Protein AF-A0ABD2XP87-F1 (afdb_monomer)

Foldseek 3Di:
DDDDDDDPDDDDDDPDDDDDDDDDDDDDDDDDDDDDDPDPDPPDQDQQDDPQAADFAKKKKFALDPPQFDDQVVVCVVPVVPAVQFPDWADPDRGMIITTGRDSVVSSCQQRPCPQVVVRMHMHGDPLAWKFKWKFAQADPPDDQVLQQVQKFADGDKHFDGKAFDWDADPPPDPPCPPDDRTDTHRMMMTIMTYNDDGQWIAGNHRITGIHGPPPPPPDVDDPPDPPDPVNVLVVQLVVCCVPVVDDSVVSNCVSVVDPDDDPDPPPDDDDPVPDDDDDPPDPPPPPPDDDDDDDPDDDDDDDDDDDDDDDDDDDDDDDDDDDDDDDDDDDDDDDDDDDDDDDDDDDDPPVVVVVVVVVVVVVVVVVPPDDDDDDDDDDDDDDDD

Secondary structure (DSSP, 8-state):
-----------S-------------------------------PPP--S-TTS-S-EEEEEEESSTT----HHHHHHHHTTT-TTEEEEEE-SSSEEEEEES-HHHHHHHHT-GGGGGGTEEEE--HHHHEEEEEEE---TTS-HHHHHHHEEESSS--EEEEEEEEEE-S---TT-TTS-SEEEEEEEEEEEESSS--SEEEETTEEEEPEESSTTTTS-S-TTSTT-HHHHHHHHHHHHHHHS---HHHHHHHHS--TTPPPP-------GGGSPP--S---TTTT--S----------------------------------------------------------TTHHHHHHHHHHHHHHHGGGS------------PPP-

pLDDT: mean 70.4, std 24.94, range [26.62, 98.06]

Solvent-accessible surface area (backbone atoms only — not comparable to full-atom values): 26203 Å² total; per-residue (Å²): 131,90,83,89,88,85,83,94,83,87,89,86,89,90,86,87,87,88,80,86,85,88,79,86,80,82,81,83,76,90,70,97,75,91,74,95,75,94,66,91,63,82,80,76,76,70,81,71,63,60,91,72,52,80,67,76,38,66,32,35,38,32,45,70,53,81,92,39,72,57,56,65,65,64,51,44,72,75,36,66,87,78,45,83,50,59,74,45,79,43,78,75,48,66,40,31,35,37,39,31,20,62,42,59,69,58,42,29,48,54,35,63,46,67,73,40,54,83,72,47,28,46,48,36,64,54,67,74,63,39,35,32,53,28,32,38,70,79,48,64,83,86,61,50,50,62,60,48,51,74,36,45,46,50,70,71,80,45,49,75,77,46,50,42,72,38,63,43,72,51,84,80,69,54,100,76,54,85,87,61,67,64,58,40,79,46,44,32,32,39,35,36,30,45,28,78,60,75,65,63,46,33,24,52,78,79,45,81,42,61,38,41,62,61,61,88,68,72,88,54,97,66,52,88,86,33,85,84,27,69,69,44,45,50,52,52,48,27,57,47,40,29,70,74,70,71,40,54,74,64,60,22,40,43,72,73,52,72,65,96,74,70,76,80,76,80,72,82,69,87,71,61,82,83,81,55,82,80,78,77,86,85,64,85,86,71,79,81,82,78,76,81,89,76,82,82,86,78,87,81,80,90,85,88,84,86,88,79,90,80,90,85,84,89,80,89,79,90,88,80,91,82,87,92,84,90,84,86,88,91,83,90,87,83,88,80,90,83,89,86,89,85,81,92,77,89,86,94,66,75,70,65,60,55,57,54,56,53,54,55,53,60,58,60,60,65,70,73,73,79,84,83,88,79,82,85,78,91,83,79,91,81,84,84,83,134

Sequence (386 aa):
MKKFNAGQQQQQQIQQQHSTVETSYNTGKNELTNSNSNNNTPLVPIVYYRENIPGPYSVWVRSTVSNKEVSQFKIGSLVCRRYDSIKNICRRSRTKIEIIVTSRTQANALANDTSFKKHDLETYVPGFRRTRKGVIKGIDLEFSDQDILDGIICSGPMKVMEVRRMSRKNKQQSTQDVNGSKWIPTKSIVCTIEGQKLPEHVYVFGVRVRVEPQEGLSGINHKSIDSSCPIFIAHKKINNIMAYDNLTFSEAKDAVFPNKSTPPTRSFTDKSVEQYPPLNKESNYSDFNKTNSLENKTTTKIRSTNNQVSNQSPSGKQAMLSHPATSNNNSNNSNKNRTGKSTLATNNTNLASTTRKLYNRLHQEQSNNINGSTRDPLFDVCNPPI

Structure (mmCIF, N/CA/C/O backbone):
data_AF-A0ABD2XP87-F1
#
_entry.id   AF-A0ABD2XP87-F1
#
loop_
_atom_site.group_PDB
_atom_site.id
_atom_site.type_symbol
_atom_site.label_atom_id
_atom_site.label_alt_id
_atom_site.label_comp_id
_atom_site.label_asym_id
_atom_site.label_entity_id
_atom_site.label_seq_id
_atom_site.pdbx_PDB_ins_code
_atom_site.Cartn_x
_atom_site.Cartn_y
_atom_site.Cartn_z
_atom_site.occupancy
_atom_site.B_iso_or_equiv
_atom_site.auth_seq_id
_atom_site.auth_comp_id
_atom_site.auth_asym_id
_atom_site.auth_atom_id
_atom_site.pdbx_PDB_model_num
ATOM 1 N N . MET A 1 1 ? -5.982 -13.426 -75.523 1.00 40.53 1 MET A N 1
ATOM 2 C CA . MET A 1 1 ? -5.531 -13.732 -74.140 1.00 40.53 1 MET A CA 1
ATOM 3 C C . MET A 1 1 ? -5.740 -12.500 -73.258 1.00 40.53 1 MET A C 1
ATOM 5 O O . MET A 1 1 ? -5.601 -11.418 -73.796 1.00 40.53 1 MET A O 1
ATOM 9 N N . LYS A 1 2 ? -6.059 -12.683 -71.961 1.00 43.31 2 LYS A N 1
ATOM 10 C CA . LYS A 1 2 ? -5.974 -11.721 -70.820 1.00 43.31 2 LYS A CA 1
ATOM 11 C C . LYS A 1 2 ? -6.279 -10.230 -71.135 1.00 43.31 2 LYS A C 1
ATOM 13 O O . LYS A 1 2 ? -5.427 -9.543 -71.669 1.00 43.31 2 LYS A O 1
ATOM 18 N N . LYS A 1 3 ? -7.496 -9.707 -70.927 1.00 42.91 3 LYS A N 1
ATOM 19 C CA . LYS A 1 3 ? -8.264 -9.431 -69.676 1.00 42.91 3 LYS A CA 1
ATOM 20 C C . LYS A 1 3 ? -8.150 -7.961 -69.202 1.00 42.91 3 LYS A C 1
ATOM 22 O O . LYS A 1 3 ? -7.101 -7.556 -68.732 1.00 42.91 3 LYS A O 1
ATOM 27 N N . PHE A 1 4 ? -9.307 -7.290 -69.217 1.00 41.28 4 PHE A N 1
ATOM 28 C CA . PHE A 1 4 ? -9.798 -6.246 -68.297 1.00 41.28 4 PHE A CA 1
ATOM 29 C C . PHE A 1 4 ? -8.976 -4.971 -68.044 1.00 41.28 4 PHE A C 1
ATOM 31 O O . PHE A 1 4 ? -8.042 -4.951 -67.252 1.00 41.28 4 PHE A O 1
ATOM 38 N N . ASN A 1 5 ? -9.505 -3.868 -68.585 1.00 45.28 5 ASN A N 1
ATOM 39 C CA . ASN A 1 5 ? -9.282 -2.502 -68.120 1.00 45.28 5 ASN A CA 1
ATOM 40 C C . ASN A 1 5 ? -10.663 -1.913 -67.760 1.00 45.28 5 ASN A C 1
ATOM 42 O O . ASN A 1 5 ? -11.460 -1.644 -68.655 1.00 45.28 5 ASN A O 1
ATOM 46 N N . ALA A 1 6 ? -10.986 -1.795 -66.469 1.00 42.69 6 ALA A N 1
ATOM 47 C CA . ALA A 1 6 ? -12.207 -1.158 -65.957 1.00 42.69 6 ALA A CA 1
ATOM 48 C C . ALA A 1 6 ? -12.020 -0.851 -64.461 1.00 42.69 6 ALA A C 1
ATOM 50 O O . ALA A 1 6 ? -11.602 -1.742 -63.723 1.00 42.69 6 ALA A O 1
ATOM 51 N N . GLY A 1 7 ? -12.319 0.374 -64.006 1.00 35.81 7 GLY A N 1
ATOM 52 C CA . GLY A 1 7 ? -12.231 0.706 -62.572 1.00 35.81 7 GLY A CA 1
ATOM 53 C C . GLY A 1 7 ? -11.831 2.132 -62.174 1.00 35.81 7 GLY A C 1
ATOM 54 O O . GLY A 1 7 ? -11.689 2.386 -60.983 1.00 35.81 7 GLY A O 1
ATOM 55 N N . GLN A 1 8 ? -11.671 3.085 -63.100 1.00 49.00 8 GLN A N 1
ATOM 56 C CA . GLN A 1 8 ? -11.631 4.508 -62.729 1.00 49.00 8 GLN A CA 1
ATOM 57 C C . GLN A 1 8 ? -13.053 5.082 -62.696 1.00 49.00 8 GLN A C 1
ATOM 59 O O . GLN A 1 8 ? -13.545 5.498 -63.738 1.00 49.00 8 GLN A O 1
ATOM 64 N N . GLN A 1 9 ? -13.694 5.082 -61.518 1.00 49.38 9 GLN A N 1
ATOM 65 C CA . GLN A 1 9 ? -14.778 6.000 -61.102 1.00 49.38 9 GLN A CA 1
ATOM 66 C C . GLN A 1 9 ? -15.331 5.592 -59.720 1.00 49.38 9 GLN A C 1
ATOM 68 O O . GLN A 1 9 ? -16.343 4.907 -59.632 1.00 49.38 9 GLN A O 1
ATOM 73 N N . GLN A 1 10 ? -14.663 6.007 -58.633 1.00 45.00 10 GLN A N 1
ATOM 74 C CA . GLN A 1 10 ? -15.263 6.131 -57.288 1.00 45.00 10 GLN A CA 1
ATOM 75 C C . GLN A 1 10 ? -14.331 6.904 -56.329 1.00 45.00 10 GLN A C 1
ATOM 77 O O . GLN A 1 10 ? -13.770 6.368 -55.379 1.00 45.00 10 GLN A O 1
ATOM 82 N N . GLN A 1 11 ? -14.156 8.204 -56.587 1.00 49.84 11 GLN A N 1
ATOM 83 C CA . GLN A 1 11 ? -13.576 9.154 -55.628 1.00 49.84 11 GLN A CA 1
ATOM 84 C C . GLN A 1 11 ? -14.355 10.473 -55.659 1.00 49.84 11 GLN A C 1
ATOM 86 O O . GLN A 1 11 ? -13.928 11.433 -56.293 1.00 49.84 11 GLN A O 1
ATOM 91 N N . GLN A 1 12 ? -15.516 10.472 -54.996 1.00 51.22 12 GLN A N 1
ATOM 92 C CA . GLN A 1 12 ? -16.245 11.624 -54.435 1.00 51.22 12 GLN A CA 1
ATOM 93 C C . GLN A 1 12 ? -17.634 11.135 -53.993 1.00 51.22 12 GLN A C 1
ATOM 95 O O . GLN A 1 12 ? -18.481 10.938 -54.853 1.00 51.22 12 GLN A O 1
ATOM 100 N N . GLN A 1 13 ? -17.818 10.906 -52.679 1.00 45.72 13 GLN A N 1
ATOM 101 C CA . GLN A 1 13 ? -19.086 10.835 -51.901 1.00 45.72 13 GLN A CA 1
ATOM 102 C C . GLN A 1 13 ? -18.983 9.909 -50.661 1.00 45.72 13 GLN A C 1
ATOM 104 O O . GLN A 1 13 ? -19.822 9.044 -50.449 1.00 45.72 13 GLN A O 1
ATOM 109 N N . ILE A 1 14 ? -17.986 10.115 -49.786 1.00 40.84 14 ILE A N 1
ATOM 110 C CA . ILE A 1 14 ? -18.098 9.741 -48.357 1.00 40.84 14 ILE A CA 1
ATOM 111 C C . ILE A 1 14 ? -17.509 10.879 -47.502 1.00 40.84 14 ILE A C 1
ATOM 113 O O . ILE A 1 14 ? -16.450 10.764 -46.893 1.00 40.84 14 ILE A O 1
ATOM 117 N N . GLN A 1 15 ? -18.201 12.019 -47.498 1.00 41.28 15 GLN A N 1
ATOM 118 C CA . GLN A 1 15 ? -18.052 13.082 -46.499 1.00 41.28 15 GLN A CA 1
ATOM 119 C C . GLN A 1 15 ? -19.442 13.645 -46.191 1.00 41.28 15 GLN A C 1
ATOM 121 O O . GLN A 1 15 ? -19.874 14.590 -46.845 1.00 41.28 15 GLN A O 1
ATOM 126 N N . GLN A 1 16 ? -20.139 13.010 -45.240 1.00 44.16 16 GLN A N 1
ATOM 127 C CA . GLN A 1 16 ? -21.230 13.546 -44.404 1.00 44.16 16 GLN A CA 1
ATOM 128 C C . GLN A 1 16 ? -21.965 12.387 -43.717 1.00 44.16 16 GLN A C 1
ATOM 130 O O . GLN A 1 16 ? -22.897 11.828 -44.286 1.00 44.16 16 GLN A O 1
ATOM 135 N N . GLN A 1 17 ? -21.515 12.035 -42.507 1.00 38.31 17 GLN A N 1
ATOM 136 C CA . GLN A 1 17 ? -22.295 11.466 -41.392 1.00 38.31 17 GLN A CA 1
ATOM 137 C C . GLN A 1 17 ? -21.325 10.910 -40.344 1.00 38.31 17 GLN A C 1
ATOM 139 O O . GLN A 1 17 ? -20.837 9.800 -40.490 1.00 38.31 17 GLN A O 1
ATOM 144 N N . HIS A 1 18 ? -21.038 11.700 -39.308 1.00 35.28 18 HIS A N 1
ATOM 145 C CA . HIS A 1 18 ? -20.780 11.232 -37.941 1.00 35.28 18 HIS A CA 1
ATOM 146 C C . HIS A 1 18 ? -20.733 12.456 -37.022 1.00 35.28 18 HIS A C 1
ATOM 148 O O . HIS A 1 18 ? -19.707 13.116 -36.874 1.00 35.28 18 HIS A O 1
ATOM 154 N N . SER A 1 19 ? -21.882 12.770 -36.430 1.00 34.72 19 SER A N 1
ATOM 155 C CA . SER A 1 19 ? -22.016 13.806 -35.409 1.00 34.72 19 SER A CA 1
ATOM 156 C C . SER A 1 19 ? -21.986 13.181 -34.014 1.00 34.72 19 SER A C 1
ATOM 158 O O . SER A 1 19 ? -22.582 12.131 -33.788 1.00 34.72 19 SER A O 1
ATOM 160 N N . THR A 1 20 ? -21.341 13.889 -33.083 1.00 33.34 20 THR A N 1
ATOM 161 C CA . THR A 1 20 ? -21.653 13.919 -31.640 1.00 33.34 20 THR A CA 1
ATOM 162 C C . THR A 1 20 ? -21.752 12.589 -30.877 1.00 33.34 20 THR A C 1
ATOM 164 O O . THR A 1 20 ? -22.843 12.068 -30.656 1.00 33.34 20 THR A O 1
ATOM 167 N N . VAL A 1 21 ? -20.626 12.166 -30.290 1.00 33.34 21 VAL A N 1
ATOM 168 C CA . VAL A 1 21 ? -20.603 11.626 -28.915 1.00 33.34 21 VAL A CA 1
ATOM 169 C C . VAL A 1 21 ? -19.439 12.284 -28.169 1.00 33.34 21 VAL A C 1
ATOM 171 O O . VAL A 1 21 ? -18.291 11.856 -28.281 1.00 33.34 21 VAL A O 1
ATOM 174 N N . GLU A 1 22 ? -19.723 13.354 -27.427 1.00 28.58 22 GLU A N 1
ATOM 175 C CA . GLU A 1 22 ? -18.749 13.972 -26.524 1.00 28.58 22 GLU A CA 1
ATOM 176 C C . GLU A 1 22 ? -18.721 13.209 -25.194 1.00 28.58 22 GLU A C 1
ATOM 178 O O . GLU A 1 22 ? -19.621 13.344 -24.366 1.00 28.58 22 GLU A O 1
ATOM 183 N N . THR A 1 23 ? -17.669 12.420 -24.962 1.00 28.67 23 THR A N 1
ATOM 184 C CA . THR A 1 23 ? -17.425 11.788 -23.657 1.00 28.67 23 THR A CA 1
ATOM 185 C C . THR A 1 23 ? -16.318 12.543 -22.929 1.00 28.67 23 THR A C 1
ATOM 187 O O . THR A 1 23 ? -15.131 12.264 -23.099 1.00 28.67 23 THR A O 1
ATOM 190 N N . SER A 1 24 ? -16.703 13.525 -22.115 1.00 26.62 24 SER A N 1
ATOM 191 C CA . SER A 1 24 ? -15.779 14.329 -21.312 1.00 26.62 24 SER A CA 1
ATOM 192 C C . SER A 1 24 ? -15.144 13.504 -20.181 1.00 26.62 24 SER A C 1
ATOM 194 O O . SER A 1 24 ? -15.791 13.222 -19.168 1.00 26.62 24 SER A O 1
ATOM 196 N N . TYR A 1 25 ? -13.863 13.152 -20.309 1.00 28.73 25 TYR A N 1
ATOM 197 C CA . TYR A 1 25 ? -13.102 12.515 -19.230 1.00 28.73 25 TYR A CA 1
ATOM 198 C C . TYR A 1 25 ? -12.464 13.566 -18.312 1.00 28.73 25 TYR A C 1
ATOM 200 O O . TYR A 1 25 ? -11.546 14.285 -18.699 1.00 28.73 25 TYR A O 1
ATOM 208 N N . ASN A 1 26 ? -12.951 13.645 -17.071 1.00 31.14 26 ASN A N 1
ATOM 209 C CA . ASN A 1 26 ? -12.438 14.573 -16.061 1.00 31.14 26 ASN A CA 1
ATOM 210 C C . ASN A 1 26 ? -11.051 14.153 -15.542 1.00 31.14 26 ASN A C 1
ATOM 212 O O . ASN A 1 26 ? -10.917 13.205 -14.763 1.00 31.14 26 ASN A O 1
ATOM 216 N N . THR A 1 27 ? -10.023 14.916 -15.914 1.00 32.12 27 THR A N 1
ATOM 217 C CA . THR A 1 27 ? -8.640 14.760 -15.437 1.00 32.12 27 THR A CA 1
ATOM 218 C C . THR A 1 27 ? -8.488 15.272 -14.001 1.00 32.12 27 THR A C 1
ATOM 220 O O . THR A 1 27 ? -8.145 16.429 -13.758 1.00 32.12 27 THR A O 1
ATOM 223 N N . GLY A 1 28 ? -8.727 14.396 -13.024 1.00 29.52 28 GLY A N 1
ATOM 224 C CA . GLY A 1 28 ? -8.604 14.701 -11.595 1.00 29.52 28 GLY A CA 1
ATOM 225 C C . GLY A 1 28 ? -7.158 14.842 -11.102 1.00 29.52 28 GLY A C 1
ATOM 226 O O . GLY A 1 28 ? -6.619 13.920 -10.488 1.00 29.52 28 GLY A O 1
ATOM 227 N N . LYS A 1 29 ? -6.540 16.013 -11.302 1.00 31.58 29 LYS A N 1
ATOM 228 C CA . LYS A 1 29 ? -5.355 16.429 -10.533 1.00 31.58 29 LYS A CA 1
ATOM 229 C C . LYS A 1 29 ? -5.786 16.811 -9.112 1.00 31.58 29 LYS A C 1
ATOM 231 O O . LYS A 1 29 ? -6.505 17.786 -8.931 1.00 31.58 29 LYS A O 1
ATOM 236 N N . ASN A 1 30 ? -5.320 16.075 -8.103 1.00 35.34 30 ASN A N 1
ATOM 237 C CA . ASN A 1 30 ? -5.519 16.447 -6.698 1.00 35.34 30 ASN A CA 1
ATOM 238 C C . ASN A 1 30 ? -4.529 17.547 -6.284 1.00 35.34 30 ASN A C 1
ATOM 240 O O . ASN A 1 30 ? -3.508 17.265 -5.654 1.00 35.34 30 ASN A O 1
ATOM 244 N N . GLU A 1 31 ? -4.843 18.796 -6.621 1.00 29.97 31 GLU A N 1
ATOM 245 C CA . GLU A 1 31 ? -4.292 19.958 -5.920 1.00 29.97 31 GLU A CA 1
ATOM 246 C C . GLU A 1 31 ? -5.162 20.305 -4.704 1.00 29.97 31 GLU A C 1
ATOM 248 O O . GLU A 1 31 ? -6.377 20.107 -4.695 1.00 29.97 31 GLU A O 1
ATOM 253 N N . LEU A 1 32 ? -4.523 20.792 -3.639 1.00 43.91 32 LEU A N 1
ATOM 254 C CA . LEU A 1 32 ? -5.199 21.224 -2.418 1.00 43.91 32 LEU A CA 1
ATOM 255 C C . LEU A 1 32 ? -5.842 22.599 -2.631 1.00 43.91 32 LEU A C 1
ATOM 257 O O . LEU A 1 32 ? -5.177 23.618 -2.450 1.00 43.91 32 LEU A O 1
ATOM 261 N N . THR A 1 33 ? -7.141 22.639 -2.920 1.00 31.97 33 THR A N 1
ATOM 262 C CA . THR A 1 33 ? -7.941 23.866 -2.803 1.00 31.97 33 THR A CA 1
ATOM 263 C C . THR A 1 33 ? -9.147 23.662 -1.892 1.00 31.97 33 THR A C 1
ATOM 265 O O . THR A 1 33 ? -9.902 22.696 -1.981 1.00 31.97 33 THR A O 1
ATOM 268 N N . ASN A 1 34 ? -9.287 24.588 -0.946 1.00 43.38 34 ASN A N 1
ATOM 269 C CA . ASN A 1 34 ? -10.380 24.646 0.011 1.00 43.38 34 ASN A CA 1
ATOM 270 C C . ASN A 1 34 ? -11.531 25.447 -0.614 1.00 43.38 34 ASN A C 1
ATOM 272 O O . ASN A 1 34 ? -11.347 26.620 -0.938 1.00 43.38 34 ASN A O 1
ATOM 276 N N . SER A 1 35 ? -12.703 24.846 -0.809 1.00 36.97 35 SER A N 1
ATOM 277 C CA . SER A 1 35 ? -13.894 25.554 -1.300 1.00 36.97 35 SER A CA 1
ATOM 278 C C . SER A 1 35 ? -15.170 24.867 -0.821 1.00 36.97 35 SER A C 1
ATOM 280 O O . SER A 1 35 ? -15.419 23.707 -1.144 1.00 36.97 35 SER A O 1
ATOM 282 N N . ASN A 1 36 ? -15.997 25.597 -0.070 1.00 46.19 36 ASN A N 1
ATOM 283 C CA . ASN A 1 36 ? -17.365 25.180 0.232 1.00 46.19 36 ASN A CA 1
ATOM 284 C C . ASN A 1 36 ? -18.174 25.094 -1.067 1.00 46.19 36 ASN A C 1
ATOM 286 O O . ASN A 1 36 ? -18.276 26.081 -1.794 1.00 46.19 36 ASN A O 1
ATOM 290 N N . SER A 1 37 ? -18.825 23.959 -1.314 1.00 39.00 37 SER A N 1
ATOM 291 C CA . SER A 1 37 ? -19.897 23.871 -2.305 1.00 39.00 37 SER A CA 1
ATOM 292 C C . SER A 1 37 ? -20.963 22.890 -1.821 1.00 39.00 37 SER A C 1
ATOM 294 O O . SER A 1 37 ? -20.745 21.680 -1.775 1.00 39.00 37 SER A O 1
ATOM 296 N N . ASN A 1 38 ? -22.111 23.432 -1.407 1.00 48.72 38 ASN A N 1
ATOM 297 C CA . ASN A 1 38 ? -23.263 22.665 -0.934 1.00 48.72 38 ASN A CA 1
ATOM 298 C C . ASN A 1 38 ? -24.042 22.089 -2.124 1.00 48.72 38 ASN A C 1
ATOM 300 O O . ASN A 1 38 ? -25.121 22.573 -2.457 1.00 48.72 38 ASN A O 1
ATOM 304 N N . ASN A 1 39 ? -23.508 21.042 -2.750 1.00 43.34 39 ASN A N 1
ATOM 305 C CA . ASN A 1 39 ? -24.232 20.268 -3.755 1.00 43.34 39 ASN A CA 1
ATOM 306 C C . ASN A 1 39 ? -24.725 18.958 -3.131 1.00 43.34 39 ASN A C 1
ATOM 308 O O . ASN A 1 39 ? -23.934 18.057 -2.851 1.00 43.34 39 ASN A O 1
ATOM 312 N N . ASN A 1 40 ? -26.042 18.856 -2.924 1.00 54.75 40 ASN A N 1
ATOM 313 C CA . ASN A 1 40 ? -26.728 17.685 -2.358 1.00 54.75 40 ASN A CA 1
ATOM 314 C C . ASN A 1 40 ? -26.828 16.512 -3.357 1.00 54.75 40 ASN A C 1
ATOM 316 O O . ASN A 1 40 ? -27.883 15.899 -3.520 1.00 54.75 40 ASN A O 1
ATOM 320 N N . THR A 1 41 ? -25.728 16.173 -4.025 1.00 56.88 41 THR A N 1
ATOM 321 C CA . THR A 1 41 ? -25.613 14.903 -4.745 1.00 56.88 41 THR A CA 1
ATOM 322 C C . THR A 1 41 ? -25.536 13.780 -3.705 1.00 56.88 41 THR A C 1
ATOM 324 O O . THR A 1 41 ? -24.723 13.888 -2.781 1.00 56.88 41 THR A O 1
ATOM 327 N N . PRO A 1 42 ? -26.326 12.693 -3.813 1.00 60.38 42 PRO A N 1
ATOM 328 C CA . PRO A 1 42 ? -26.196 11.551 -2.914 1.00 60.38 42 PRO A CA 1
ATOM 329 C C . PRO A 1 42 ? -24.751 11.040 -2.920 1.00 60.38 42 PRO A C 1
ATOM 331 O O . PRO A 1 42 ? -24.237 10.625 -3.959 1.00 60.38 42 PRO A O 1
ATOM 334 N N . LEU A 1 43 ? -24.081 11.111 -1.767 1.00 73.75 43 LEU A N 1
ATOM 335 C CA . LEU A 1 43 ? -22.678 10.720 -1.635 1.00 73.75 43 LEU A CA 1
ATOM 336 C C . LEU A 1 43 ? -22.546 9.210 -1.856 1.00 73.75 43 LEU A C 1
ATOM 338 O O . LEU A 1 43 ? -22.767 8.418 -0.939 1.00 73.75 43 LEU A O 1
ATOM 342 N N . VAL A 1 44 ? -22.184 8.821 -3.080 1.00 81.00 44 VAL A N 1
ATOM 343 C CA . VAL A 1 44 ? -21.911 7.427 -3.438 1.00 81.00 44 VAL A CA 1
ATOM 344 C C . VAL A 1 44 ? -20.795 6.908 -2.517 1.00 81.00 44 VAL A C 1
ATOM 346 O O . VAL A 1 44 ? -19.714 7.504 -2.488 1.00 81.00 44 VAL A O 1
ATOM 349 N N . PRO A 1 45 ? -21.028 5.834 -1.738 1.00 81.06 45 PRO A N 1
ATOM 350 C CA . PRO A 1 45 ? -20.054 5.358 -0.764 1.00 81.06 45 PRO A CA 1
ATOM 351 C C . PRO A 1 45 ? -18.773 4.887 -1.459 1.00 81.06 45 PRO A C 1
ATOM 353 O O . PRO A 1 45 ? -18.808 4.189 -2.474 1.00 81.06 45 PRO A O 1
ATOM 356 N N . ILE A 1 46 ? -17.623 5.248 -0.892 1.00 86.81 46 ILE A N 1
ATOM 357 C CA . ILE A 1 46 ? -16.319 4.961 -1.489 1.00 86.81 46 ILE A CA 1
ATOM 358 C C . ILE A 1 46 ? -16.046 3.458 -1.385 1.00 86.81 46 ILE A C 1
ATOM 360 O O . ILE A 1 46 ? -15.945 2.900 -0.291 1.00 86.81 46 ILE A O 1
ATOM 364 N N . VAL A 1 47 ? -15.884 2.788 -2.526 1.00 89.19 47 VAL A N 1
ATOM 365 C CA . VAL A 1 47 ? -15.495 1.373 -2.569 1.00 89.19 47 VAL A CA 1
ATOM 366 C C . VAL A 1 47 ? -13.980 1.271 -2.381 1.00 89.19 47 VAL A C 1
ATOM 368 O O . VAL A 1 47 ? -13.208 1.622 -3.270 1.00 89.19 47 VAL A O 1
ATOM 371 N N . TYR A 1 48 ? -13.546 0.790 -1.215 1.00 89.88 48 TYR A N 1
ATOM 372 C CA . TYR A 1 48 ? -12.126 0.634 -0.877 1.00 89.88 48 TYR A CA 1
ATOM 373 C C . TYR A 1 48 ? -11.563 -0.740 -1.261 1.00 89.88 48 TYR A C 1
ATOM 375 O O . TYR A 1 48 ? -10.375 -0.850 -1.562 1.00 89.88 48 TYR A O 1
ATOM 383 N N . TYR A 1 49 ? -12.405 -1.775 -1.233 1.00 91.50 49 TYR A N 1
ATOM 384 C CA . TYR A 1 49 ? -12.063 -3.155 -1.570 1.00 91.50 49 TYR A CA 1
ATOM 385 C C . TYR A 1 49 ? -12.984 -3.689 -2.673 1.00 91.50 49 TYR A C 1
ATOM 387 O O . TYR A 1 49 ? -14.206 -3.768 -2.494 1.00 91.50 49 TYR A O 1
ATOM 395 N N . ARG A 1 50 ? -12.389 -4.078 -3.806 1.00 87.50 50 ARG A N 1
ATOM 396 C CA . ARG A 1 50 ? -13.075 -4.717 -4.939 1.00 87.50 50 ARG A CA 1
ATOM 397 C C . ARG A 1 50 ? -13.188 -6.238 -4.758 1.00 87.50 50 ARG A C 1
ATOM 399 O O . ARG A 1 50 ? -12.543 -6.814 -3.885 1.00 87.50 50 ARG A O 1
ATOM 406 N N . GLU A 1 51 ? -14.048 -6.877 -5.547 1.00 85.94 51 GLU A N 1
ATOM 407 C CA . GLU A 1 51 ? -14.408 -8.312 -5.450 1.00 85.94 51 GLU A CA 1
ATOM 408 C C . GLU A 1 51 ? -13.230 -9.245 -5.720 1.00 85.94 51 GLU A C 1
ATOM 410 O O . GLU A 1 51 ? -13.047 -10.263 -5.063 1.00 85.94 51 GLU A O 1
ATOM 415 N N . ASN A 1 52 ? -12.380 -8.804 -6.631 1.00 81.75 52 ASN A N 1
ATOM 416 C CA . ASN A 1 52 ? -11.144 -9.403 -7.090 1.00 81.75 52 ASN A CA 1
ATOM 417 C C . ASN A 1 52 ? -9.981 -9.363 -6.076 1.00 81.75 52 ASN A C 1
ATOM 419 O O . ASN A 1 52 ? -8.932 -9.953 -6.336 1.00 81.75 52 ASN A O 1
ATOM 423 N N . ILE A 1 53 ? -10.130 -8.689 -4.929 1.00 83.88 53 ILE A N 1
ATOM 424 C CA . ILE A 1 53 ? -9.085 -8.607 -3.898 1.00 83.88 53 ILE A CA 1
ATOM 425 C C . ILE A 1 53 ? -9.446 -9.562 -2.749 1.00 83.88 53 ILE A C 1
ATOM 427 O O . ILE A 1 53 ? -10.393 -9.275 -2.009 1.00 83.88 53 ILE A O 1
ATOM 431 N N . PRO A 1 54 ? -8.701 -10.665 -2.536 1.00 86.75 54 PRO A N 1
ATOM 432 C CA . PRO A 1 54 ? -8.981 -11.581 -1.438 1.00 86.75 54 PRO A CA 1
ATOM 433 C C . PRO A 1 54 ? -8.720 -10.923 -0.077 1.00 86.75 54 PRO A C 1
ATOM 435 O O . PRO A 1 54 ? -7.797 -10.118 0.089 1.00 86.75 54 PRO A O 1
ATOM 438 N N . GLY A 1 55 ? -9.542 -11.295 0.904 1.00 86.81 55 GLY A N 1
ATOM 439 C CA . GLY A 1 55 ? -9.376 -10.894 2.298 1.00 86.81 55 GLY A CA 1
ATOM 440 C C . GLY A 1 55 ? -8.182 -11.576 2.998 1.00 86.81 55 GLY A C 1
ATOM 441 O O . GLY A 1 55 ? -7.463 -12.374 2.394 1.00 86.81 55 GLY A O 1
ATOM 442 N N . PRO A 1 56 ? -7.968 -11.297 4.297 1.00 93.00 56 PRO A N 1
ATOM 443 C CA . PRO A 1 56 ? -8.809 -10.461 5.150 1.00 93.00 56 PRO A CA 1
ATOM 444 C C . PRO A 1 56 ? -8.676 -8.962 4.845 1.00 93.00 56 PRO A C 1
ATOM 446 O O . PRO A 1 56 ? -7.637 -8.477 4.390 1.00 93.00 56 PRO A O 1
ATOM 449 N N . TYR A 1 57 ? -9.742 -8.224 5.133 1.00 95.38 57 TYR A N 1
ATOM 450 C CA . TYR A 1 57 ? -9.837 -6.783 4.936 1.00 95.38 57 TYR A CA 1
ATOM 451 C C . TYR A 1 57 ? -9.494 -6.041 6.230 1.00 95.38 57 TYR A C 1
ATOM 453 O O . TYR A 1 57 ? -9.669 -6.563 7.329 1.00 95.38 57 TYR A O 1
ATOM 461 N N . SER A 1 58 ? -8.974 -4.823 6.102 1.00 95.62 58 SER A N 1
ATOM 462 C CA . SER A 1 58 ? -8.477 -4.011 7.217 1.00 95.62 58 SER A CA 1
ATOM 463 C C . SER A 1 58 ? -9.045 -2.596 7.138 1.00 95.62 58 SER A C 1
ATOM 465 O O . SER A 1 58 ? -8.819 -1.886 6.154 1.00 95.62 58 SER A O 1
ATOM 467 N N . VAL A 1 59 ? -9.777 -2.187 8.173 1.00 97.44 59 VAL A N 1
ATOM 468 C CA . VAL A 1 59 ? -10.256 -0.810 8.349 1.00 97.44 59 VAL A CA 1
ATOM 469 C C . VAL A 1 59 ? -9.596 -0.245 9.596 1.00 97.44 59 VAL A C 1
ATOM 471 O O . VAL A 1 59 ? -9.590 -0.876 10.652 1.00 97.44 59 VAL A O 1
ATOM 474 N N . TRP A 1 60 ? -8.979 0.924 9.474 1.00 97.81 60 TRP A N 1
ATOM 475 C CA . TRP A 1 60 ? -8.320 1.599 10.583 1.00 97.81 60 TRP A CA 1
ATOM 476 C C . TRP A 1 60 ? -9.238 2.669 11.159 1.00 97.81 60 TRP A C 1
ATOM 478 O O . TRP A 1 60 ? -9.872 3.419 10.421 1.00 97.81 60 TRP A O 1
ATOM 488 N N . VAL A 1 61 ? -9.269 2.754 12.485 1.00 98.00 61 VAL A N 1
ATOM 489 C CA . VAL A 1 61 ? -9.953 3.806 13.238 1.00 98.00 61 VAL A CA 1
ATOM 490 C C . VAL A 1 61 ? -8.897 4.679 13.903 1.00 98.00 61 VAL A C 1
ATOM 492 O O . VAL A 1 61 ? -7.986 4.153 14.551 1.00 98.00 61 VAL A O 1
ATOM 495 N N . ARG A 1 62 ? -9.005 6.004 13.767 1.00 96.50 62 ARG A N 1
ATOM 496 C CA . ARG A 1 62 ? -8.184 6.967 14.520 1.00 96.50 62 ARG A CA 1
ATOM 497 C C . ARG A 1 62 ? -9.042 8.048 15.164 1.00 96.50 62 ARG A C 1
ATOM 499 O O . ARG A 1 62 ? -10.153 8.307 14.714 1.00 96.50 62 ARG A O 1
ATOM 506 N N . SER A 1 63 ? -8.500 8.678 16.202 1.00 96.44 63 SER A N 1
ATOM 507 C CA . SER A 1 63 ? -9.070 9.909 16.754 1.00 96.44 63 SER A CA 1
ATOM 508 C C . SER A 1 63 ? -8.891 11.069 15.772 1.00 96.44 63 SER A C 1
ATOM 510 O O . SER A 1 63 ? -7.802 11.226 15.214 1.00 96.44 63 SER A O 1
ATOM 512 N N . THR A 1 64 ? -9.929 11.889 15.602 1.00 95.56 64 THR A N 1
ATOM 513 C CA . THR A 1 64 ? -9.849 13.191 14.920 1.00 95.56 64 THR A CA 1
ATOM 514 C C . THR A 1 64 ? -9.202 14.246 15.821 1.00 95.56 64 THR A C 1
ATOM 516 O O . THR A 1 64 ? -8.455 15.098 15.347 1.00 95.56 64 THR A O 1
ATOM 519 N N . VAL A 1 65 ? -9.409 14.154 17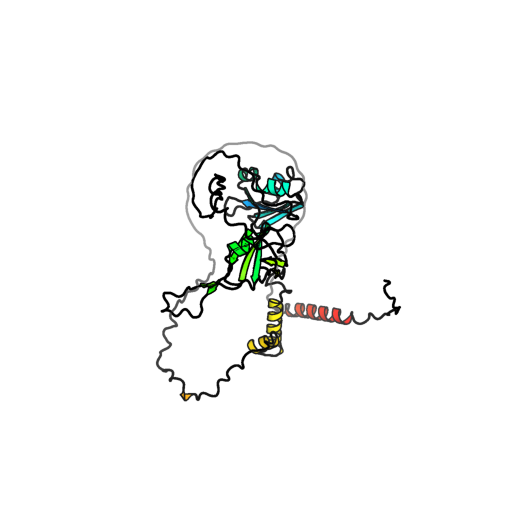.141 1.00 94.81 65 VAL A N 1
ATOM 520 C CA . VAL A 1 65 ? -8.709 14.981 18.134 1.00 94.81 65 VAL A CA 1
ATOM 521 C C . VAL A 1 65 ? -7.252 14.531 18.236 1.00 94.81 65 VAL A C 1
ATOM 523 O O . VAL A 1 65 ? -6.969 13.352 18.481 1.00 94.81 65 VAL A O 1
ATOM 526 N N . SER A 1 66 ? -6.328 15.482 18.083 1.00 92.25 66 SER A N 1
ATOM 527 C CA . SER A 1 66 ? -4.883 15.246 18.158 1.00 92.25 66 SER A CA 1
ATOM 528 C C . SER A 1 66 ? -4.479 14.589 19.481 1.00 92.25 66 SER A C 1
ATOM 530 O O . SER A 1 66 ? -4.953 14.968 20.549 1.00 92.25 66 SER A O 1
ATOM 532 N N . ASN A 1 67 ? -3.590 13.592 19.412 1.00 90.75 67 ASN A N 1
ATOM 533 C CA . ASN A 1 67 ? -3.011 12.873 20.557 1.00 90.75 67 ASN A CA 1
ATOM 534 C C . ASN A 1 67 ? -3.984 12.191 21.547 1.00 90.75 67 ASN A C 1
ATOM 536 O O . ASN A 1 67 ? -3.516 11.568 22.504 1.00 90.75 67 ASN A O 1
ATOM 540 N N . LYS A 1 68 ? -5.300 12.225 21.309 1.00 94.81 68 LYS A N 1
ATOM 541 C CA . LYS A 1 68 ? -6.309 11.523 22.112 1.00 94.81 68 LYS A CA 1
ATOM 542 C C . LYS A 1 68 ? -6.210 10.012 21.892 1.00 94.81 68 LYS A C 1
ATOM 544 O O . LYS A 1 68 ? -6.143 9.525 20.762 1.00 94.81 68 LYS A O 1
ATOM 549 N N . GLU A 1 69 ? -6.163 9.271 22.994 1.00 95.38 69 GLU A N 1
ATOM 550 C CA . GLU A 1 69 ? -6.060 7.815 22.974 1.00 95.38 69 GLU A CA 1
ATOM 551 C C . GLU A 1 69 ? -7.374 7.163 22.531 1.00 95.38 69 GLU A C 1
ATOM 553 O O . GLU A 1 69 ? -8.460 7.586 22.934 1.00 95.38 69 GLU A O 1
ATOM 558 N N . VAL A 1 70 ? -7.277 6.110 21.715 1.00 96.62 70 VAL A N 1
ATOM 559 C CA . VAL A 1 70 ? -8.441 5.334 21.275 1.00 96.62 70 VAL A CA 1
ATOM 560 C C . VAL A 1 70 ? -8.450 3.984 21.991 1.00 96.62 70 VAL A C 1
ATOM 562 O O . VAL A 1 70 ? -7.525 3.184 21.850 1.00 96.62 70 VAL A O 1
ATOM 565 N N . SER A 1 71 ? -9.507 3.719 22.762 1.00 95.94 71 SER A N 1
ATOM 566 C CA . SER A 1 71 ? -9.694 2.448 23.472 1.00 95.94 71 SER A CA 1
ATOM 567 C C . SER A 1 71 ? -10.261 1.370 22.547 1.00 95.94 71 SER A C 1
ATOM 569 O O . SER A 1 71 ? -11.327 1.551 21.957 1.00 95.94 71 SER A O 1
ATOM 571 N N . GLN A 1 72 ? -9.592 0.215 22.478 1.00 96.75 72 GLN A N 1
ATOM 572 C CA . GLN A 1 72 ? -10.042 -0.936 21.684 1.00 96.75 72 GLN A CA 1
ATOM 573 C C . GLN A 1 72 ? -11.410 -1.464 22.126 1.00 96.75 72 GLN A C 1
ATOM 575 O O . GLN A 1 72 ? -12.203 -1.872 21.284 1.00 96.75 72 GLN A O 1
ATOM 580 N N . PHE A 1 73 ? -11.729 -1.374 23.420 1.00 97.00 73 PHE A N 1
ATOM 581 C CA . PHE A 1 73 ? -13.022 -1.797 23.959 1.00 97.00 73 PHE A CA 1
ATOM 582 C C . PHE A 1 73 ? -14.150 -0.833 23.567 1.00 97.00 73 PHE A C 1
ATOM 584 O O . PHE A 1 73 ? -15.243 -1.287 23.241 1.00 97.00 73 PHE A O 1
ATOM 591 N N . LYS A 1 74 ? -13.868 0.481 23.496 1.00 96.19 74 LYS A N 1
ATOM 592 C CA . LYS A 1 74 ? -14.816 1.476 22.960 1.00 96.19 74 LYS A CA 1
ATOM 593 C C . LYS A 1 74 ? -15.071 1.258 21.467 1.00 96.19 74 LYS A C 1
ATOM 595 O O . LYS A 1 74 ? -16.196 1.418 21.018 1.00 96.19 74 LYS A O 1
ATOM 600 N N . ILE A 1 75 ? -14.050 0.883 20.692 1.00 97.44 75 ILE A N 1
ATOM 601 C CA . ILE A 1 75 ? -14.258 0.503 19.286 1.00 97.44 75 ILE A CA 1
ATOM 602 C C . ILE A 1 75 ? -15.080 -0.785 19.200 1.00 97.44 75 ILE A C 1
ATOM 604 O O . ILE A 1 75 ? -16.058 -0.817 18.463 1.00 97.44 75 ILE A O 1
ATOM 608 N N . GLY A 1 76 ? -14.740 -1.800 20.000 1.00 97.25 76 GLY A N 1
ATOM 609 C CA . GLY A 1 76 ? -15.459 -3.071 20.074 1.00 97.25 76 GLY A CA 1
ATOM 610 C C . GLY A 1 76 ? -16.957 -2.904 20.325 1.00 97.25 76 GLY A C 1
ATOM 611 O O . GLY A 1 76 ? -17.753 -3.437 19.556 1.00 97.25 76 GLY A O 1
ATOM 612 N N . SER A 1 77 ? -17.351 -2.110 21.326 1.00 96.56 77 SER A N 1
ATOM 613 C CA . SER A 1 77 ? -18.769 -1.882 21.644 1.00 96.56 77 SER A CA 1
ATOM 614 C C . SER A 1 77 ? -19.548 -1.152 20.543 1.00 96.56 77 SER A C 1
ATOM 616 O O . SER A 1 77 ? -20.753 -1.361 20.418 1.00 96.56 77 SER A O 1
ATOM 618 N N . LEU A 1 78 ? -18.881 -0.346 19.708 1.00 96.12 78 LEU A N 1
ATOM 619 C CA . LEU A 1 78 ? -19.500 0.337 18.565 1.00 96.12 78 LEU A CA 1
ATOM 620 C C . LEU A 1 78 ? -19.731 -0.577 17.353 1.00 96.12 78 LEU A C 1
ATOM 622 O O . LEU A 1 78 ? -20.533 -0.226 16.484 1.00 96.12 78 LEU A O 1
ATOM 626 N N . VAL A 1 79 ? -19.029 -1.711 17.255 1.00 96.81 79 VAL A N 1
ATOM 627 C CA . VAL A 1 79 ? -19.027 -2.554 16.044 1.00 96.81 79 VAL A CA 1
ATOM 628 C C . VAL A 1 79 ? -19.571 -3.963 16.251 1.00 96.81 79 VAL A C 1
ATOM 630 O O . VAL A 1 79 ? -20.185 -4.493 15.330 1.00 96.81 79 VAL A O 1
ATOM 633 N N . CYS A 1 80 ? -19.425 -4.553 17.442 1.00 94.00 80 CYS A N 1
ATOM 634 C CA . CYS A 1 80 ? -19.725 -5.972 17.683 1.00 94.00 80 CYS A CA 1
ATOM 635 C C . CYS A 1 80 ? -21.189 -6.375 17.435 1.00 94.00 80 CYS A C 1
ATOM 637 O O . CYS A 1 80 ? -21.457 -7.535 17.155 1.00 94.00 80 CYS A O 1
ATOM 639 N N . ARG A 1 81 ? -22.132 -5.426 17.517 1.00 94.31 81 ARG A N 1
ATOM 640 C CA . ARG A 1 81 ? -23.563 -5.648 17.231 1.00 94.31 81 ARG A CA 1
ATOM 641 C C . ARG A 1 81 ? -23.974 -5.325 15.790 1.00 94.31 81 ARG A C 1
ATOM 643 O O . ARG A 1 81 ? -25.115 -5.577 15.430 1.00 94.31 81 ARG A O 1
ATOM 650 N N . ARG A 1 82 ? -23.095 -4.698 14.999 1.00 94.94 82 ARG A N 1
ATOM 651 C CA . ARG A 1 82 ? -23.408 -4.173 13.653 1.00 94.94 82 ARG A CA 1
ATOM 652 C C . ARG A 1 82 ? -22.671 -4.894 12.525 1.00 94.94 82 ARG A C 1
ATOM 654 O O . ARG A 1 82 ? -23.098 -4.805 11.381 1.00 94.94 82 ARG A O 1
ATOM 661 N N . TYR A 1 83 ? -21.579 -5.582 12.847 1.00 95.88 83 TYR A N 1
ATOM 662 C CA . TYR A 1 83 ? -20.721 -6.270 11.890 1.00 95.88 83 TYR A CA 1
ATOM 663 C C . TYR A 1 83 ? -20.320 -7.630 12.477 1.00 95.88 83 TYR A C 1
ATOM 665 O O . TYR A 1 83 ? -19.493 -7.700 13.387 1.00 95.88 83 TYR A O 1
ATOM 673 N N . ASP A 1 84 ? -20.923 -8.704 11.970 1.00 95.69 84 ASP A N 1
ATOM 674 C CA . ASP A 1 84 ? -20.675 -10.092 12.390 1.00 95.69 84 ASP A CA 1
ATOM 675 C C . ASP A 1 84 ? -19.347 -10.646 11.843 1.00 95.69 84 ASP A C 1
ATOM 677 O O . ASP A 1 84 ? -18.673 -11.439 12.495 1.00 95.69 84 ASP A O 1
ATOM 681 N N . SER A 1 85 ? -18.907 -10.165 10.679 1.00 96.38 85 SER A N 1
ATOM 682 C CA . SER A 1 85 ? -17.709 -10.644 9.982 1.00 96.38 85 SER A CA 1
ATOM 683 C C . SER A 1 85 ? -16.385 -10.100 10.550 1.00 96.38 85 SER A C 1
ATOM 685 O O . SER A 1 85 ? -15.327 -10.208 9.919 1.00 96.38 85 SER A O 1
ATOM 687 N N . ILE A 1 86 ? -16.408 -9.504 11.747 1.00 97.12 86 ILE A N 1
ATOM 688 C CA . ILE A 1 86 ? -15.208 -9.027 12.440 1.00 97.12 86 ILE A CA 1
ATOM 689 C C . ILE A 1 86 ? -14.421 -10.221 12.982 1.00 97.12 86 ILE A C 1
ATOM 691 O O . ILE A 1 86 ? -14.851 -10.924 13.889 1.00 97.12 86 ILE A O 1
ATOM 695 N N . LYS A 1 87 ? -13.206 -10.402 12.458 1.00 96.81 87 LYS A N 1
ATOM 696 C CA . LYS A 1 87 ? -12.266 -11.438 12.895 1.00 96.81 87 LYS A CA 1
ATOM 697 C C . LYS A 1 87 ? -11.410 -10.999 14.081 1.00 96.81 87 LYS A C 1
ATOM 699 O O . LYS A 1 87 ? -11.029 -11.832 14.895 1.00 96.81 87 LYS A O 1
ATOM 704 N N . ASN A 1 88 ? -11.012 -9.726 14.134 1.00 96.75 88 ASN A N 1
ATOM 705 C CA . ASN A 1 88 ? -10.114 -9.220 15.176 1.00 96.75 88 ASN A CA 1
ATOM 706 C C . ASN A 1 88 ? -10.191 -7.687 15.296 1.00 96.75 88 ASN A C 1
ATOM 708 O O . ASN A 1 88 ? -10.411 -6.998 14.300 1.00 96.75 88 ASN A O 1
ATOM 712 N N . ILE A 1 89 ? -9.942 -7.152 16.492 1.00 97.88 89 ILE A N 1
ATOM 713 C CA . ILE A 1 89 ? -9.767 -5.721 16.763 1.00 97.88 89 ILE A CA 1
ATOM 714 C C . ILE A 1 89 ? -8.430 -5.553 17.490 1.00 97.88 89 ILE A C 1
ATOM 716 O O . ILE A 1 89 ? -8.286 -5.940 18.646 1.00 97.88 89 ILE A O 1
ATOM 720 N N . CYS A 1 90 ? -7.438 -4.980 16.810 1.00 96.12 90 CYS A N 1
ATOM 721 C CA . CYS A 1 90 ? -6.067 -4.856 17.302 1.00 96.12 90 CYS A CA 1
ATOM 722 C C . CYS A 1 90 ? -5.663 -3.390 17.487 1.00 96.12 90 CYS A C 1
ATOM 724 O O . CYS A 1 90 ? -5.728 -2.589 16.551 1.00 96.12 90 CYS A O 1
ATOM 726 N N . ARG A 1 91 ? -5.134 -3.037 18.661 1.00 96.06 91 ARG A N 1
ATOM 727 C CA . ARG A 1 91 ? -4.426 -1.764 18.862 1.00 96.06 91 ARG A CA 1
ATOM 728 C C . ARG A 1 91 ? -3.171 -1.723 17.977 1.00 96.06 91 ARG A C 1
ATOM 730 O O . ARG A 1 91 ? -2.333 -2.618 18.047 1.00 96.06 91 ARG A O 1
ATOM 737 N N . ARG A 1 92 ? -3.027 -0.682 17.148 1.00 94.81 92 ARG A N 1
ATOM 738 C CA . ARG A 1 92 ? -1.843 -0.459 16.288 1.00 94.81 92 ARG A CA 1
ATOM 739 C C . ARG A 1 92 ? -0.944 0.667 16.793 1.00 94.81 92 ARG A C 1
ATOM 741 O O . ARG A 1 92 ? 0.264 0.607 16.603 1.00 94.81 92 ARG A O 1
ATOM 748 N N . SER A 1 93 ? -1.507 1.668 17.463 1.00 94.69 93 SER A N 1
ATOM 749 C CA . SER A 1 93 ? -0.771 2.672 18.241 1.00 94.69 93 SER A CA 1
ATOM 750 C C . SER A 1 93 ? -1.660 3.204 19.374 1.00 94.69 93 SER A C 1
ATOM 752 O O . SER A 1 93 ? -2.785 2.740 19.546 1.00 94.69 93 SER A O 1
ATOM 754 N N . ARG A 1 94 ? -1.197 4.207 20.134 1.00 94.12 94 ARG A N 1
ATOM 755 C CA . ARG A 1 94 ? -2.047 4.927 21.105 1.00 94.12 94 ARG A CA 1
ATOM 756 C C . ARG A 1 94 ? -3.270 5.592 20.453 1.00 94.12 94 ARG A C 1
ATOM 758 O O . ARG A 1 94 ? -4.316 5.706 21.076 1.00 94.12 94 ARG A O 1
ATOM 765 N N . THR A 1 95 ? -3.146 6.014 19.197 1.00 95.62 95 THR A N 1
ATOM 766 C CA . THR A 1 95 ? -4.155 6.810 18.476 1.00 95.62 95 THR A CA 1
ATOM 767 C C . THR A 1 95 ? -4.824 6.055 17.323 1.00 95.62 95 THR A C 1
ATOM 769 O O . THR A 1 95 ? -5.639 6.643 16.614 1.00 95.62 95 THR A O 1
ATOM 772 N N . LYS A 1 96 ? -4.470 4.778 17.097 1.00 96.38 96 LYS A N 1
ATOM 773 C CA . LYS A 1 96 ? -4.926 3.971 15.952 1.00 96.38 96 LYS A CA 1
ATOM 774 C C . LYS A 1 96 ? -5.248 2.531 16.347 1.00 96.38 96 LYS A C 1
ATOM 776 O O . LYS A 1 96 ? -4.423 1.846 16.957 1.00 96.38 96 LYS A O 1
ATOM 781 N N . ILE A 1 97 ? -6.404 2.048 15.905 1.00 98.00 97 ILE A N 1
ATOM 782 C CA . ILE A 1 97 ? -6.847 0.651 16.005 1.00 98.00 97 ILE A CA 1
ATOM 783 C C . ILE A 1 97 ? -7.123 0.120 14.601 1.00 98.00 97 ILE A C 1
ATOM 785 O O . ILE A 1 97 ? -7.581 0.857 13.735 1.00 98.00 97 ILE A O 1
ATOM 789 N N . GLU A 1 98 ? -6.842 -1.157 14.381 1.00 97.94 98 GLU A N 1
ATOM 790 C CA . GLU A 1 98 ? -7.201 -1.892 13.174 1.00 97.94 98 GLU A CA 1
ATOM 791 C C . GLU A 1 98 ? -8.329 -2.875 13.485 1.00 97.94 98 GLU A C 1
ATOM 793 O O . GLU A 1 98 ? -8.217 -3.683 14.407 1.00 97.94 98 GLU A O 1
ATOM 798 N N . ILE A 1 99 ? -9.390 -2.824 12.688 1.00 97.94 99 ILE A N 1
ATOM 799 C CA . ILE A 1 99 ? -10.460 -3.816 12.655 1.00 97.94 99 ILE A CA 1
ATOM 800 C C . ILE A 1 99 ? -10.197 -4.708 11.440 1.00 97.94 99 ILE A C 1
ATOM 802 O O . ILE A 1 99 ? -10.076 -4.220 10.313 1.00 97.94 99 ILE A O 1
ATOM 806 N N . ILE A 1 100 ? -10.081 -6.012 11.678 1.00 97.19 100 ILE A N 1
ATOM 807 C CA . ILE A 1 100 ? -9.878 -7.031 10.649 1.00 97.19 100 ILE A CA 1
ATOM 808 C C . ILE A 1 100 ? -11.221 -7.706 10.379 1.00 97.19 100 ILE A C 1
ATOM 810 O O . ILE A 1 100 ? -11.840 -8.244 11.295 1.00 97.19 100 ILE A O 1
ATOM 814 N N . VAL A 1 101 ? -11.649 -7.689 9.120 1.00 96.81 101 VAL A N 1
ATOM 815 C CA . VAL A 1 101 ? -12.986 -8.098 8.668 1.00 96.81 101 VAL A CA 1
ATOM 816 C C . VAL A 1 101 ? -12.846 -9.174 7.586 1.00 96.81 101 VAL A C 1
ATOM 818 O O . VAL A 1 101 ? -11.969 -9.069 6.725 1.00 96.81 101 VAL A O 1
ATOM 821 N N . THR A 1 102 ? -13.669 -10.224 7.616 1.00 96.06 102 THR A N 1
ATOM 822 C CA . THR A 1 102 ? -13.666 -11.275 6.579 1.00 96.06 102 THR A CA 1
ATOM 823 C C . THR A 1 102 ? -14.538 -10.915 5.381 1.00 96.06 102 THR A C 1
ATOM 825 O O . THR A 1 102 ? -14.167 -11.253 4.261 1.00 96.06 102 THR A O 1
ATOM 828 N N . SER A 1 103 ? -15.644 -10.188 5.578 1.00 96.19 103 SER A N 1
ATOM 829 C CA . SER A 1 103 ? -16.515 -9.754 4.482 1.00 96.19 103 SER A CA 1
ATOM 830 C C . SER A 1 103 ? -16.065 -8.431 3.858 1.00 96.19 103 SER A C 1
ATOM 832 O O . SER A 1 103 ? -15.891 -7.416 4.536 1.00 96.19 103 SER A O 1
ATOM 834 N N . ARG A 1 104 ? -15.954 -8.425 2.526 1.00 94.75 104 ARG A N 1
ATOM 835 C CA . ARG A 1 104 ? -15.661 -7.237 1.712 1.00 94.75 104 ARG A CA 1
ATOM 836 C C . ARG A 1 104 ? -16.741 -6.165 1.849 1.00 94.75 104 ARG A C 1
ATOM 838 O O . ARG A 1 104 ? -16.425 -4.981 1.952 1.00 94.75 104 ARG A O 1
ATOM 845 N N . THR A 1 105 ? -18.012 -6.572 1.824 1.00 95.56 105 THR A N 1
ATOM 846 C CA . THR A 1 105 ? -19.152 -5.644 1.853 1.00 95.56 105 THR A CA 1
ATOM 847 C C . THR A 1 105 ? -19.195 -4.905 3.185 1.00 95.56 105 THR A C 1
ATOM 849 O O . THR A 1 105 ? -19.281 -3.679 3.199 1.00 95.56 105 THR A O 1
ATOM 852 N N . GLN A 1 106 ? -18.993 -5.620 4.294 1.00 96.19 106 GLN A N 1
ATOM 853 C CA . GLN A 1 106 ? -18.900 -5.014 5.621 1.00 96.19 106 GLN A CA 1
ATOM 854 C C . GLN A 1 106 ? -17.628 -4.188 5.817 1.00 96.19 106 GLN A C 1
ATOM 856 O O . GLN A 1 106 ? -17.702 -3.140 6.444 1.00 96.19 106 GLN A O 1
ATOM 861 N N . ALA A 1 107 ? -16.484 -4.579 5.246 1.00 96.56 107 ALA A N 1
ATOM 862 C CA . ALA A 1 107 ? -15.278 -3.751 5.290 1.00 96.56 107 ALA A CA 1
ATOM 863 C C . ALA A 1 107 ? -15.477 -2.396 4.584 1.00 96.56 107 ALA A C 1
ATOM 865 O O . ALA A 1 107 ? -15.066 -1.363 5.108 1.00 96.56 107 ALA A O 1
ATOM 866 N N . ASN A 1 108 ? -16.145 -2.383 3.425 1.00 96.38 108 ASN A N 1
ATOM 867 C CA . ASN A 1 108 ? -16.502 -1.143 2.730 1.00 96.38 108 ASN A CA 1
ATOM 868 C C . ASN A 1 108 ? -17.559 -0.334 3.500 1.00 96.38 108 ASN A C 1
ATOM 870 O O . ASN A 1 108 ? -17.407 0.880 3.620 1.00 96.38 108 ASN A O 1
ATOM 874 N N . ALA A 1 109 ? -18.589 -0.976 4.061 1.00 96.25 109 ALA A N 1
ATOM 875 C CA . ALA A 1 109 ? -19.596 -0.296 4.880 1.00 96.25 109 ALA A CA 1
ATOM 876 C C . ALA A 1 109 ? -18.967 0.361 6.123 1.00 96.25 109 ALA A C 1
ATOM 878 O O . ALA A 1 109 ? -19.138 1.557 6.339 1.00 96.25 109 ALA A O 1
ATOM 879 N N . LEU A 1 110 ? -18.146 -0.387 6.866 1.00 96.88 110 LEU A N 1
ATOM 880 C CA . LEU A 1 110 ? -17.408 0.077 8.042 1.00 96.88 110 LEU A CA 1
ATOM 881 C C . LEU A 1 110 ? -16.447 1.230 7.717 1.00 96.88 110 LEU A C 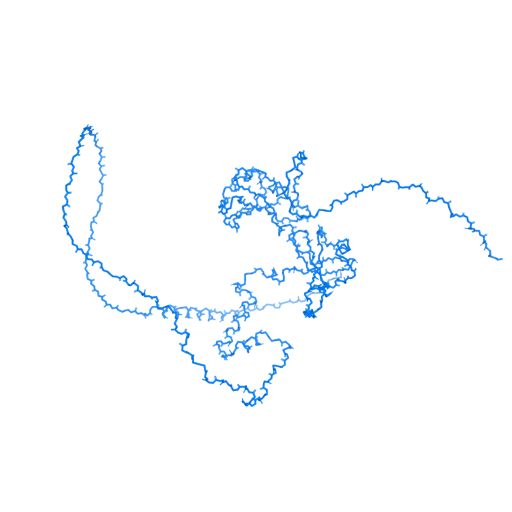1
ATOM 883 O O . LEU A 1 110 ? -16.289 2.141 8.521 1.00 96.88 110 LEU A O 1
ATOM 887 N N . ALA A 1 111 ? -15.809 1.219 6.544 1.00 96.44 111 ALA A N 1
ATOM 888 C CA . ALA A 1 111 ? -14.923 2.301 6.119 1.00 96.44 111 ALA A CA 1
ATOM 889 C C . ALA A 1 111 ? -15.669 3.607 5.776 1.00 96.44 111 ALA A C 1
ATOM 891 O O . ALA A 1 111 ? -15.073 4.675 5.898 1.00 96.44 111 ALA A O 1
ATOM 892 N N . ASN A 1 112 ? -16.955 3.533 5.409 1.00 95.69 112 ASN A N 1
ATOM 893 C CA . ASN A 1 112 ? -17.827 4.686 5.140 1.00 95.69 112 ASN A CA 1
ATOM 894 C C . ASN A 1 112 ? -18.751 5.045 6.328 1.00 95.69 112 ASN A C 1
ATOM 896 O O . ASN A 1 112 ? -19.593 5.937 6.213 1.00 95.69 112 ASN A O 1
ATOM 900 N N . ASP A 1 113 ? -18.620 4.364 7.469 1.00 95.19 113 ASP A N 1
ATOM 901 C CA . ASP A 1 113 ? -19.529 4.480 8.609 1.00 95.19 113 ASP A CA 1
ATOM 902 C C . ASP A 1 113 ? -19.390 5.837 9.329 1.00 95.19 113 ASP A C 1
ATOM 904 O O . ASP A 1 113 ? -18.443 6.105 10.072 1.00 95.19 113 ASP A O 1
ATOM 908 N N . THR A 1 114 ? -20.381 6.712 9.150 1.00 94.75 114 THR A N 1
ATOM 909 C CA . THR A 1 114 ? -20.394 8.058 9.741 1.00 94.75 114 THR A CA 1
ATOM 910 C C . THR A 1 114 ? -20.677 8.074 11.246 1.00 94.75 114 THR A C 1
ATOM 912 O O . THR A 1 114 ? -20.454 9.104 11.887 1.00 94.75 114 THR A O 1
ATOM 915 N N . SER A 1 115 ? -21.108 6.954 11.846 1.00 94.50 115 SER A N 1
ATOM 916 C CA . SER A 1 115 ? -21.415 6.856 13.285 1.00 94.50 115 SER A CA 1
ATOM 917 C C . SER A 1 115 ? -20.208 7.180 14.170 1.00 94.50 115 SER A C 1
ATOM 919 O O . SER A 1 115 ? -20.363 7.790 15.229 1.00 94.50 115 SER A O 1
ATOM 921 N N . PHE A 1 116 ? -18.997 6.870 13.698 1.00 95.62 116 PHE A N 1
ATOM 922 C CA . PHE A 1 116 ? -17.738 7.136 14.394 1.00 95.62 116 PHE A CA 1
ATOM 923 C C . PHE A 1 116 ? -17.486 8.632 14.628 1.00 95.62 116 PHE A C 1
ATOM 925 O O . PHE A 1 116 ? -16.948 9.003 15.676 1.00 95.62 116 PHE A O 1
ATOM 932 N N . LYS A 1 117 ? -17.962 9.505 13.728 1.00 95.56 117 LYS A N 1
ATOM 933 C CA . LYS A 1 117 ? -17.801 10.964 13.851 1.00 95.56 117 LYS A CA 1
ATOM 934 C C . LYS A 1 117 ? -18.449 11.514 15.127 1.00 95.56 117 LYS A C 1
ATOM 936 O O . LYS A 1 117 ? -17.928 12.462 15.701 1.00 95.56 117 LYS A O 1
ATOM 941 N N . LYS A 1 118 ? -19.509 10.867 15.637 1.00 96.06 118 LYS A N 1
ATOM 942 C CA . LYS A 1 118 ? -20.181 11.209 16.912 1.00 96.06 118 LYS A CA 1
ATOM 943 C C . LYS A 1 118 ? -19.312 10.970 18.161 1.00 96.06 118 LYS A C 1
ATOM 945 O O . LYS A 1 118 ? -19.736 11.265 19.276 1.00 96.06 118 LYS A O 1
ATOM 950 N N . HIS A 1 119 ? -18.126 10.384 18.002 1.00 95.62 119 HIS A N 1
ATOM 951 C CA . HIS A 1 119 ? -17.231 9.994 19.092 1.00 95.62 119 HIS A CA 1
ATOM 952 C C . HIS A 1 119 ? -15.801 10.532 18.939 1.00 95.62 119 HIS A C 1
ATOM 954 O O . HIS A 1 119 ? -14.904 10.026 19.621 1.00 95.62 119 HIS A O 1
ATOM 960 N N . ASP A 1 120 ? -15.604 11.529 18.069 1.00 96.38 120 ASP A N 1
ATOM 961 C CA . ASP A 1 120 ? -14.302 12.055 17.630 1.00 96.38 120 ASP A CA 1
ATOM 962 C C . ASP A 1 120 ? -13.431 11.008 16.923 1.00 96.38 120 ASP A C 1
ATOM 964 O O . ASP A 1 120 ? -12.210 10.973 17.087 1.00 96.38 120 ASP A O 1
ATOM 968 N N . LEU A 1 121 ? -14.059 10.100 16.173 1.00 97.31 121 LEU A N 1
ATOM 969 C CA . LEU A 1 121 ? -13.381 9.015 15.474 1.00 97.31 121 LEU A CA 1
ATOM 970 C C . LEU A 1 121 ? -13.637 9.101 13.971 1.00 97.31 121 LEU A C 1
ATOM 972 O O . LEU A 1 121 ? -14.731 9.439 13.523 1.00 97.31 121 LEU A O 1
ATOM 976 N N . GLU A 1 122 ? -12.634 8.722 13.190 1.00 96.62 122 GLU A N 1
ATOM 977 C CA . GLU A 1 122 ? -12.768 8.497 11.753 1.00 96.62 122 GLU A CA 1
ATOM 978 C C . GLU A 1 122 ? -12.288 7.093 11.375 1.00 96.62 122 GLU A C 1
ATOM 980 O O . GLU A 1 122 ? -11.313 6.569 11.929 1.00 96.62 122 GLU A O 1
ATOM 985 N N . THR A 1 123 ? -12.988 6.495 10.415 1.00 97.38 123 THR A N 1
ATOM 986 C CA . THR A 1 123 ? -12.654 5.223 9.773 1.00 97.38 123 THR A CA 1
ATOM 987 C C . THR A 1 123 ? -12.006 5.486 8.420 1.00 97.38 123 THR A C 1
ATOM 989 O O . THR A 1 123 ? -12.433 6.367 7.678 1.00 97.38 123 THR A O 1
ATOM 992 N N . TYR A 1 124 ? -10.976 4.719 8.074 1.00 96.75 124 TYR A N 1
ATOM 993 C CA . TYR A 1 124 ? -10.341 4.777 6.758 1.00 96.75 124 TYR A CA 1
ATOM 994 C C . TYR A 1 124 ? -9.634 3.463 6.432 1.00 96.75 124 TYR A C 1
ATOM 996 O O . TYR A 1 124 ? -9.201 2.727 7.320 1.00 96.75 124 TYR A O 1
ATOM 1004 N N . VAL A 1 125 ? -9.449 3.181 5.144 1.00 96.06 125 VAL A N 1
ATOM 1005 C CA . VAL A 1 125 ? -8.566 2.098 4.696 1.00 96.06 125 VAL A CA 1
ATOM 1006 C C . VAL A 1 125 ? -7.182 2.683 4.380 1.00 96.06 125 VAL A C 1
ATOM 1008 O O . VAL A 1 125 ? -7.082 3.555 3.510 1.00 96.06 125 VAL A O 1
ATOM 1011 N N . PRO A 1 126 ? -6.097 2.242 5.049 1.00 93.31 126 PRO A N 1
ATOM 1012 C CA . PRO A 1 126 ? -4.751 2.750 4.784 1.00 93.31 126 PRO A CA 1
ATOM 1013 C C . PRO A 1 126 ? -4.317 2.557 3.327 1.00 93.31 126 PRO A C 1
ATOM 1015 O O . PRO A 1 126 ? -4.639 1.547 2.707 1.00 93.31 126 PRO A O 1
ATOM 1018 N N . GLY A 1 127 ? -3.504 3.473 2.785 1.00 90.62 127 GLY A N 1
ATOM 1019 C CA . GLY A 1 127 ? -3.001 3.377 1.403 1.00 90.62 127 GLY A CA 1
ATOM 1020 C C . GLY A 1 127 ? -2.335 2.029 1.092 1.00 90.62 127 GLY A C 1
ATOM 1021 O O . GLY A 1 127 ? -2.699 1.363 0.127 1.00 90.62 127 GLY A O 1
ATOM 1022 N N . PHE A 1 128 ? -1.468 1.548 1.987 1.00 89.06 128 PHE A N 1
ATOM 1023 C CA . PHE A 1 128 ? -0.804 0.242 1.868 1.00 89.06 128 PHE A CA 1
ATOM 1024 C C . PHE A 1 128 ? -1.740 -0.978 2.048 1.00 89.06 128 PHE A C 1
ATOM 1026 O O . PHE A 1 128 ? -1.292 -2.118 1.919 1.00 89.06 128 PHE A O 1
ATOM 1033 N N . ARG A 1 129 ? -3.031 -0.798 2.345 1.00 90.06 129 ARG A N 1
ATOM 1034 C CA . ARG A 1 129 ? -4.039 -1.872 2.260 1.00 90.06 129 ARG A CA 1
ATOM 1035 C C . ARG A 1 129 ? -4.766 -1.901 0.910 1.00 90.06 129 ARG A C 1
ATOM 1037 O O . ARG A 1 129 ? -5.392 -2.908 0.604 1.00 90.06 129 ARG A O 1
ATOM 1044 N N . ARG A 1 130 ? -4.648 -0.837 0.107 1.00 90.31 130 ARG A N 1
ATOM 1045 C CA . ARG A 1 130 ? -5.304 -0.680 -1.205 1.00 90.31 130 ARG A CA 1
ATOM 1046 C C . ARG A 1 130 ? -4.356 -0.878 -2.383 1.00 90.31 130 ARG A C 1
ATOM 1048 O O . ARG A 1 130 ? -4.795 -1.336 -3.429 1.00 90.31 130 ARG A O 1
ATOM 1055 N N . THR A 1 131 ? -3.081 -0.525 -2.226 1.00 93.31 131 THR A N 1
ATOM 1056 C CA . THR A 1 131 ? -2.102 -0.534 -3.324 1.00 93.31 131 THR A CA 1
ATOM 1057 C C . THR A 1 131 ? -0.732 -1.055 -2.900 1.00 93.31 131 THR A C 1
ATOM 1059 O O . THR A 1 131 ? -0.283 -0.817 -1.773 1.00 93.31 131 THR A O 1
ATOM 1062 N N . ARG A 1 132 ? -0.008 -1.670 -3.836 1.00 92.88 132 ARG A N 1
ATOM 1063 C CA . ARG A 1 132 ? 1.442 -1.918 -3.782 1.00 92.88 132 ARG A CA 1
ATOM 1064 C C . ARG A 1 132 ? 2.153 -1.052 -4.816 1.00 92.88 132 ARG A C 1
ATOM 1066 O O . ARG A 1 132 ? 1.543 -0.666 -5.807 1.00 92.88 132 ARG A O 1
ATOM 1073 N N . LYS A 1 133 ? 3.437 -0.765 -4.597 1.00 95.25 133 LYS A N 1
ATOM 1074 C CA . LYS A 1 133 ? 4.287 -0.138 -5.612 1.00 95.25 133 LYS A CA 1
ATOM 1075 C C . LYS A 1 133 ? 5.386 -1.095 -6.049 1.00 95.25 133 LYS A C 1
ATOM 1077 O O . LYS A 1 133 ? 6.095 -1.654 -5.210 1.00 95.25 133 LYS A O 1
ATOM 1082 N N . GLY A 1 134 ? 5.482 -1.292 -7.356 1.00 95.94 134 GLY A N 1
ATOM 1083 C CA . GLY A 1 134 ? 6.480 -2.125 -8.008 1.00 95.94 134 GLY A CA 1
ATOM 1084 C C . GLY A 1 134 ? 7.413 -1.298 -8.883 1.00 95.94 134 GLY A C 1
ATOM 1085 O O . GLY A 1 134 ? 7.047 -0.213 -9.329 1.00 95.94 134 GLY A O 1
ATOM 1086 N N . VAL A 1 135 ? 8.609 -1.811 -9.137 1.00 97.19 135 VAL A N 1
ATOM 1087 C CA . VAL A 1 135 ? 9.587 -1.278 -10.082 1.00 97.19 135 VAL A CA 1
ATOM 1088 C C . VAL A 1 135 ? 9.743 -2.270 -11.223 1.00 97.19 135 VAL A C 1
ATOM 1090 O O . VAL A 1 135 ? 9.949 -3.462 -10.998 1.00 97.19 135 VAL A O 1
ATOM 1093 N N . ILE A 1 136 ? 9.661 -1.760 -12.446 1.00 97.38 136 ILE A N 1
ATOM 1094 C CA . ILE A 1 136 ? 9.888 -2.513 -13.680 1.00 97.38 136 ILE A CA 1
ATOM 1095 C C . ILE A 1 136 ? 11.092 -1.872 -14.371 1.00 97.38 136 ILE A C 1
ATOM 1097 O O . ILE A 1 136 ? 11.205 -0.644 -14.419 1.00 97.38 136 ILE A O 1
ATOM 1101 N N . LYS A 1 137 ? 12.016 -2.698 -14.865 1.00 96.75 137 LYS A N 1
ATOM 1102 C CA . LYS A 1 137 ? 13.281 -2.280 -15.489 1.00 96.75 137 LYS A CA 1
ATOM 1103 C C . LYS A 1 137 ? 13.317 -2.713 -16.952 1.00 96.75 137 LYS A C 1
ATOM 1105 O O . LYS A 1 137 ? 12.678 -3.690 -17.319 1.00 96.75 137 LYS A O 1
ATOM 1110 N N . GLY A 1 138 ? 14.116 -2.015 -17.755 1.00 96.00 138 GLY A N 1
ATOM 1111 C CA . GLY A 1 138 ? 14.321 -2.319 -19.172 1.00 96.00 138 GLY A CA 1
ATOM 1112 C C . GLY A 1 138 ? 13.318 -1.662 -20.121 1.00 96.00 138 GLY A C 1
ATOM 1113 O O . GLY A 1 138 ? 13.358 -1.964 -21.302 1.00 96.00 138 GLY A O 1
ATOM 1114 N N . ILE A 1 139 ? 12.455 -0.758 -19.641 1.00 97.44 139 ILE A N 1
ATOM 1115 C CA . ILE A 1 139 ? 11.478 -0.064 -20.495 1.00 97.44 139 ILE A CA 1
ATOM 1116 C C . ILE A 1 139 ? 12.143 1.126 -21.189 1.00 97.44 139 ILE A C 1
ATOM 1118 O O . ILE A 1 139 ? 12.603 2.058 -20.519 1.00 97.44 139 ILE A O 1
ATOM 1122 N N . ASP A 1 140 ? 12.188 1.102 -22.518 1.00 97.88 140 ASP A N 1
ATOM 1123 C CA . ASP A 1 140 ? 12.843 2.129 -23.327 1.00 97.88 140 ASP A CA 1
ATOM 1124 C C . ASP A 1 140 ? 12.251 3.531 -23.154 1.00 97.88 140 ASP A C 1
ATOM 1126 O O . ASP A 1 140 ? 11.150 3.709 -22.631 1.00 97.88 140 ASP A O 1
ATOM 1130 N N . LEU A 1 141 ? 13.052 4.546 -23.492 1.00 97.44 141 LEU A N 1
ATOM 1131 C CA . LEU A 1 141 ? 12.739 5.959 -23.230 1.00 97.44 141 LEU A CA 1
ATOM 1132 C C . LEU A 1 141 ? 11.733 6.558 -24.226 1.00 97.44 141 LEU A C 1
ATOM 1134 O O . LEU A 1 141 ? 11.226 7.642 -23.967 1.00 97.44 141 LEU A O 1
ATOM 1138 N N . GLU A 1 142 ? 11.462 5.864 -25.331 1.00 97.56 142 GLU A N 1
ATOM 1139 C CA . GLU A 1 142 ? 10.512 6.269 -26.376 1.00 97.56 142 GLU A CA 1
ATOM 1140 C C . GLU A 1 142 ? 9.044 6.188 -25.931 1.00 97.56 142 GLU A C 1
ATOM 1142 O O . GLU A 1 142 ? 8.228 6.985 -26.380 1.00 97.56 142 GLU A O 1
ATOM 1147 N N . PHE A 1 143 ? 8.718 5.286 -25.001 1.00 97.69 143 PHE A N 1
ATOM 1148 C CA . PHE A 1 143 ? 7.360 5.129 -24.478 1.00 97.69 143 PHE A CA 1
ATOM 1149 C C . PHE A 1 143 ? 7.062 6.148 -23.372 1.00 97.69 143 PHE A C 1
ATOM 1151 O O . PHE A 1 143 ? 7.801 6.229 -22.379 1.00 97.69 143 PHE A O 1
ATOM 1158 N N . SER A 1 144 ? 5.960 6.890 -23.494 1.00 97.56 144 SER A N 1
ATOM 1159 C CA . SER A 1 144 ? 5.504 7.776 -22.422 1.00 97.56 144 SER A CA 1
ATOM 1160 C C . SER A 1 144 ? 4.902 6.984 -21.257 1.00 97.56 144 SER A C 1
ATOM 1162 O O . SER A 1 144 ? 4.504 5.826 -21.393 1.00 97.56 144 SER A O 1
ATOM 1164 N N . ASP A 1 145 ? 4.804 7.617 -20.087 1.00 97.75 145 ASP A N 1
ATOM 1165 C CA . ASP A 1 145 ? 4.205 6.992 -18.902 1.00 97.75 145 ASP A CA 1
ATOM 1166 C C . ASP A 1 145 ? 2.727 6.612 -19.129 1.00 97.75 145 ASP A C 1
ATOM 1168 O O . ASP A 1 145 ? 2.248 5.665 -18.507 1.00 97.75 145 ASP A O 1
ATOM 1172 N N . GLN A 1 146 ? 2.035 7.305 -20.046 1.00 97.69 146 GLN A N 1
ATOM 1173 C CA . GLN A 1 146 ? 0.658 7.006 -20.439 1.00 97.69 146 GLN A CA 1
ATOM 1174 C C . GLN A 1 146 ? 0.590 5.798 -21.385 1.00 97.69 146 GLN A C 1
ATOM 1176 O O . GLN A 1 146 ? -0.153 4.866 -21.096 1.00 97.69 146 GLN A O 1
ATOM 1181 N N . ASP A 1 147 ? 1.428 5.744 -22.429 1.00 97.88 147 ASP A N 1
ATOM 1182 C CA . ASP A 1 147 ? 1.474 4.591 -23.350 1.00 97.88 147 ASP A CA 1
ATOM 1183 C C . ASP A 1 147 ? 1.774 3.292 -22.590 1.00 97.88 147 ASP A C 1
ATOM 1185 O O . ASP A 1 147 ? 1.194 2.239 -22.854 1.00 97.88 147 ASP A O 1
ATOM 1189 N N . ILE A 1 148 ? 2.666 3.370 -21.597 1.00 98.06 148 ILE A N 1
ATOM 1190 C CA . ILE A 1 148 ? 2.994 2.235 -20.732 1.00 98.06 148 ILE A CA 1
ATOM 1191 C C . ILE A 1 148 ? 1.819 1.876 -19.815 1.00 98.06 148 ILE A C 1
ATOM 1193 O O . ILE A 1 148 ? 1.604 0.693 -19.568 1.00 98.06 148 ILE A O 1
ATOM 1197 N N . LEU A 1 149 ? 1.071 2.855 -19.294 1.00 98.00 149 LEU A N 1
ATOM 1198 C CA . LEU A 1 149 ? -0.106 2.613 -18.453 1.00 98.00 149 LEU A CA 1
ATOM 1199 C C . LEU A 1 149 ? -1.257 1.961 -19.235 1.00 98.00 149 LEU A C 1
ATOM 1201 O O . LEU A 1 149 ? -1.959 1.118 -18.677 1.00 98.00 149 LEU A O 1
ATOM 1205 N N . ASP A 1 150 ? -1.422 2.308 -20.509 1.00 97.81 150 ASP A N 1
ATOM 1206 C CA . ASP A 1 150 ? -2.443 1.721 -21.379 1.00 97.81 150 ASP A CA 1
ATOM 1207 C C . ASP A 1 150 ? -2.004 0.351 -21.935 1.00 97.81 150 ASP A C 1
ATOM 1209 O O . ASP A 1 150 ? -2.824 -0.550 -22.110 1.00 97.81 150 ASP A O 1
ATOM 1213 N N . GLY A 1 151 ? -0.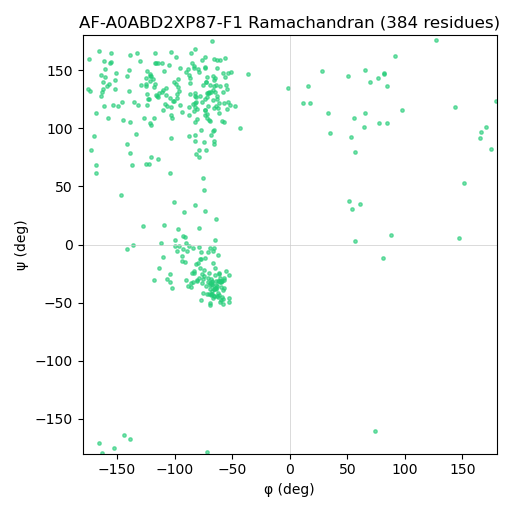696 0.152 -22.144 1.00 97.06 151 GLY A N 1
ATOM 1214 C CA . GLY A 1 151 ? -0.103 -1.102 -22.617 1.00 97.06 151 GLY A CA 1
ATOM 1215 C C . GLY A 1 151 ? 0.269 -2.133 -21.542 1.00 97.06 151 GLY A C 1
ATOM 1216 O O . GLY A 1 151 ? 0.776 -3.203 -21.898 1.00 97.06 151 GLY A O 1
ATOM 1217 N N . ILE A 1 152 ? 0.073 -1.846 -20.246 1.00 97.69 152 ILE A N 1
ATOM 1218 C CA . ILE A 1 152 ? 0.430 -2.753 -19.140 1.00 97.69 152 ILE A CA 1
ATOM 1219 C C . ILE A 1 152 ? -0.762 -3.574 -18.632 1.00 97.69 152 ILE A C 1
ATOM 1221 O O . ILE A 1 152 ? -1.788 -3.057 -18.194 1.00 97.69 152 ILE A O 1
ATOM 1225 N N . ILE A 1 153 ? -0.584 -4.894 -18.611 1.00 96.31 153 ILE A N 1
ATOM 1226 C CA . ILE A 1 153 ? -1.587 -5.873 -18.189 1.00 96.31 153 ILE A CA 1
ATOM 1227 C C . ILE A 1 153 ? -1.019 -6.698 -17.029 1.00 96.31 153 ILE A C 1
ATOM 1229 O O . ILE A 1 153 ? 0.052 -7.302 -17.124 1.00 96.31 153 ILE A O 1
ATOM 1233 N N . CYS A 1 154 ? -1.738 -6.748 -15.908 1.00 92.88 154 CYS A N 1
ATOM 1234 C CA . CYS A 1 154 ? -1.384 -7.622 -14.791 1.00 92.88 154 CYS A CA 1
ATOM 1235 C C . CYS A 1 154 ? -1.840 -9.064 -15.035 1.00 92.88 154 CYS A C 1
ATOM 1237 O O . CYS A 1 154 ? -2.870 -9.312 -15.654 1.00 92.88 154 CYS A O 1
ATOM 1239 N N . SER A 1 155 ? -1.114 -10.022 -14.457 1.00 85.06 155 SER A N 1
ATOM 1240 C CA . SER A 1 155 ? -1.603 -11.401 -14.359 1.00 85.06 155 SER A CA 1
ATOM 1241 C C . SER A 1 155 ? -2.739 -11.483 -13.330 1.00 85.06 155 SER A C 1
ATOM 1243 O O . SER A 1 155 ? -2.579 -11.031 -12.193 1.00 85.06 155 SER A O 1
ATOM 1245 N N . GLY A 1 156 ? -3.865 -12.096 -13.699 1.00 83.44 156 GLY A N 1
ATOM 1246 C CA . GLY A 1 156 ? -5.040 -12.199 -12.828 1.00 83.44 156 GLY A CA 1
ATOM 1247 C C . GLY A 1 156 ? -5.810 -10.876 -12.702 1.00 83.44 156 GLY A C 1
ATOM 1248 O O . GLY A 1 156 ? -5.667 -9.988 -13.537 1.00 83.44 156 GLY A O 1
ATOM 1249 N N . PRO A 1 157 ? -6.650 -10.705 -11.668 1.00 86.81 157 PRO A N 1
ATOM 1250 C CA . PRO A 1 157 ? -7.656 -9.649 -11.657 1.00 86.81 157 PRO A CA 1
ATOM 1251 C C . PRO A 1 157 ? -7.148 -8.346 -11.009 1.00 86.81 157 PRO A C 1
ATOM 1253 O O . PRO A 1 157 ? -7.917 -7.604 -10.403 1.00 86.81 157 PRO A O 1
ATOM 1256 N N . MET A 1 158 ? -5.841 -8.085 -11.064 1.00 90.25 158 MET A N 1
ATOM 1257 C CA . MET A 1 158 ? -5.218 -6.885 -10.494 1.00 90.25 158 MET A CA 1
ATOM 1258 C C . MET A 1 158 ? -5.181 -5.772 -11.545 1.00 90.25 158 MET A C 1
ATOM 1260 O O . MET A 1 158 ? -5.017 -6.059 -12.726 1.00 90.25 158 MET A O 1
ATOM 1264 N N . LYS A 1 159 ? -5.273 -4.501 -11.142 1.00 92.69 159 LYS A N 1
ATOM 1265 C CA . LYS A 1 159 ? -5.172 -3.359 -12.067 1.00 92.69 159 LYS A CA 1
ATOM 1266 C C . LYS A 1 159 ? -3.963 -2.477 -11.746 1.00 92.69 159 LYS A C 1
ATOM 1268 O O . LYS A 1 159 ? -3.699 -2.189 -10.578 1.00 92.69 159 LYS A O 1
ATOM 1273 N N . VAL A 1 160 ? -3.247 -2.020 -12.774 1.00 95.88 160 VAL A N 1
ATOM 1274 C CA . VAL A 1 160 ? -2.281 -0.918 -12.642 1.00 95.88 160 VAL A CA 1
ATOM 1275 C C . VAL A 1 160 ? -3.052 0.403 -12.612 1.00 95.88 160 VAL A C 1
ATOM 1277 O O . VAL A 1 160 ? -3.920 0.649 -13.446 1.00 95.88 160 VAL A O 1
ATOM 1280 N N . MET A 1 161 ? -2.781 1.219 -11.598 1.00 95.00 161 MET A N 1
ATOM 1281 C CA . MET A 1 161 ? -3.496 2.467 -11.307 1.00 95.00 161 MET A CA 1
ATOM 1282 C C . MET A 1 161 ? -2.703 3.717 -11.704 1.00 95.00 161 MET A C 1
ATOM 1284 O O . MET A 1 161 ? -3.291 4.772 -11.900 1.00 95.00 161 MET A O 1
ATOM 1288 N N . GLU A 1 162 ? -1.375 3.613 -11.755 1.00 96.88 162 GLU A N 1
ATOM 1289 C CA . GLU A 1 162 ? -0.438 4.710 -12.016 1.00 96.88 162 GLU A CA 1
ATOM 1290 C C . GLU A 1 162 ? 0.862 4.091 -12.545 1.00 96.88 162 GLU A C 1
ATOM 1292 O O . GLU A 1 162 ? 1.333 3.093 -11.987 1.00 96.88 162 GLU A O 1
ATOM 1297 N N . VAL A 1 163 ? 1.470 4.702 -13.558 1.00 98.06 163 VAL A N 1
ATOM 1298 C CA . VAL A 1 163 ? 2.861 4.462 -13.962 1.00 98.06 163 VAL A CA 1
ATOM 1299 C C . VAL A 1 163 ? 3.603 5.791 -13.869 1.00 98.06 163 VAL A C 1
ATOM 1301 O O . VAL A 1 163 ? 3.041 6.841 -14.168 1.00 98.06 163 VAL A O 1
ATOM 1304 N N . ARG A 1 164 ? 4.855 5.755 -13.406 1.00 97.56 164 ARG A N 1
ATOM 1305 C CA . ARG A 1 164 ? 5.725 6.929 -13.327 1.00 97.56 164 ARG A CA 1
ATOM 1306 C C . ARG A 1 164 ? 7.179 6.556 -13.584 1.00 97.56 164 ARG A C 1
ATOM 1308 O O . ARG A 1 164 ? 7.753 5.766 -12.827 1.00 97.56 164 ARG A O 1
ATOM 1315 N N . ARG A 1 165 ? 7.821 7.158 -14.582 1.00 97.31 165 ARG A N 1
ATOM 1316 C CA . ARG A 1 165 ? 9.240 6.927 -14.869 1.00 97.31 165 ARG A CA 1
ATOM 1317 C C . ARG A 1 165 ? 10.143 7.440 -13.752 1.00 97.31 165 ARG A C 1
ATOM 1319 O O . ARG A 1 165 ? 9.906 8.466 -13.110 1.00 97.31 165 ARG A O 1
ATOM 1326 N N . MET A 1 166 ? 11.193 6.672 -13.477 1.00 95.56 166 MET A N 1
ATOM 1327 C CA . MET A 1 166 ? 12.231 7.033 -12.520 1.00 95.56 166 MET A CA 1
ATOM 1328 C C . MET A 1 166 ? 13.304 7.866 -13.214 1.00 95.56 166 MET A C 1
ATOM 1330 O O . MET A 1 166 ? 13.748 7.521 -14.310 1.00 95.56 166 MET A O 1
ATOM 1334 N N . SER A 1 167 ? 13.783 8.906 -12.537 1.00 92.44 167 SER A N 1
ATOM 1335 C CA . SER A 1 167 ? 14.859 9.771 -13.027 1.00 92.44 167 SER A CA 1
ATOM 1336 C C . SER A 1 167 ? 16.041 9.773 -12.062 1.00 92.44 167 SER A C 1
ATOM 1338 O O . SER A 1 167 ? 15.867 9.692 -10.845 1.00 92.44 167 SER A O 1
ATOM 1340 N N . ARG A 1 168 ? 17.256 9.890 -12.602 1.00 88.50 168 ARG A N 1
ATOM 1341 C CA . ARG A 1 168 ? 18.513 10.005 -11.847 1.00 88.50 168 ARG A CA 1
ATOM 1342 C C . ARG A 1 168 ? 19.087 11.414 -11.977 1.00 88.50 168 ARG A C 1
ATOM 1344 O O . ARG A 1 168 ? 18.912 12.049 -13.013 1.00 88.50 168 ARG A O 1
ATOM 1351 N N . LYS A 1 169 ? 19.794 11.903 -10.955 1.00 84.56 169 LYS A N 1
ATOM 1352 C CA . LYS A 1 169 ? 20.482 13.201 -11.041 1.00 84.56 169 LYS A CA 1
ATOM 1353 C C . LYS A 1 169 ? 21.602 13.125 -12.087 1.00 84.56 169 LYS A C 1
ATOM 1355 O O . LYS A 1 169 ? 22.363 12.154 -12.085 1.00 84.56 169 LYS A O 1
ATOM 1360 N N . ASN A 1 170 ? 21.735 14.141 -12.939 1.00 84.12 170 ASN A N 1
ATOM 1361 C CA . ASN A 1 170 ? 22.903 14.261 -13.807 1.00 84.12 170 ASN A CA 1
ATOM 1362 C C . ASN A 1 170 ? 24.162 14.533 -12.955 1.00 84.12 170 ASN A C 1
ATOM 1364 O O . ASN A 1 170 ? 24.186 15.474 -12.161 1.00 84.12 170 ASN A O 1
ATOM 1368 N N . LYS A 1 171 ? 25.198 13.694 -13.092 1.00 77.44 171 LYS A N 1
ATOM 1369 C CA . LYS A 1 171 ? 26.496 13.881 -12.415 1.00 77.44 171 LYS A CA 1
ATOM 1370 C C . LYS A 1 171 ? 27.425 14.846 -13.156 1.00 77.44 171 LYS A C 1
ATOM 1372 O O . LYS A 1 171 ? 28.315 15.396 -12.527 1.00 77.44 171 LYS A O 1
ATOM 1377 N N . GLN A 1 172 ? 27.222 15.024 -14.461 1.00 70.94 172 GLN A N 1
ATOM 1378 C CA . GLN A 1 172 ? 28.042 15.873 -15.330 1.00 70.94 172 GLN A CA 1
ATOM 1379 C C . GLN A 1 172 ? 27.499 17.301 -15.452 1.00 70.94 172 GLN A C 1
ATOM 1381 O O . GLN A 1 172 ? 28.013 18.070 -16.249 1.00 70.94 172 GLN A O 1
ATOM 1386 N N . GLN A 1 173 ? 26.471 17.667 -14.676 1.00 67.38 173 GLN A N 1
ATOM 1387 C CA . GLN A 1 173 ? 26.016 19.051 -14.608 1.00 67.38 173 GLN A CA 1
ATOM 1388 C C . GLN A 1 173 ? 27.091 19.887 -13.906 1.00 67.38 173 GLN A C 1
ATOM 1390 O O . GLN A 1 173 ? 27.136 19.943 -12.673 1.00 67.38 173 GLN A O 1
ATOM 1395 N N . SER A 1 174 ? 27.968 20.497 -14.706 1.00 60.19 174 SER A N 1
ATOM 1396 C CA . SER A 1 174 ? 28.872 21.536 -14.236 1.00 60.19 174 SER A CA 1
ATOM 1397 C C . SER A 1 174 ? 28.047 22.735 -13.762 1.00 60.19 174 SER A C 1
ATOM 1399 O O . SER A 1 174 ? 26.887 22.912 -14.147 1.00 60.19 174 SER A O 1
ATOM 1401 N N . THR A 1 175 ? 28.627 23.587 -12.922 1.00 58.94 175 THR A N 1
ATOM 1402 C CA . THR A 1 175 ? 27.962 24.798 -12.417 1.00 58.94 175 THR A CA 1
ATOM 1403 C C . THR A 1 175 ? 27.668 25.851 -13.494 1.00 58.94 175 THR A C 1
ATOM 1405 O O . THR A 1 175 ? 27.050 26.860 -13.169 1.00 58.94 175 THR A O 1
ATOM 1408 N N . GLN A 1 176 ? 28.080 25.633 -14.750 1.00 60.03 176 GLN A N 1
ATOM 1409 C CA . GLN A 1 176 ? 27.900 26.567 -15.868 1.00 60.03 176 GLN A CA 1
ATOM 1410 C C . GLN A 1 176 ? 26.878 26.094 -16.922 1.00 60.03 176 GLN A C 1
ATOM 1412 O O . GLN A 1 176 ? 26.445 26.899 -17.744 1.00 60.03 176 GLN A O 1
ATOM 1417 N N . ASP A 1 177 ? 26.419 24.836 -16.884 1.00 58.25 177 ASP A N 1
ATOM 1418 C CA . ASP A 1 177 ? 25.466 24.297 -17.868 1.00 58.25 177 ASP A CA 1
ATOM 1419 C C . ASP A 1 177 ? 24.011 24.685 -17.548 1.00 58.25 177 ASP A C 1
ATOM 1421 O O . ASP A 1 177 ? 23.215 23.879 -17.050 1.00 58.25 177 ASP A O 1
ATOM 1425 N N . VAL A 1 178 ? 23.648 25.932 -17.870 1.00 60.62 178 VAL A N 1
ATOM 1426 C CA . VAL A 1 178 ? 22.310 26.519 -17.635 1.00 60.62 178 VAL A CA 1
ATOM 1427 C C . VAL A 1 178 ? 21.180 25.715 -18.301 1.00 60.62 178 VAL A C 1
ATOM 1429 O O . VAL A 1 178 ? 20.061 25.691 -17.795 1.00 60.62 178 VAL A O 1
ATOM 1432 N N . ASN A 1 179 ? 21.468 25.021 -19.408 1.00 65.19 179 ASN A N 1
ATOM 1433 C CA . ASN A 1 179 ? 20.468 24.324 -20.228 1.00 65.19 179 ASN A CA 1
ATOM 1434 C C . ASN A 1 179 ? 20.378 22.801 -19.964 1.00 65.19 179 ASN A C 1
ATOM 1436 O O . ASN A 1 179 ? 19.584 22.097 -20.585 1.00 65.19 179 ASN A O 1
ATOM 1440 N N . GLY A 1 180 ? 21.200 22.259 -19.057 1.00 62.97 180 GLY A N 1
ATOM 1441 C CA . GLY A 1 180 ? 21.213 20.828 -18.742 1.00 62.97 180 GLY A CA 1
ATOM 1442 C C . GLY A 1 180 ? 20.117 20.435 -17.747 1.00 62.97 180 GLY A C 1
ATOM 1443 O O . GLY A 1 180 ? 20.106 20.895 -16.604 1.00 62.97 180 GLY A O 1
ATOM 1444 N N . SER A 1 181 ? 19.219 19.515 -18.116 1.00 70.62 181 SER A N 1
ATOM 1445 C CA . SER A 1 181 ? 18.201 19.019 -17.181 1.00 70.62 181 SER A CA 1
ATOM 1446 C C . SER A 1 181 ? 18.846 18.278 -15.998 1.00 70.62 181 SER A C 1
ATOM 1448 O O . SER A 1 181 ? 19.479 17.231 -16.163 1.00 70.62 181 SER A O 1
ATOM 1450 N N . LYS A 1 182 ? 18.622 18.784 -14.776 1.00 84.69 182 LYS A N 1
ATOM 1451 C CA . LYS A 1 182 ? 19.118 18.222 -13.499 1.00 84.69 182 LYS A CA 1
ATOM 1452 C C . LYS A 1 182 ? 18.787 16.736 -13.298 1.00 84.69 182 LYS A C 1
ATOM 1454 O O . LYS A 1 182 ? 19.494 16.036 -12.569 1.00 84.69 182 LYS A O 1
ATOM 1459 N N . TRP A 1 183 ? 17.717 16.265 -13.934 1.00 87.00 183 TRP A N 1
ATOM 1460 C CA . TRP A 1 183 ? 17.191 14.908 -13.844 1.00 87.00 183 TRP A CA 1
ATOM 1461 C C . TRP A 1 183 ? 17.126 14.266 -15.229 1.00 87.00 183 TRP A C 1
ATOM 1463 O O . TRP A 1 183 ? 16.488 14.804 -16.125 1.00 87.00 183 TRP A O 1
ATOM 1473 N N . ILE A 1 184 ? 17.756 13.103 -15.377 1.00 89.94 184 ILE A N 1
ATOM 1474 C CA . ILE A 1 184 ? 17.752 12.297 -16.601 1.00 89.94 184 ILE A CA 1
ATOM 1475 C C . ILE A 1 184 ? 16.799 11.112 -16.381 1.00 89.94 184 ILE A C 1
ATOM 1477 O O . ILE A 1 184 ? 16.987 10.392 -15.390 1.00 89.94 184 ILE A O 1
ATOM 1481 N N . PRO A 1 185 ? 15.801 10.875 -17.254 1.00 95.06 185 PRO A N 1
ATOM 1482 C CA . PRO A 1 185 ? 14.928 9.709 -17.154 1.00 95.06 185 PRO A CA 1
ATOM 1483 C C . PRO A 1 185 ? 15.723 8.408 -17.319 1.00 95.06 185 PRO A C 1
ATOM 1485 O O . PRO A 1 185 ? 16.769 8.358 -17.964 1.00 95.06 185 PRO A O 1
ATOM 1488 N N . THR A 1 186 ? 15.238 7.330 -16.713 1.00 96.19 186 THR A N 1
ATOM 1489 C CA . THR A 1 186 ? 15.883 6.012 -16.762 1.00 96.19 186 THR A CA 1
ATOM 1490 C C . THR A 1 186 ? 14.988 4.985 -17.452 1.00 96.19 186 THR A C 1
ATOM 1492 O O . THR A 1 186 ? 13.777 5.181 -17.581 1.00 96.19 186 THR A O 1
ATOM 1495 N N . LYS A 1 187 ? 15.567 3.839 -17.833 1.00 97.19 187 LYS A N 1
ATOM 1496 C CA . LYS A 1 187 ? 14.811 2.664 -18.299 1.00 97.19 187 LYS A CA 1
ATOM 1497 C C . LYS A 1 187 ? 14.080 1.927 -17.159 1.00 97.19 187 LYS A C 1
ATOM 1499 O O . LYS A 1 187 ? 13.968 0.705 -17.171 1.00 97.19 187 LYS A O 1
ATOM 1504 N N . SER A 1 188 ? 13.697 2.631 -16.095 1.00 96.88 188 SER A N 1
ATOM 1505 C CA . SER A 1 188 ? 13.003 2.081 -14.928 1.00 96.88 188 SER A CA 1
ATOM 1506 C C . SER A 1 188 ? 11.765 2.911 -14.624 1.00 96.88 188 SER A C 1
ATOM 1508 O O . SER A 1 188 ? 11.814 4.142 -14.639 1.00 96.88 188 SER A O 1
ATOM 1510 N N . ILE A 1 189 ? 10.666 2.234 -14.320 1.00 97.56 189 ILE A N 1
ATOM 1511 C CA . ILE A 1 189 ? 9.377 2.837 -13.977 1.00 97.56 189 ILE A CA 1
ATOM 1512 C C . ILE A 1 189 ? 8.914 2.324 -12.613 1.00 97.56 189 ILE A C 1
ATOM 1514 O O . ILE A 1 189 ? 9.202 1.186 -12.241 1.00 97.56 189 ILE A O 1
ATOM 1518 N N . VAL A 1 190 ? 8.179 3.155 -11.880 1.00 97.81 190 VAL A N 1
ATOM 1519 C CA . VAL A 1 190 ? 7.377 2.742 -10.726 1.00 97.81 190 VAL A CA 1
ATOM 1520 C C . VAL A 1 190 ? 5.939 2.567 -11.195 1.00 97.81 190 VAL A C 1
ATOM 1522 O O . VAL A 1 190 ? 5.378 3.481 -11.790 1.00 97.81 190 VAL A O 1
ATOM 1525 N N . CYS A 1 191 ? 5.328 1.429 -10.887 1.00 96.94 191 CYS A N 1
ATOM 1526 C CA . CYS A 1 191 ? 3.903 1.182 -11.084 1.00 96.94 191 CYS A CA 1
ATOM 1527 C C . CYS A 1 191 ? 3.194 1.099 -9.724 1.00 96.94 191 CYS A C 1
ATOM 1529 O O . CYS A 1 191 ? 3.658 0.411 -8.812 1.00 96.94 191 CYS A O 1
ATOM 1531 N N . THR A 1 192 ? 2.063 1.789 -9.571 1.00 96.62 192 THR A N 1
ATOM 1532 C CA . THR A 1 192 ? 1.152 1.600 -8.433 1.00 96.62 192 THR A CA 1
ATOM 1533 C C . THR A 1 192 ? 0.092 0.585 -8.850 1.00 96.62 192 THR A C 1
ATOM 1535 O O . THR A 1 192 ? -0.716 0.855 -9.734 1.00 96.62 192 THR A O 1
ATOM 1538 N N . ILE A 1 193 ? 0.089 -0.586 -8.219 1.00 94.88 193 ILE A N 1
ATOM 1539 C CA . ILE A 1 193 ? -0.803 -1.709 -8.531 1.00 94.88 193 ILE A CA 1
ATOM 1540 C C . ILE A 1 193 ? -1.854 -1.833 -7.425 1.00 94.88 193 ILE A C 1
ATOM 1542 O O . ILE A 1 193 ? -1.530 -1.766 -6.238 1.00 94.88 193 ILE A O 1
ATOM 1546 N N . GLU A 1 194 ? -3.117 -2.009 -7.803 1.00 92.12 194 GLU A N 1
ATOM 1547 C CA . GLU A 1 194 ? -4.222 -2.280 -6.884 1.00 92.12 194 GLU A CA 1
ATOM 1548 C C . GLU A 1 194 ? -4.064 -3.653 -6.206 1.00 92.12 194 GLU A C 1
ATOM 1550 O O . GLU A 1 194 ? -3.812 -4.662 -6.862 1.00 92.12 194 GLU A O 1
ATOM 1555 N N . GLY A 1 195 ? -4.251 -3.699 -4.884 1.00 89.00 195 GLY A N 1
ATOM 1556 C CA . GLY A 1 195 ? -4.260 -4.925 -4.086 1.00 89.00 195 GLY A CA 1
ATOM 1557 C C . GLY A 1 195 ? -3.306 -4.929 -2.884 1.00 89.00 195 GLY A C 1
ATOM 1558 O O . GLY A 1 195 ? -2.538 -3.999 -2.632 1.00 89.00 195 GLY A O 1
ATOM 1559 N N . GLN A 1 196 ? -3.371 -6.022 -2.112 1.00 87.38 196 GLN A N 1
ATOM 1560 C CA . GLN A 1 196 ? -2.536 -6.250 -0.920 1.00 87.38 196 GLN A CA 1
ATOM 1561 C C . GLN A 1 196 ? -1.220 -6.998 -1.205 1.00 87.38 196 GLN A C 1
ATOM 1563 O O . GLN A 1 196 ? -0.326 -7.017 -0.354 1.00 87.38 196 GLN A O 1
ATOM 1568 N N . LYS A 1 197 ? -1.098 -7.629 -2.375 1.00 89.00 197 LYS A N 1
ATOM 1569 C CA . LYS A 1 197 ? 0.093 -8.353 -2.844 1.00 89.00 197 LYS A CA 1
ATOM 1570 C C . LYS A 1 197 ? 0.645 -7.648 -4.081 1.00 89.00 197 LYS A C 1
ATOM 1572 O O . LYS A 1 197 ? -0.084 -6.907 -4.730 1.00 89.00 197 LYS A O 1
ATOM 1577 N N . LEU A 1 198 ? 1.930 -7.819 -4.366 1.00 91.88 198 LEU A N 1
ATOM 1578 C CA . LEU A 1 198 ? 2.525 -7.373 -5.624 1.00 91.88 198 LEU A CA 1
ATOM 1579 C C . LEU A 1 198 ? 2.543 -8.590 -6.565 1.00 91.88 198 LEU A C 1
ATOM 1581 O O . LEU A 1 198 ? 2.937 -9.662 -6.098 1.00 91.88 198 LEU A O 1
ATOM 1585 N N . PRO A 1 199 ? 2.097 -8.481 -7.829 1.00 94.19 199 PRO A N 1
ATOM 1586 C CA . PRO A 1 199 ? 2.294 -9.553 -8.795 1.00 94.19 199 PRO A CA 1
ATOM 1587 C C . PRO A 1 199 ? 3.793 -9.722 -9.052 1.00 94.19 199 PRO A C 1
ATOM 1589 O O . PRO A 1 199 ? 4.532 -8.745 -9.090 1.00 94.19 199 PRO A O 1
ATOM 1592 N N . GLU A 1 200 ? 4.249 -10.956 -9.239 1.00 94.38 200 GLU A N 1
ATOM 1593 C CA . GLU A 1 200 ? 5.658 -11.225 -9.556 1.00 94.38 200 GLU A CA 1
ATOM 1594 C C . GLU A 1 200 ? 6.016 -10.773 -10.985 1.00 94.38 200 GLU A C 1
ATOM 1596 O O . GLU A 1 200 ? 7.138 -10.344 -11.255 1.00 94.38 200 GLU A O 1
ATOM 1601 N N . HIS A 1 201 ? 5.041 -10.855 -11.895 1.00 96.44 201 HIS A N 1
ATOM 1602 C CA . HIS A 1 201 ? 5.188 -10.584 -13.319 1.00 96.44 201 HIS A CA 1
ATOM 1603 C C . HIS A 1 201 ? 3.955 -9.859 -13.880 1.00 96.44 201 HIS A C 1
ATOM 1605 O O . HIS A 1 201 ? 2.814 -10.142 -13.499 1.00 96.44 201 HIS A O 1
ATOM 1611 N N . VAL A 1 202 ? 4.198 -8.963 -14.832 1.00 97.25 202 VAL A N 1
ATOM 1612 C CA . VAL A 1 202 ? 3.197 -8.237 -15.632 1.00 97.25 202 VAL A CA 1
ATOM 1613 C C . VAL A 1 202 ? 3.587 -8.305 -17.106 1.00 97.25 202 VAL A C 1
ATOM 1615 O O . VAL A 1 202 ? 4.723 -8.649 -17.428 1.00 97.25 202 VAL A O 1
ATOM 1618 N N . TYR A 1 203 ? 2.660 -7.977 -17.997 1.00 97.81 203 TYR A N 1
ATOM 1619 C CA . TYR A 1 203 ? 2.906 -7.892 -19.431 1.00 97.81 203 TYR A CA 1
ATOM 1620 C C . TYR A 1 203 ? 2.897 -6.423 -19.843 1.00 97.81 203 TYR A C 1
ATOM 1622 O O . TYR A 1 203 ? 1.900 -5.746 -19.624 1.00 97.81 203 TYR A O 1
ATOM 1630 N N . VAL A 1 204 ? 3.991 -5.922 -20.414 1.00 97.69 204 VAL A N 1
ATOM 1631 C CA . VAL A 1 204 ? 4.076 -4.565 -20.981 1.00 97.69 204 VAL A CA 1
ATOM 1632 C C . VAL A 1 204 ? 4.168 -4.720 -22.492 1.00 97.69 204 VAL A C 1
ATOM 1634 O O . VAL A 1 204 ? 5.105 -5.354 -22.971 1.00 97.69 204 VAL A O 1
ATOM 1637 N N . PHE A 1 205 ? 3.168 -4.236 -23.233 1.00 97.00 205 PHE A N 1
ATOM 1638 C CA . PHE A 1 205 ? 3.039 -4.463 -24.683 1.00 97.00 205 PHE A CA 1
ATOM 1639 C C . PHE A 1 205 ? 3.151 -5.957 -25.074 1.00 97.00 205 PHE A C 1
ATOM 1641 O O . PHE A 1 205 ? 3.776 -6.323 -26.064 1.00 97.00 205 PHE A O 1
ATOM 1648 N N . GLY A 1 206 ? 2.592 -6.847 -24.243 1.00 96.25 206 GLY A N 1
ATOM 1649 C CA . GLY A 1 206 ? 2.675 -8.305 -24.411 1.00 96.25 206 GLY A CA 1
ATOM 1650 C C . GLY A 1 206 ? 3.975 -8.959 -23.914 1.00 96.25 206 GLY A C 1
ATOM 1651 O O . GLY A 1 206 ? 4.012 -10.176 -23.743 1.00 96.25 206 GLY A O 1
ATOM 1652 N N . VAL A 1 207 ? 5.023 -8.192 -23.596 1.00 96.88 207 VAL A N 1
ATOM 1653 C CA . VAL A 1 207 ? 6.291 -8.724 -23.070 1.00 96.88 207 VAL A CA 1
ATOM 1654 C C . VAL A 1 207 ? 6.174 -8.988 -21.569 1.00 96.88 207 VAL A C 1
ATOM 1656 O O . VAL A 1 207 ? 5.888 -8.077 -20.794 1.00 96.88 207 VAL A O 1
ATOM 1659 N N . ARG A 1 208 ? 6.426 -10.229 -21.131 1.00 97.31 208 ARG A N 1
ATOM 1660 C CA . ARG A 1 208 ? 6.423 -10.609 -19.708 1.00 97.31 208 ARG A CA 1
ATOM 1661 C C . ARG A 1 208 ? 7.643 -10.024 -18.992 1.00 97.31 208 ARG A C 1
ATOM 1663 O O . ARG A 1 208 ? 8.762 -10.483 -19.210 1.00 97.31 208 ARG A O 1
ATOM 1670 N N . VAL A 1 209 ? 7.430 -9.074 -18.083 1.00 97.31 209 VAL A N 1
ATOM 1671 C CA . VAL A 1 209 ? 8.487 -8.446 -17.276 1.00 97.31 209 VAL A CA 1
ATOM 1672 C C . VAL A 1 209 ? 8.256 -8.708 -15.787 1.00 97.31 209 VAL A C 1
ATOM 1674 O O . VAL A 1 209 ? 7.123 -8.722 -15.300 1.00 97.31 209 VAL A O 1
ATOM 1677 N N . ARG A 1 210 ? 9.346 -8.930 -15.048 1.00 96.25 210 ARG A N 1
ATOM 1678 C CA . ARG A 1 210 ? 9.329 -9.090 -13.589 1.00 96.25 210 ARG A CA 1
ATOM 1679 C C . ARG A 1 210 ? 9.068 -7.748 -12.902 1.00 96.25 210 ARG A C 1
ATOM 1681 O O . ARG A 1 210 ? 9.652 -6.735 -13.284 1.00 96.25 210 ARG A O 1
ATOM 1688 N N . VAL A 1 211 ? 8.253 -7.760 -11.850 1.00 96.19 211 VAL A N 1
ATOM 1689 C CA . VAL A 1 211 ? 8.024 -6.599 -10.984 1.00 96.19 211 VAL A CA 1
ATOM 1690 C C . VAL A 1 211 ? 8.793 -6.781 -9.679 1.00 96.19 211 VAL A C 1
ATOM 1692 O O . VAL A 1 211 ? 8.542 -7.705 -8.907 1.00 96.19 211 VAL A O 1
ATOM 1695 N N . GLU A 1 212 ? 9.734 -5.885 -9.408 1.00 94.38 212 GLU A N 1
ATOM 1696 C CA . GLU A 1 212 ? 10.434 -5.829 -8.124 1.00 94.38 212 GLU A CA 1
ATOM 1697 C C . GLU A 1 212 ? 9.636 -4.971 -7.127 1.00 94.38 212 GLU A C 1
ATOM 1699 O O . GLU A 1 212 ? 9.066 -3.959 -7.528 1.00 94.38 212 GLU A O 1
ATOM 1704 N N . PRO A 1 213 ? 9.582 -5.287 -5.822 1.00 92.25 213 PRO A N 1
ATOM 1705 C CA . PRO A 1 213 ? 9.047 -4.355 -4.830 1.00 92.25 213 PRO A CA 1
ATOM 1706 C C . PRO A 1 213 ? 9.819 -3.028 -4.845 1.00 92.25 213 PRO A C 1
ATOM 1708 O O . PRO A 1 213 ? 11.046 -3.034 -4.779 1.00 92.25 213 PRO A O 1
ATOM 1711 N N . GLN A 1 214 ? 9.121 -1.882 -4.891 1.00 85.81 214 GLN A N 1
ATOM 1712 C CA . GLN A 1 214 ? 9.793 -0.569 -4.857 1.00 85.81 214 GLN A CA 1
ATOM 1713 C C . GLN A 1 214 ? 10.612 -0.385 -3.565 1.00 85.81 214 GLN A C 1
ATOM 1715 O O . GLN A 1 214 ? 11.658 0.264 -3.555 1.00 85.81 214 GLN A O 1
ATOM 1720 N N . GLU A 1 215 ? 10.148 -0.982 -2.471 1.00 66.94 215 GLU A N 1
ATOM 1721 C CA . GLU A 1 215 ? 10.890 -1.090 -1.223 1.00 66.94 215 GLU A CA 1
ATOM 1722 C C . GLU A 1 215 ? 11.875 -2.266 -1.288 1.00 66.94 215 GLU A C 1
ATOM 1724 O O . GLU A 1 215 ? 11.573 -3.377 -0.853 1.00 66.94 215 GLU A O 1
ATOM 1729 N N . GLY A 1 216 ? 13.097 -2.007 -1.761 1.00 49.06 216 GLY A N 1
ATOM 1730 C CA . GLY A 1 216 ? 14.205 -2.976 -1.788 1.00 49.06 216 GLY A CA 1
ATOM 1731 C C . GLY A 1 216 ? 14.716 -3.456 -0.415 1.00 49.06 216 GLY A C 1
ATOM 1732 O O . GLY A 1 216 ? 15.862 -3.880 -0.317 1.00 49.06 216 GLY A O 1
ATOM 1733 N N . LEU A 1 217 ? 13.905 -3.360 0.648 1.00 46.16 217 LEU A N 1
ATOM 1734 C CA . LEU A 1 217 ? 14.220 -3.778 2.021 1.00 46.16 217 LEU A CA 1
ATOM 1735 C C . LEU A 1 217 ? 13.048 -4.439 2.781 1.00 46.16 217 LEU A C 1
ATOM 1737 O O . LEU A 1 217 ? 13.271 -4.918 3.888 1.00 46.16 217 LEU A O 1
ATOM 1741 N N . SER A 1 218 ? 11.830 -4.535 2.225 1.00 40.47 218 SER A N 1
ATOM 1742 C CA . SER A 1 218 ? 10.697 -5.228 2.883 1.00 40.47 218 SER A CA 1
ATOM 1743 C C . SER A 1 218 ? 10.491 -6.683 2.423 1.00 40.47 218 SER A C 1
ATOM 1745 O O . SER A 1 218 ? 9.492 -7.316 2.757 1.00 40.47 218 SER A O 1
ATOM 1747 N N . GLY A 1 219 ? 11.478 -7.255 1.720 1.00 45.72 219 GLY A N 1
ATOM 1748 C CA . GLY A 1 219 ? 11.553 -8.691 1.412 1.00 45.72 219 GLY A CA 1
ATOM 1749 C C . GLY A 1 219 ? 12.008 -9.575 2.582 1.00 45.72 219 GLY A C 1
ATOM 1750 O O . GLY A 1 219 ? 11.858 -10.792 2.511 1.00 45.72 219 GLY A O 1
ATOM 1751 N N . ILE A 1 220 ? 12.531 -8.988 3.665 1.00 45.00 220 ILE A N 1
ATOM 1752 C CA . ILE A 1 220 ? 12.890 -9.713 4.888 1.00 45.00 220 ILE A CA 1
ATOM 1753 C C . ILE A 1 220 ? 12.032 -9.165 6.034 1.00 45.00 220 ILE A C 1
ATOM 1755 O O . ILE A 1 220 ? 12.203 -8.023 6.464 1.00 45.00 220 ILE A O 1
ATOM 1759 N N . ASN A 1 221 ? 11.073 -9.973 6.501 1.00 55.25 221 ASN A N 1
ATOM 1760 C CA . ASN A 1 221 ? 10.069 -9.613 7.515 1.00 55.25 221 ASN A CA 1
ATOM 1761 C C . ASN A 1 221 ? 10.652 -9.576 8.938 1.00 55.25 221 ASN A C 1
ATOM 1763 O O . ASN A 1 221 ? 10.189 -10.266 9.841 1.00 55.25 221 ASN A O 1
ATOM 1767 N N . HIS A 1 222 ? 11.675 -8.757 9.130 1.00 62.78 222 HIS A N 1
ATOM 1768 C CA . HIS A 1 222 ? 12.407 -8.603 10.378 1.00 62.78 222 HIS A CA 1
ATOM 1769 C C . HIS A 1 222 ? 12.707 -7.122 10.636 1.00 62.78 222 HIS A C 1
ATOM 1771 O O . HIS A 1 222 ? 12.651 -6.288 9.726 1.00 62.78 222 HIS A O 1
ATOM 1777 N N . LYS A 1 223 ? 13.062 -6.770 11.870 1.00 66.88 223 LYS A N 1
ATOM 1778 C CA . LYS A 1 223 ? 13.585 -5.429 12.179 1.00 66.88 223 LYS A CA 1
ATOM 1779 C C . LYS A 1 223 ? 15.091 -5.405 11.909 1.00 66.88 223 LYS A C 1
ATOM 1781 O O . LYS A 1 223 ? 15.751 -6.423 12.053 1.00 66.88 223 LYS A O 1
ATOM 1786 N N . SER A 1 224 ? 15.686 -4.239 11.661 1.00 60.34 224 SER A N 1
ATOM 1787 C CA . SER A 1 224 ? 17.157 -4.109 11.570 1.00 60.34 224 SER A CA 1
ATOM 1788 C C . SER A 1 224 ? 17.902 -4.453 12.877 1.00 60.34 224 SER A C 1
ATOM 1790 O O . SER A 1 224 ? 19.124 -4.526 12.884 1.00 60.34 224 SER A O 1
ATOM 1792 N N . ILE A 1 225 ? 17.154 -4.638 13.972 1.00 72.94 225 ILE A N 1
ATOM 1793 C CA . ILE A 1 225 ? 17.595 -5.033 15.321 1.00 72.94 225 ILE A CA 1
ATOM 1794 C C . ILE A 1 225 ? 17.402 -6.549 15.558 1.00 72.94 225 ILE A C 1
ATOM 1796 O O . ILE A 1 225 ? 17.732 -7.070 16.617 1.00 72.94 225 ILE A O 1
ATOM 1800 N N . ASP A 1 226 ? 16.785 -7.254 14.610 1.00 78.56 226 ASP A N 1
ATOM 1801 C CA . ASP A 1 226 ? 16.496 -8.681 14.703 1.00 78.56 226 ASP A CA 1
ATOM 1802 C C . ASP A 1 226 ? 17.775 -9.498 14.479 1.00 78.56 226 ASP A C 1
ATOM 1804 O O . ASP A 1 226 ? 18.563 -9.205 13.574 1.00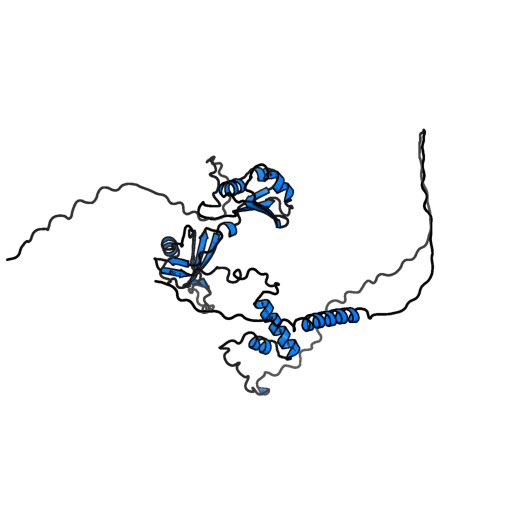 78.56 226 ASP A O 1
ATOM 1808 N N . SER A 1 227 ? 17.981 -10.541 15.283 1.00 84.19 227 SER A N 1
ATOM 1809 C CA . SER A 1 227 ? 19.152 -11.415 15.174 1.00 84.19 227 SER A CA 1
ATOM 1810 C C . SER A 1 227 ? 19.201 -12.192 13.856 1.00 84.19 227 SER A C 1
ATOM 1812 O O . SER A 1 227 ? 20.281 -12.625 13.460 1.00 84.19 227 SER A O 1
ATOM 1814 N N . SER A 1 228 ? 18.064 -12.328 13.166 1.00 82.88 228 SER A N 1
ATOM 1815 C CA . SER A 1 228 ? 17.953 -12.924 11.830 1.00 82.88 228 SER A CA 1
ATOM 1816 C C . SER A 1 228 ? 18.417 -12.010 10.684 1.00 82.88 228 SER A C 1
ATOM 1818 O O . SER A 1 228 ? 18.469 -12.453 9.537 1.00 82.88 228 SER A O 1
ATOM 1820 N N . CYS A 1 229 ? 18.743 -10.739 10.946 1.00 82.81 229 CYS A N 1
ATOM 1821 C CA . CYS A 1 229 ? 19.039 -9.782 9.881 1.00 82.81 229 CYS A CA 1
ATOM 1822 C C . CYS A 1 229 ? 20.406 -10.016 9.230 1.00 82.81 229 CYS A C 1
ATOM 1824 O O . CYS A 1 229 ? 21.408 -9.977 9.938 1.00 82.81 229 CYS A O 1
ATOM 1826 N N . PRO A 1 230 ? 20.517 -10.181 7.893 1.00 83.50 230 PRO A N 1
ATOM 1827 C CA . PRO A 1 230 ? 21.800 -10.472 7.251 1.00 83.50 230 PRO A CA 1
ATOM 1828 C C . PRO A 1 230 ? 22.805 -9.326 7.419 1.00 83.50 230 PRO A C 1
ATOM 1830 O O . PRO A 1 230 ? 23.998 -9.580 7.560 1.00 83.50 230 PRO A O 1
ATOM 1833 N N . ILE A 1 231 ? 22.337 -8.074 7.497 1.00 84.31 231 ILE A N 1
ATOM 1834 C CA . ILE A 1 231 ? 23.186 -6.912 7.806 1.00 84.31 231 ILE A CA 1
ATOM 1835 C C . ILE A 1 231 ? 23.680 -6.983 9.261 1.00 84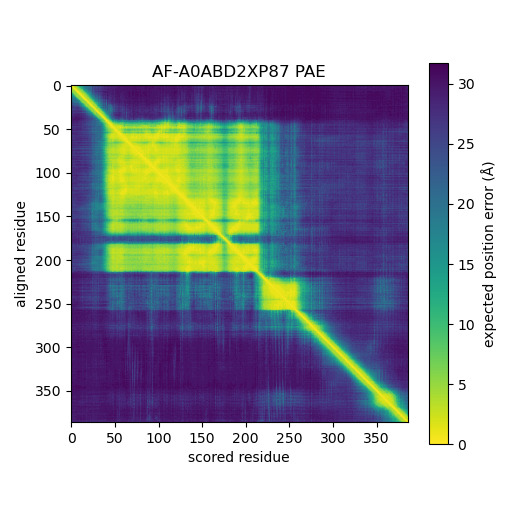.31 231 ILE A C 1
ATOM 1837 O O . ILE A 1 231 ? 24.863 -6.768 9.518 1.00 84.31 231 ILE A O 1
ATOM 1841 N N . PHE A 1 232 ? 22.805 -7.334 10.209 1.00 88.50 232 PHE A N 1
ATOM 1842 C CA . PHE A 1 232 ? 23.163 -7.497 11.623 1.00 88.50 232 PHE A CA 1
ATOM 1843 C C . PHE A 1 232 ? 24.120 -8.679 11.842 1.00 88.50 232 PHE A C 1
ATOM 1845 O O . PHE A 1 232 ? 25.124 -8.535 12.533 1.00 88.50 232 PHE A O 1
ATOM 1852 N N . ILE A 1 233 ? 23.849 -9.826 11.213 1.00 92.12 233 ILE A N 1
ATOM 1853 C CA . ILE A 1 233 ? 24.683 -11.033 11.231 1.00 92.12 233 ILE A CA 1
ATOM 1854 C C . ILE A 1 233 ? 26.068 -10.723 10.660 1.00 92.12 233 ILE A C 1
ATOM 1856 O O . ILE A 1 233 ? 27.069 -11.052 11.293 1.00 92.12 233 ILE A O 1
ATOM 1860 N N . ALA A 1 234 ? 26.144 -10.042 9.512 1.00 93.31 234 ALA A N 1
ATOM 1861 C CA . ALA A 1 234 ? 27.419 -9.652 8.922 1.00 93.31 234 ALA A CA 1
ATOM 1862 C C . ALA A 1 234 ? 28.196 -8.677 9.821 1.00 93.31 234 ALA A C 1
ATOM 1864 O O . ALA A 1 234 ? 29.376 -8.898 10.074 1.00 93.31 234 ALA A O 1
ATOM 1865 N N . HIS A 1 235 ? 27.542 -7.658 10.388 1.00 93.62 235 HIS A N 1
ATOM 1866 C CA . HIS A 1 235 ? 28.194 -6.728 11.317 1.00 93.62 235 HIS A CA 1
ATOM 1867 C C . HIS A 1 235 ? 28.652 -7.419 12.614 1.00 93.62 235 HIS A C 1
ATOM 1869 O O . HIS A 1 235 ? 29.736 -7.145 13.126 1.00 93.62 235 HIS A O 1
ATOM 1875 N N . LYS A 1 236 ? 27.868 -8.374 13.131 1.00 94.88 236 LYS A N 1
ATOM 1876 C CA . LYS A 1 236 ? 28.253 -9.220 14.268 1.00 94.88 236 LYS A CA 1
ATOM 1877 C C . LYS A 1 236 ? 29.458 -10.104 13.928 1.00 94.88 236 LYS A C 1
ATOM 1879 O O . LYS A 1 236 ? 30.314 -10.286 14.787 1.00 94.88 236 LYS A O 1
ATOM 1884 N N . LYS A 1 237 ? 29.549 -10.612 12.692 1.00 96.19 237 LYS A N 1
ATOM 1885 C CA . LYS A 1 237 ? 30.699 -11.386 12.200 1.00 96.19 237 LYS A CA 1
ATOM 1886 C C . LYS A 1 237 ? 31.957 -10.517 12.069 1.00 96.19 237 LYS A C 1
ATOM 1888 O O . LYS A 1 237 ? 33.005 -10.947 12.532 1.00 96.19 237 LYS A O 1
ATOM 1893 N N . ILE A 1 238 ? 31.845 -9.290 11.547 1.00 96.38 238 ILE A N 1
ATOM 1894 C CA . ILE A 1 238 ? 32.954 -8.314 11.502 1.00 96.38 238 ILE A CA 1
ATOM 1895 C C . ILE A 1 238 ? 33.478 -8.040 12.916 1.00 96.38 238 ILE A C 1
ATOM 1897 O O . ILE A 1 238 ? 34.665 -8.207 13.170 1.00 96.38 238 ILE A O 1
ATOM 1901 N N . ASN A 1 239 ? 32.592 -7.703 13.859 1.00 94.94 239 ASN A N 1
ATOM 1902 C CA . ASN A 1 239 ? 32.982 -7.433 15.246 1.00 94.94 239 ASN A CA 1
ATOM 1903 C C . ASN A 1 239 ? 33.624 -8.650 15.939 1.00 94.94 239 ASN A C 1
ATOM 1905 O O . ASN A 1 239 ? 34.465 -8.476 16.813 1.00 94.94 239 ASN A O 1
ATOM 1909 N N . ASN A 1 240 ? 33.215 -9.871 15.579 1.00 95.62 240 ASN A N 1
ATOM 1910 C CA . ASN A 1 240 ? 33.800 -11.104 16.104 1.00 95.62 240 ASN A CA 1
ATOM 1911 C C . ASN A 1 240 ? 35.235 -11.295 15.580 1.00 95.62 240 ASN A C 1
ATOM 1913 O O . ASN A 1 240 ? 36.149 -11.432 16.384 1.00 95.62 240 ASN A O 1
ATOM 1917 N N . ILE A 1 241 ? 35.435 -11.180 14.263 1.00 95.50 241 ILE A N 1
ATOM 1918 C CA . ILE A 1 241 ? 36.755 -11.251 13.611 1.00 95.50 241 ILE A CA 1
ATOM 1919 C C . ILE A 1 241 ? 37.705 -10.183 14.175 1.00 95.50 241 ILE A C 1
ATOM 1921 O O . ILE A 1 241 ? 38.812 -10.500 14.591 1.00 95.50 241 ILE A O 1
ATOM 1925 N N . MET A 1 242 ? 37.258 -8.928 14.302 1.00 95.38 242 MET A N 1
ATOM 1926 C CA . MET A 1 242 ? 38.068 -7.870 14.927 1.00 95.38 242 MET A CA 1
ATOM 1927 C C . MET A 1 242 ? 38.498 -8.210 16.365 1.00 95.38 242 MET A C 1
ATOM 1929 O O . MET A 1 242 ? 39.601 -7.859 16.772 1.00 95.38 242 MET A O 1
ATOM 1933 N N . ALA A 1 243 ? 37.631 -8.864 17.145 1.00 92.12 243 ALA A N 1
ATOM 1934 C CA . ALA A 1 243 ? 37.878 -9.146 18.559 1.00 92.12 243 ALA A CA 1
ATOM 1935 C C . ALA A 1 243 ? 38.783 -10.365 18.808 1.00 92.12 243 ALA A C 1
ATOM 1937 O O . ALA A 1 243 ? 39.483 -10.383 19.818 1.00 92.12 243 ALA A O 1
ATOM 1938 N N . TYR A 1 244 ? 38.753 -11.374 17.931 1.00 95.19 244 TYR A N 1
ATOM 1939 C CA . TYR A 1 244 ? 39.530 -12.611 18.092 1.00 95.19 244 TYR A CA 1
ATOM 1940 C C . TYR A 1 244 ? 40.781 -12.661 17.208 1.00 95.19 244 TYR A C 1
ATOM 1942 O O . TYR A 1 244 ? 41.822 -13.114 17.675 1.00 95.19 244 TYR A O 1
ATOM 1950 N N . ASP A 1 245 ? 40.706 -12.138 15.982 1.00 91.69 245 ASP A N 1
ATOM 1951 C CA . ASP A 1 245 ? 41.802 -12.179 15.003 1.00 91.69 245 ASP A CA 1
ATOM 1952 C C . ASP A 1 245 ? 42.648 -10.885 15.015 1.00 91.69 245 ASP A C 1
ATOM 1954 O O . ASP A 1 245 ? 43.620 -10.766 14.272 1.00 91.69 245 ASP A O 1
ATOM 1958 N N . ASN A 1 246 ? 42.284 -9.907 15.860 1.00 90.50 246 ASN A N 1
ATOM 1959 C CA . ASN A 1 246 ? 42.942 -8.599 16.020 1.00 90.50 246 ASN A CA 1
ATOM 1960 C C . ASN A 1 246 ? 43.099 -7.802 14.703 1.00 90.50 246 ASN A C 1
ATOM 1962 O O . ASN A 1 246 ? 44.047 -7.036 14.525 1.00 90.50 246 ASN A O 1
ATOM 1966 N N . LEU A 1 247 ? 42.161 -7.994 13.771 1.00 90.75 247 LEU A N 1
ATOM 1967 C CA . LEU A 1 247 ? 42.137 -7.322 12.472 1.00 90.75 247 LEU A CA 1
ATOM 1968 C C . LEU A 1 247 ? 41.499 -5.931 12.550 1.00 90.75 247 LEU A C 1
ATOM 1970 O O . LEU A 1 247 ? 40.587 -5.678 13.344 1.00 90.75 247 LEU A O 1
ATOM 1974 N N . THR A 1 248 ? 41.916 -5.030 11.658 1.00 94.00 248 THR A N 1
ATOM 1975 C CA . THR A 1 248 ? 41.234 -3.745 11.482 1.00 94.00 248 THR A CA 1
ATOM 1976 C C . THR A 1 248 ? 39.822 -3.947 10.925 1.00 94.00 248 THR A C 1
ATOM 1978 O O . THR A 1 248 ? 39.505 -4.953 10.286 1.00 94.00 248 THR A O 1
ATOM 1981 N N . PHE A 1 249 ? 38.955 -2.943 11.097 1.00 93.31 249 PHE A N 1
ATOM 1982 C CA . PHE A 1 249 ? 37.600 -2.981 10.538 1.00 93.31 249 PHE A CA 1
ATOM 1983 C C . PHE A 1 249 ? 37.584 -3.181 9.011 1.00 93.31 249 PHE A C 1
ATOM 1985 O O . PHE A 1 249 ? 36.641 -3.779 8.502 1.00 93.31 249 PHE A O 1
ATOM 1992 N N . SER A 1 250 ? 38.601 -2.709 8.273 1.00 90.81 250 SER A N 1
ATOM 1993 C CA . SER A 1 250 ? 38.657 -2.917 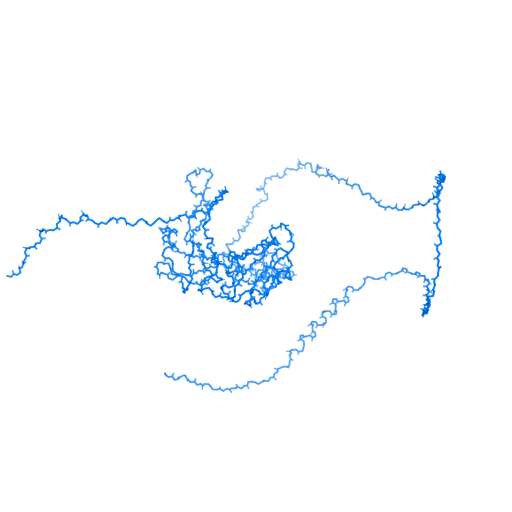6.817 1.00 90.81 250 SER A CA 1
ATOM 1994 C C . SER A 1 250 ? 38.915 -4.382 6.480 1.00 90.81 250 SER A C 1
ATOM 1996 O O . SER A 1 250 ? 38.123 -4.982 5.763 1.00 90.81 250 SER A O 1
ATOM 1998 N N . GLU A 1 251 ? 39.951 -4.983 7.066 1.00 92.50 251 GLU A N 1
ATOM 1999 C CA . GLU A 1 251 ? 40.322 -6.384 6.829 1.00 92.50 251 GLU A CA 1
ATOM 2000 C C . GLU A 1 251 ? 39.205 -7.340 7.270 1.00 92.50 251 GLU A C 1
ATOM 2002 O O . GLU A 1 251 ? 38.798 -8.226 6.519 1.00 92.50 251 GLU A O 1
ATOM 2007 N N . ALA A 1 252 ? 38.624 -7.105 8.452 1.00 92.81 252 ALA A N 1
ATOM 2008 C CA . ALA A 1 252 ? 37.492 -7.881 8.951 1.00 92.81 252 ALA A CA 1
ATOM 2009 C C . ALA A 1 252 ? 36.242 -7.737 8.061 1.00 92.81 252 ALA A C 1
ATOM 2011 O O . ALA A 1 252 ? 35.491 -8.696 7.871 1.00 92.81 252 ALA A O 1
ATOM 2012 N N . LYS A 1 253 ? 36.010 -6.553 7.480 1.00 93.56 253 LYS A N 1
ATOM 2013 C CA . LYS A 1 253 ? 34.922 -6.319 6.524 1.00 93.56 253 LYS A CA 1
ATOM 2014 C C . LYS A 1 253 ? 35.174 -7.019 5.192 1.00 93.56 253 LYS A C 1
ATOM 2016 O O . LYS A 1 253 ? 34.237 -7.622 4.675 1.00 93.56 253 LYS A O 1
ATOM 2021 N N . ASP A 1 254 ? 36.392 -6.976 4.663 1.00 91.81 254 ASP A N 1
ATOM 2022 C CA . ASP A 1 254 ? 36.755 -7.634 3.403 1.00 91.81 254 ASP A CA 1
ATOM 2023 C C . ASP A 1 254 ? 36.713 -9.172 3.538 1.00 91.81 254 ASP A C 1
ATOM 2025 O O . ASP A 1 254 ? 36.283 -9.861 2.613 1.00 91.81 254 ASP A O 1
ATOM 2029 N N . ALA A 1 255 ? 37.011 -9.716 4.725 1.00 90.75 255 ALA A N 1
ATOM 2030 C CA . ALA A 1 255 ? 36.825 -11.135 5.051 1.00 90.75 255 ALA A CA 1
ATOM 2031 C C . ALA A 1 255 ? 35.343 -11.572 5.144 1.00 90.75 255 ALA A C 1
ATOM 2033 O O . ALA A 1 255 ? 35.008 -12.731 4.879 1.00 90.75 255 ALA A O 1
ATOM 2034 N N . VAL A 1 256 ? 34.427 -10.672 5.528 1.00 93.31 256 VAL A N 1
ATOM 2035 C CA . VAL A 1 256 ? 32.977 -10.958 5.612 1.00 93.31 256 VAL A CA 1
ATOM 2036 C C . VAL A 1 256 ? 32.254 -10.693 4.293 1.00 93.31 256 VAL A C 1
ATOM 2038 O O . VAL A 1 256 ? 31.333 -11.431 3.939 1.00 93.31 256 VAL A O 1
ATOM 2041 N N . PHE A 1 257 ? 32.684 -9.669 3.562 1.00 89.94 257 PHE A N 1
ATOM 2042 C CA . PHE A 1 257 ? 32.178 -9.280 2.254 1.00 89.94 257 PHE A CA 1
ATOM 2043 C C . PHE A 1 257 ? 33.318 -9.327 1.227 1.00 89.94 257 PHE A C 1
ATOM 2045 O O . PHE A 1 257 ? 33.801 -8.267 0.821 1.00 89.94 257 PHE A O 1
ATOM 2052 N N . PRO A 1 258 ? 33.741 -10.526 0.777 1.00 79.75 258 PRO A N 1
ATOM 2053 C CA . PRO A 1 258 ? 34.765 -10.665 -0.252 1.00 79.75 258 PRO A CA 1
ATOM 2054 C C . PRO A 1 258 ? 34.248 -10.103 -1.583 1.00 79.75 258 PRO A C 1
ATOM 2056 O O . PRO A 1 258 ? 33.630 -10.795 -2.399 1.00 79.75 258 PRO A O 1
ATOM 2059 N N . ASN A 1 259 ? 34.479 -8.807 -1.792 1.00 66.69 259 ASN A N 1
ATOM 2060 C CA . ASN A 1 259 ? 34.161 -8.114 -3.028 1.00 66.69 259 ASN A CA 1
ATOM 2061 C C . ASN A 1 259 ? 35.040 -8.689 -4.140 1.00 66.69 259 ASN A C 1
ATOM 2063 O O . ASN A 1 259 ? 36.257 -8.533 -4.122 1.00 66.69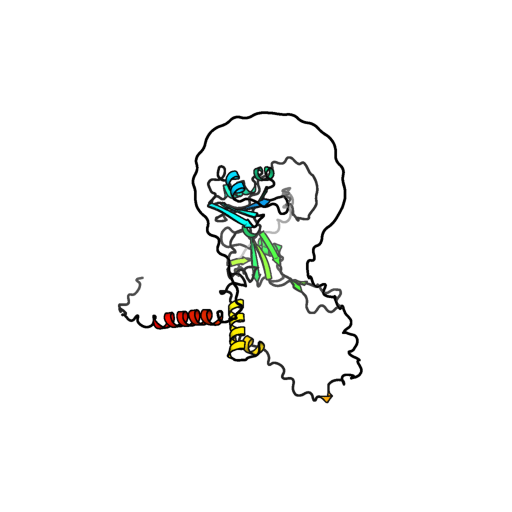 259 ASN A O 1
ATOM 2067 N N . LYS A 1 260 ? 34.421 -9.301 -5.155 1.00 56.38 260 LYS A N 1
ATOM 2068 C CA . LYS A 1 260 ? 35.122 -9.931 -6.292 1.00 56.38 260 LYS A CA 1
ATOM 2069 C C . LYS A 1 260 ? 35.906 -8.958 -7.195 1.00 56.38 260 LYS A C 1
ATOM 2071 O O . LYS A 1 260 ? 36.421 -9.386 -8.222 1.00 56.38 260 LYS A O 1
ATOM 2076 N N . SER A 1 261 ? 35.963 -7.667 -6.861 1.00 54.62 261 SER A N 1
ATOM 2077 C CA . SER A 1 261 ? 36.652 -6.637 -7.645 1.00 54.62 261 SER A CA 1
ATOM 2078 C C . SER A 1 261 ? 36.790 -5.312 -6.878 1.00 54.62 261 SER A C 1
ATOM 2080 O O . SER A 1 261 ? 36.255 -4.284 -7.304 1.00 54.62 261 SER A O 1
ATOM 2082 N N . THR A 1 262 ? 37.494 -5.294 -5.745 1.00 56.12 262 THR A N 1
ATOM 2083 C CA . THR A 1 262 ? 38.067 -4.026 -5.263 1.00 56.12 262 THR A CA 1
ATOM 2084 C C . THR A 1 262 ? 39.301 -3.738 -6.127 1.00 56.12 262 THR A C 1
ATOM 2086 O O . THR A 1 262 ? 40.180 -4.599 -6.187 1.00 56.12 262 THR A O 1
ATOM 2089 N N . PRO A 1 263 ? 39.404 -2.593 -6.835 1.00 56.41 263 PRO A N 1
ATOM 2090 C CA . PRO A 1 263 ? 40.658 -2.217 -7.486 1.00 56.41 263 PRO A CA 1
ATOM 2091 C C . PRO A 1 263 ? 41.764 -2.175 -6.427 1.00 56.41 263 PRO A C 1
ATOM 2093 O O . PRO A 1 263 ? 41.459 -1.766 -5.301 1.00 56.41 263 PRO A O 1
ATOM 2096 N N . PRO A 1 264 ? 43.012 -2.567 -6.744 1.00 51.47 264 PRO A N 1
ATOM 2097 C CA . PRO A 1 264 ? 44.084 -2.549 -5.761 1.00 51.47 264 PRO A CA 1
ATOM 2098 C C . PRO A 1 264 ? 44.166 -1.156 -5.145 1.00 51.47 264 PRO A C 1
ATOM 2100 O O . PRO A 1 264 ? 44.306 -0.156 -5.859 1.00 51.47 264 PRO A O 1
ATOM 2103 N N . THR A 1 265 ? 44.030 -1.103 -3.817 1.00 53.53 265 THR A N 1
ATOM 2104 C CA . THR A 1 265 ? 44.257 0.103 -3.026 1.00 53.53 265 THR A CA 1
ATOM 2105 C C . THR A 1 265 ? 45.575 0.684 -3.497 1.00 53.53 265 THR A C 1
ATOM 2107 O O . THR A 1 265 ? 46.589 -0.011 -3.436 1.00 53.53 265 THR A O 1
ATOM 2110 N N . ARG A 1 266 ? 45.564 1.915 -4.028 1.00 48.84 266 ARG A N 1
ATOM 2111 C CA . ARG A 1 266 ? 46.799 2.566 -4.473 1.00 48.84 266 ARG A CA 1
ATOM 2112 C C . ARG A 1 266 ? 47.733 2.604 -3.274 1.00 48.84 266 ARG A C 1
ATOM 2114 O O . ARG A 1 266 ? 47.509 3.395 -2.359 1.00 48.84 266 ARG A O 1
ATOM 2121 N N . SER A 1 267 ? 48.746 1.743 -3.287 1.00 48.81 267 SER A N 1
ATOM 2122 C CA . SER A 1 267 ? 49.870 1.835 -2.375 1.00 48.81 267 SER A CA 1
ATOM 2123 C C . SER A 1 267 ? 50.384 3.259 -2.492 1.00 48.81 267 SER A C 1
ATOM 2125 O O . SER A 1 267 ? 50.744 3.692 -3.592 1.00 48.81 267 SER A O 1
ATOM 2127 N N . PHE A 1 268 ? 50.369 3.999 -1.386 1.00 52.28 268 PHE A N 1
ATOM 2128 C CA . PHE A 1 268 ? 51.115 5.243 -1.295 1.00 52.28 268 PHE A CA 1
ATOM 2129 C C . PHE A 1 268 ? 52.593 4.857 -1.362 1.00 52.28 268 PHE A C 1
ATOM 2131 O O . PHE A 1 268 ? 53.221 4.604 -0.343 1.00 52.28 268 PHE A O 1
ATOM 2138 N N . THR A 1 269 ? 53.108 4.739 -2.587 1.00 50.41 269 THR A N 1
ATOM 2139 C CA . THR A 1 269 ? 54.537 4.628 -2.864 1.00 50.41 269 THR A CA 1
ATOM 2140 C C . THR A 1 269 ? 55.224 5.813 -2.216 1.00 50.41 269 THR A C 1
ATOM 2142 O O . THR A 1 269 ? 54.739 6.940 -2.373 1.00 50.41 269 THR A O 1
ATOM 2145 N N . ASP A 1 270 ? 56.318 5.543 -1.513 1.00 56.56 270 ASP A N 1
ATOM 2146 C CA . ASP A 1 270 ? 57.035 6.473 -0.650 1.00 56.56 270 ASP A CA 1
ATOM 2147 C C . ASP A 1 270 ? 57.195 7.862 -1.274 1.00 56.56 270 ASP A C 1
ATOM 2149 O O . ASP A 1 270 ? 58.075 8.123 -2.095 1.00 56.56 270 ASP A O 1
ATOM 2153 N N . LYS A 1 271 ? 56.333 8.789 -0.851 1.00 50.91 271 LYS A N 1
ATOM 2154 C CA . LYS A 1 271 ? 56.623 10.211 -0.983 1.00 50.91 271 LYS A CA 1
ATOM 2155 C C . LYS A 1 271 ? 57.544 10.562 0.168 1.00 50.91 271 LYS A C 1
ATOM 2157 O O . LYS A 1 271 ? 57.128 10.449 1.322 1.00 50.91 271 LYS A O 1
ATOM 2162 N N . SER A 1 272 ? 58.773 10.974 -0.148 1.00 64.69 272 SER A N 1
ATOM 2163 C CA . SER A 1 272 ? 59.705 11.452 0.868 1.00 64.69 272 SER A CA 1
ATOM 2164 C C . SER A 1 272 ? 59.053 12.567 1.692 1.00 64.69 272 SER A C 1
ATOM 2166 O O . SER A 1 272 ? 58.218 13.338 1.204 1.00 64.69 272 SER A O 1
ATOM 2168 N N . VAL A 1 273 ? 59.427 12.632 2.971 1.00 63.84 273 VAL A N 1
ATOM 2169 C CA . VAL A 1 273 ? 58.855 13.559 3.965 1.00 63.84 273 VAL A CA 1
ATOM 2170 C C . VAL A 1 273 ? 58.958 15.029 3.515 1.00 63.84 273 VAL A C 1
ATOM 2172 O O . VAL A 1 273 ? 58.152 15.864 3.915 1.00 63.84 273 VAL A O 1
ATOM 2175 N N . GLU A 1 274 ? 59.893 15.323 2.614 1.00 68.50 274 GLU A N 1
ATOM 2176 C CA . GLU A 1 274 ? 60.194 16.635 2.033 1.00 68.50 274 GLU A CA 1
ATOM 2177 C C . GLU A 1 274 ? 59.082 17.217 1.144 1.00 68.50 274 GLU A C 1
ATOM 2179 O O . GLU A 1 274 ? 59.107 18.413 0.863 1.00 68.50 274 GLU A O 1
ATOM 2184 N N . GLN A 1 275 ? 58.102 16.421 0.691 1.00 72.94 275 GLN A N 1
ATOM 2185 C CA . GLN A 1 275 ? 57.039 16.911 -0.203 1.00 72.94 275 GLN A CA 1
ATOM 2186 C C . GLN A 1 275 ? 55.781 17.434 0.523 1.00 72.94 275 GLN A C 1
ATOM 2188 O O . GLN A 1 275 ? 54.789 17.771 -0.128 1.00 72.94 275 GLN A O 1
ATOM 2193 N N . TYR A 1 276 ? 55.804 17.528 1.856 1.00 73.00 276 TYR A N 1
ATOM 2194 C CA . TYR A 1 276 ? 54.756 18.198 2.630 1.00 73.00 276 TYR A CA 1
ATOM 2195 C C . TYR A 1 276 ? 55.176 19.636 2.970 1.00 73.00 276 TYR A C 1
ATOM 2197 O O . TYR A 1 276 ? 56.313 19.845 3.397 1.00 73.00 276 TYR A O 1
ATOM 2205 N N . PRO A 1 277 ? 54.289 20.641 2.816 1.00 78.06 277 PRO A N 1
ATOM 2206 C CA . PRO A 1 277 ? 54.610 22.007 3.213 1.00 78.06 277 PRO A CA 1
ATOM 2207 C C . PRO A 1 277 ? 54.917 22.049 4.720 1.00 78.06 277 PRO A C 1
ATOM 2209 O O . PRO A 1 277 ? 54.193 21.418 5.498 1.00 78.06 277 PRO A O 1
ATOM 2212 N N . PRO A 1 278 ? 55.967 22.770 5.154 1.00 75.69 278 PRO A N 1
ATOM 2213 C CA . PRO A 1 278 ? 56.361 22.795 6.554 1.00 75.69 278 PRO A CA 1
ATOM 2214 C C . PRO A 1 278 ? 55.226 23.362 7.409 1.00 75.69 278 PRO A C 1
ATOM 2216 O O . PRO A 1 278 ? 54.782 24.494 7.211 1.00 75.69 278 PRO A O 1
ATOM 2219 N N . LEU A 1 279 ? 54.760 22.567 8.375 1.00 70.94 279 LEU A N 1
ATOM 2220 C CA . LEU A 1 279 ? 53.793 23.016 9.370 1.00 70.94 279 LEU A CA 1
ATOM 2221 C C . LEU A 1 279 ? 54.418 24.156 10.176 1.00 70.94 279 LEU A C 1
ATOM 2223 O O . LEU A 1 279 ? 55.389 23.949 10.908 1.00 70.94 279 LEU A O 1
ATOM 2227 N N . ASN A 1 280 ? 53.863 25.357 10.015 1.00 69.62 280 ASN A N 1
ATOM 2228 C CA . ASN A 1 280 ? 54.335 26.545 10.706 1.00 69.62 280 ASN A CA 1
ATOM 2229 C C . ASN A 1 280 ? 54.165 26.346 12.222 1.00 69.62 280 ASN A C 1
ATOM 2231 O O . ASN A 1 280 ? 53.049 26.152 12.700 1.00 69.62 280 ASN A O 1
ATOM 2235 N N . LYS A 1 281 ? 55.274 26.348 12.971 1.00 64.56 281 LYS A N 1
ATOM 2236 C CA . LYS A 1 281 ? 55.284 26.003 14.406 1.00 64.56 281 LYS A CA 1
ATOM 2237 C C . LYS A 1 281 ? 54.794 27.141 15.311 1.00 64.56 281 LYS A C 1
ATOM 2239 O O . LYS A 1 281 ? 54.683 26.946 16.517 1.00 64.56 281 LYS A O 1
ATOM 2244 N N . GLU A 1 282 ? 54.469 28.298 14.739 1.00 60.88 282 GLU A N 1
ATOM 2245 C CA . GLU A 1 282 ? 54.049 29.505 15.455 1.00 60.88 282 GLU A CA 1
ATOM 2246 C C . GLU A 1 282 ? 52.533 29.745 15.370 1.00 60.88 282 GLU A C 1
ATOM 2248 O O . GLU A 1 282 ? 52.059 30.768 14.882 1.00 60.88 282 GLU A O 1
ATOM 2253 N N . SER A 1 283 ? 51.746 28.805 15.897 1.00 60.25 283 SER A N 1
ATOM 2254 C CA . SER A 1 283 ? 50.366 29.086 16.309 1.00 60.25 283 SER A CA 1
ATOM 2255 C C . SER A 1 283 ? 50.217 28.779 17.796 1.00 60.25 283 SER A C 1
ATOM 2257 O O . SER A 1 283 ? 50.121 27.612 18.184 1.00 60.25 283 SER A O 1
ATOM 2259 N N . ASN A 1 284 ? 50.210 29.824 18.629 1.00 56.81 284 ASN A N 1
ATOM 2260 C CA . ASN A 1 284 ? 50.007 29.706 20.074 1.00 56.81 284 ASN A CA 1
ATOM 2261 C C . ASN A 1 284 ? 48.656 29.038 20.369 1.00 56.81 284 ASN A C 1
ATOM 2263 O O . ASN A 1 284 ? 47.596 29.642 20.228 1.00 56.81 284 ASN A O 1
ATOM 2267 N N . TYR A 1 285 ? 48.697 27.778 20.802 1.00 52.91 285 TYR A N 1
ATOM 2268 C CA . TYR A 1 285 ? 47.513 26.959 21.076 1.00 52.91 285 TYR A CA 1
ATOM 2269 C C . TYR A 1 285 ? 46.919 27.242 22.477 1.00 52.91 285 TYR A C 1
ATOM 2271 O O . TYR A 1 285 ? 46.432 26.342 23.159 1.00 52.91 285 TYR A O 1
ATOM 2279 N N . SER A 1 286 ? 46.998 28.494 22.944 1.00 54.22 286 SER A N 1
ATOM 2280 C CA . SER A 1 286 ? 46.571 28.929 24.284 1.00 54.22 286 SER A CA 1
ATOM 2281 C C . SER A 1 286 ? 45.082 29.269 24.385 1.00 54.22 286 SER A C 1
ATOM 2283 O O . SER A 1 286 ? 44.501 29.188 25.468 1.00 54.22 286 SER A O 1
ATOM 2285 N N . ASP A 1 287 ? 44.445 29.630 23.270 1.00 51.56 287 ASP A N 1
ATOM 2286 C CA . ASP A 1 287 ? 43.212 30.430 23.322 1.00 51.56 287 ASP A CA 1
ATOM 2287 C C . ASP A 1 287 ? 41.912 29.606 23.324 1.00 51.56 287 ASP A C 1
ATOM 2289 O O . ASP A 1 287 ? 40.828 30.156 23.515 1.00 51.56 287 ASP A O 1
ATOM 2293 N N . PHE A 1 288 ? 41.994 28.275 23.202 1.00 50.50 288 PHE A N 1
ATOM 2294 C CA . PHE A 1 288 ? 40.813 27.396 23.203 1.00 50.50 288 PHE A CA 1
ATOM 2295 C C . PHE A 1 288 ? 40.355 26.897 24.588 1.00 50.50 288 PHE A C 1
ATOM 2297 O O . PHE A 1 288 ? 39.280 26.310 24.692 1.00 50.50 288 PHE A O 1
ATOM 2304 N N . ASN A 1 289 ? 41.094 27.184 25.668 1.00 51.12 289 ASN A N 1
ATOM 2305 C CA . ASN A 1 289 ? 40.759 26.749 27.038 1.00 51.12 289 ASN A CA 1
ATOM 2306 C C . ASN A 1 289 ? 40.100 27.842 27.910 1.00 51.12 289 ASN A C 1
ATOM 2308 O O . ASN A 1 289 ? 40.320 27.911 29.119 1.00 51.12 289 ASN A O 1
ATOM 2312 N N . LYS A 1 290 ? 39.245 28.687 27.318 1.00 53.38 290 LYS A N 1
ATOM 2313 C CA . LYS A 1 290 ? 38.374 29.629 28.051 1.00 53.38 290 LYS A CA 1
ATOM 2314 C C . LYS A 1 290 ? 36.895 29.469 27.688 1.00 53.38 290 LYS A C 1
ATOM 2316 O O . LYS A 1 290 ? 36.283 30.366 27.120 1.00 53.38 290 LYS A O 1
ATOM 2321 N N . THR A 1 291 ? 36.287 28.351 28.096 1.00 47.16 291 THR A N 1
ATOM 2322 C CA . THR A 1 291 ? 34.825 28.282 28.273 1.00 47.16 291 THR A CA 1
ATOM 2323 C C . THR A 1 291 ? 34.427 27.586 29.583 1.00 47.16 291 THR A C 1
ATOM 2325 O O . THR A 1 291 ? 34.758 26.435 29.833 1.00 47.16 291 THR A O 1
ATOM 2328 N N . ASN A 1 292 ? 33.669 28.324 30.399 1.00 44.22 292 ASN A N 1
ATOM 2329 C CA . ASN A 1 292 ? 32.694 27.862 31.396 1.00 44.22 292 ASN A CA 1
ATOM 2330 C C . ASN A 1 292 ? 33.145 26.891 32.506 1.00 44.22 292 ASN A C 1
ATOM 2332 O O . ASN A 1 292 ? 32.753 25.726 32.550 1.00 44.22 292 ASN A O 1
ATOM 2336 N N . SER A 1 293 ? 33.791 27.459 33.529 1.00 38.75 293 SER A N 1
ATOM 2337 C CA . SER A 1 293 ? 33.669 26.965 34.906 1.00 38.75 293 SER A CA 1
ATOM 2338 C C . SER A 1 293 ? 32.233 27.175 35.413 1.00 38.75 293 SER A C 1
ATOM 2340 O O . SER A 1 293 ? 31.891 28.273 35.851 1.00 38.75 293 SER A O 1
ATOM 2342 N N . LEU A 1 294 ? 31.388 26.138 35.369 1.00 47.47 294 LEU A N 1
ATOM 2343 C CA . LEU A 1 294 ? 30.146 26.115 36.151 1.00 47.47 294 LEU A CA 1
ATOM 2344 C C . LEU A 1 294 ? 30.466 25.654 37.579 1.00 47.47 294 LEU A C 1
ATOM 2346 O O . LEU A 1 294 ? 30.867 24.510 37.793 1.00 47.47 294 LEU A O 1
ATOM 2350 N N . GLU A 1 295 ? 30.279 26.536 38.559 1.00 46.84 295 GLU A N 1
ATOM 2351 C CA . GLU A 1 295 ? 30.493 26.193 39.965 1.00 46.84 295 GLU A CA 1
ATOM 2352 C C . GLU A 1 295 ? 29.443 25.200 40.482 1.00 46.84 295 GLU A C 1
ATOM 2354 O O . GLU A 1 295 ? 28.230 25.390 40.352 1.00 46.84 295 GLU A O 1
ATOM 2359 N N . ASN A 1 296 ? 29.924 24.144 41.137 1.00 41.12 296 ASN A N 1
ATOM 2360 C CA . ASN A 1 296 ? 29.084 23.157 41.803 1.00 41.12 296 ASN A CA 1
ATOM 2361 C C . ASN A 1 296 ? 28.487 23.739 43.094 1.00 41.12 296 ASN A C 1
ATOM 2363 O O . ASN A 1 296 ? 29.199 23.892 44.087 1.00 41.12 296 ASN A O 1
ATOM 2367 N N . LYS A 1 297 ? 27.168 23.969 43.141 1.00 40.22 297 LYS A N 1
ATOM 2368 C CA . LYS A 1 297 ? 26.463 24.199 44.414 1.00 40.22 297 LYS A CA 1
ATOM 2369 C C . LYS A 1 297 ? 26.136 22.870 45.097 1.00 40.22 297 LYS A C 1
ATOM 2371 O O . LYS A 1 297 ? 25.111 22.245 44.837 1.00 40.22 297 LYS A O 1
ATOM 2376 N N . THR A 1 298 ? 27.024 22.450 45.992 1.00 38.19 298 THR A N 1
ATOM 2377 C CA . THR A 1 298 ? 26.847 21.283 46.861 1.00 38.19 298 THR A CA 1
ATOM 2378 C C . THR A 1 298 ? 25.801 21.523 47.951 1.00 38.19 298 THR A C 1
ATOM 2380 O O . THR A 1 298 ? 25.848 22.481 48.718 1.00 38.19 298 THR A O 1
ATOM 2383 N N . THR A 1 299 ? 24.874 20.578 48.078 1.00 42.72 299 THR A N 1
ATOM 2384 C CA . THR A 1 299 ? 23.999 20.409 49.245 1.00 42.72 299 THR A CA 1
ATOM 2385 C C . THR A 1 299 ? 24.787 20.028 50.499 1.00 42.72 299 THR A C 1
ATOM 2387 O O . THR A 1 299 ? 25.478 19.014 50.463 1.00 42.72 299 THR A O 1
ATOM 2390 N N . THR A 1 300 ? 24.576 20.697 51.645 1.00 35.47 300 THR A N 1
ATOM 2391 C CA . THR A 1 300 ? 24.595 20.004 52.958 1.00 35.47 300 THR A CA 1
ATOM 2392 C C . THR A 1 300 ? 23.896 20.748 54.113 1.00 35.47 300 THR A C 1
ATOM 2394 O O . THR A 1 300 ? 24.040 21.952 54.264 1.00 35.47 300 THR A O 1
ATOM 2397 N N . LYS A 1 301 ? 23.257 19.948 54.986 1.00 37.84 301 LYS A N 1
ATOM 2398 C CA . LYS A 1 301 ? 23.020 20.122 56.444 1.00 37.84 301 LYS A CA 1
ATOM 2399 C C . LYS A 1 301 ? 22.151 21.278 56.989 1.00 37.84 301 LYS A C 1
ATOM 2401 O O . LYS A 1 301 ? 22.619 22.367 57.285 1.00 37.84 301 LYS A O 1
ATOM 2406 N N . ILE A 1 302 ? 20.915 20.898 57.329 1.00 42.94 302 ILE A N 1
ATOM 2407 C CA . ILE A 1 302 ? 20.328 20.894 58.694 1.00 42.94 302 ILE A CA 1
ATOM 2408 C C . ILE A 1 302 ? 21.054 21.741 59.766 1.00 42.94 302 ILE A C 1
ATOM 2410 O O . ILE A 1 302 ? 22.153 21.380 60.192 1.00 42.94 302 ILE A O 1
ATOM 2414 N N . ARG A 1 303 ? 20.332 22.699 60.372 1.00 33.62 303 ARG A N 1
ATOM 2415 C CA . ARG A 1 303 ? 20.447 23.027 61.808 1.00 33.62 303 ARG A CA 1
ATOM 2416 C C . ARG A 1 303 ? 19.124 23.584 62.359 1.00 33.62 303 ARG A C 1
ATOM 2418 O O . ARG A 1 303 ? 18.513 24.445 61.738 1.00 33.62 303 ARG A O 1
ATOM 2425 N N . SER A 1 304 ? 18.698 23.087 63.517 1.00 40.50 304 SER A N 1
ATOM 2426 C CA . SER A 1 304 ? 17.527 23.559 64.276 1.00 40.50 304 SER A CA 1
ATOM 2427 C C . SER A 1 304 ? 17.906 24.687 65.247 1.00 40.50 304 SER A C 1
ATOM 2429 O O . SER A 1 304 ? 19.013 24.612 65.771 1.00 40.50 304 SER A O 1
ATOM 2431 N N . THR A 1 305 ? 16.981 25.615 65.562 1.00 35.66 305 THR A N 1
ATOM 2432 C CA . THR A 1 305 ? 16.644 26.087 66.941 1.00 35.66 305 THR A CA 1
ATOM 2433 C C . THR A 1 305 ? 15.549 27.177 66.971 1.00 35.66 305 THR A C 1
ATOM 2435 O O . THR A 1 305 ? 15.733 28.232 66.384 1.00 35.66 305 THR A O 1
ATOM 2438 N N . ASN A 1 306 ? 14.471 26.892 67.715 1.00 36.06 306 ASN A N 1
ATOM 2439 C CA . ASN A 1 306 ? 13.639 27.700 68.641 1.00 36.06 306 ASN A CA 1
ATOM 2440 C C . ASN A 1 306 ? 13.435 29.239 68.555 1.00 36.06 306 ASN A C 1
ATOM 2442 O O . ASN A 1 306 ? 14.378 30.003 68.389 1.00 36.06 306 ASN A O 1
ATOM 2446 N N . ASN A 1 307 ? 12.222 29.620 69.016 1.00 36.66 307 ASN A N 1
ATOM 2447 C CA . ASN A 1 307 ? 11.777 30.900 69.621 1.00 36.66 307 ASN A CA 1
ATOM 2448 C C . ASN A 1 307 ? 11.549 32.098 68.657 1.00 36.66 307 ASN A C 1
ATOM 2450 O O . ASN A 1 307 ? 12.294 32.261 67.704 1.00 36.66 307 ASN A O 1
ATOM 2454 N N . GLN A 1 308 ? 10.549 32.985 68.836 1.00 36.16 308 GLN A N 1
ATOM 2455 C CA . GLN A 1 308 ? 9.488 33.137 69.865 1.00 36.16 308 GLN A CA 1
ATOM 2456 C C . GLN A 1 308 ? 8.378 34.122 69.381 1.00 36.16 308 GLN A C 1
ATOM 2458 O O . GLN A 1 308 ? 8.675 34.910 68.492 1.00 36.16 308 GLN A O 1
ATOM 2463 N N . VAL A 1 309 ? 7.204 34.173 70.062 1.00 32.62 309 VAL A N 1
ATOM 2464 C CA . VAL A 1 309 ? 6.262 35.347 70.157 1.00 32.62 309 VAL A CA 1
ATOM 2465 C C . VAL A 1 309 ? 5.491 35.725 68.850 1.00 32.62 309 VAL A C 1
ATOM 2467 O O . VAL A 1 309 ? 6.059 35.668 67.772 1.00 32.62 309 VAL A O 1
ATOM 2470 N N . SER A 1 310 ? 4.194 36.100 68.805 1.00 34.38 310 SER A N 1
ATOM 2471 C CA . SER A 1 310 ? 3.090 36.246 69.791 1.00 34.38 310 SER A CA 1
ATOM 2472 C C . SER A 1 310 ? 1.684 36.123 69.147 1.00 34.38 310 SER A C 1
ATOM 2474 O O . SER A 1 310 ? 1.513 36.390 67.966 1.00 34.38 310 SER A O 1
ATOM 2476 N N . ASN A 1 311 ? 0.687 35.765 69.977 1.00 33.28 311 ASN A N 1
ATOM 2477 C CA . ASN A 1 311 ? -0.723 36.235 70.080 1.00 33.28 311 ASN A CA 1
ATOM 2478 C C . ASN A 1 311 ? -1.330 37.029 68.884 1.00 33.28 311 ASN A C 1
ATOM 2480 O O . ASN A 1 311 ? -0.746 38.013 68.452 1.00 33.28 311 ASN A O 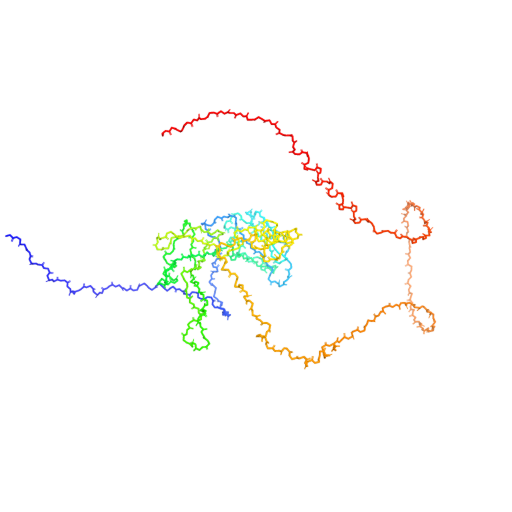1
ATOM 2484 N N . GLN A 1 312 ? -2.566 36.799 68.412 1.00 36.41 312 GLN A N 1
ATOM 2485 C CA . GLN A 1 312 ? -3.832 36.864 69.173 1.00 36.41 312 GLN A CA 1
ATOM 2486 C C . GLN A 1 312 ? -5.011 36.162 68.446 1.00 36.41 312 GLN A C 1
ATOM 2488 O O . GLN A 1 312 ? -5.150 36.251 67.229 1.00 36.41 312 GLN A O 1
ATOM 2493 N N . SER A 1 313 ? -5.916 35.549 69.219 1.00 39.81 313 SER A N 1
ATOM 2494 C CA . SER A 1 313 ? -7.352 35.355 68.891 1.00 39.81 313 SER A CA 1
ATOM 2495 C C . SER A 1 313 ? -8.175 36.383 69.709 1.00 39.81 313 SER A C 1
ATOM 2497 O O . SER A 1 313 ? -7.582 36.965 70.622 1.00 39.81 313 SER A O 1
ATOM 2499 N N . PRO A 1 314 ? -9.476 36.665 69.449 1.00 54.97 314 PRO A N 1
ATOM 2500 C CA . PRO A 1 314 ? -10.623 35.729 69.557 1.00 54.97 314 PRO A CA 1
ATOM 2501 C C . PRO A 1 314 ? -11.622 35.901 68.369 1.00 54.97 314 PRO A C 1
ATOM 2503 O O . PRO A 1 314 ? -11.254 36.529 67.386 1.00 54.97 314 PRO A O 1
ATOM 2506 N N . SER A 1 315 ? -12.862 35.389 68.276 1.00 41.34 315 SER A N 1
ATOM 2507 C CA . SER A 1 315 ? -13.920 34.896 69.191 1.00 41.34 315 SER A CA 1
ATOM 2508 C C . SER A 1 315 ? -14.901 34.041 68.343 1.00 41.34 315 SER A C 1
ATOM 2510 O O . SER A 1 315 ? -15.149 34.420 67.205 1.00 41.34 315 SER A O 1
ATOM 2512 N N . GLY A 1 316 ? -15.355 32.834 68.729 1.00 38.97 316 GLY A N 1
ATOM 2513 C CA . GLY A 1 316 ? -16.579 32.573 69.532 1.00 38.97 316 GLY A CA 1
ATOM 2514 C C . GLY A 1 316 ? -17.861 32.518 68.658 1.00 38.97 316 GLY A C 1
ATOM 2515 O O . GLY A 1 316 ? -18.013 33.368 67.796 1.00 38.97 316 GLY A O 1
ATOM 2516 N N . LYS A 1 317 ? -18.842 31.601 68.782 1.00 43.25 317 LYS A N 1
ATOM 2517 C CA . LYS A 1 317 ? -19.221 30.560 69.779 1.00 43.25 317 LYS A CA 1
ATOM 2518 C C . LYS A 1 317 ? -19.960 29.390 69.050 1.00 43.25 317 LYS A C 1
ATOM 2520 O O . LYS A 1 317 ? -20.443 29.616 67.951 1.00 43.25 317 LYS A O 1
ATOM 2525 N N . GLN A 1 318 ? -19.854 28.116 69.480 1.00 50.94 318 GLN A N 1
ATOM 2526 C CA . GLN A 1 318 ? -20.851 27.272 70.225 1.00 50.94 318 GLN A CA 1
ATOM 2527 C C . GLN A 1 318 ? -22.277 27.216 69.605 1.00 50.94 318 GLN A C 1
ATOM 2529 O O . GLN A 1 318 ? -22.732 28.225 69.091 1.00 50.94 318 GLN A O 1
ATOM 2534 N N . ALA A 1 319 ? -23.074 26.132 69.625 1.00 37.31 319 ALA A N 1
ATOM 2535 C CA . ALA A 1 319 ? -23.193 24.920 70.477 1.00 37.31 319 ALA A CA 1
ATOM 2536 C C . ALA A 1 319 ? -24.036 23.832 69.706 1.00 37.31 319 ALA A C 1
ATOM 2538 O O . ALA A 1 319 ? -24.498 24.157 68.619 1.00 37.31 319 ALA A O 1
ATOM 2539 N N . MET A 1 320 ? -24.387 22.597 70.131 1.00 38.78 320 MET A N 1
ATOM 2540 C CA . MET A 1 320 ? -23.949 21.588 71.135 1.00 38.78 320 MET A CA 1
ATOM 2541 C C . MET A 1 320 ? -24.778 20.273 70.949 1.00 38.78 320 MET A C 1
ATOM 2543 O O . MET A 1 320 ? -25.908 20.376 70.491 1.00 38.78 320 MET A O 1
ATOM 2547 N N . LEU A 1 321 ? -24.285 19.111 71.442 1.00 41.09 321 LEU A N 1
ATOM 2548 C CA . LEU A 1 321 ? -25.040 17.868 71.821 1.00 41.09 321 LEU A CA 1
ATOM 2549 C C . LEU A 1 321 ? -25.780 17.064 70.695 1.00 41.09 321 LEU A C 1
ATOM 2551 O O . LEU A 1 321 ? -26.206 17.640 69.707 1.00 41.09 321 LEU A O 1
ATOM 2555 N N . SER A 1 322 ? -25.978 15.727 70.735 1.00 41.62 322 SER A N 1
ATOM 2556 C CA . SER A 1 322 ? -25.583 14.643 71.677 1.00 41.62 322 SER A CA 1
ATOM 2557 C C . SER A 1 322 ? -25.656 13.214 71.056 1.00 41.62 322 SER A C 1
ATOM 2559 O O . SER A 1 322 ? -26.404 12.979 70.112 1.00 41.62 322 SER A O 1
ATOM 2561 N N . HIS A 1 323 ? -24.908 12.259 71.640 1.00 43.31 323 HIS A N 1
ATOM 2562 C CA . HIS A 1 323 ? -24.921 10.775 71.460 1.00 43.31 323 HIS A CA 1
ATOM 2563 C C . HIS A 1 323 ? -26.223 10.095 71.994 1.00 43.31 323 HIS A C 1
ATOM 2565 O O . HIS A 1 323 ? -26.994 10.855 72.586 1.00 43.31 323 HIS A O 1
ATOM 2571 N N . PRO A 1 324 ? -26.531 8.757 71.863 1.00 56.81 324 PRO A N 1
ATOM 2572 C CA . PRO A 1 324 ? -25.689 7.511 71.935 1.00 56.81 324 PRO A CA 1
ATOM 2573 C C . PRO A 1 324 ? -26.095 6.357 70.950 1.00 56.81 324 PRO A C 1
ATOM 2575 O O . PRO A 1 324 ? -26.879 6.607 70.046 1.00 56.81 324 PRO A O 1
ATOM 2578 N N . ALA A 1 325 ? -25.702 5.064 71.043 1.00 37.53 325 ALA A N 1
ATOM 2579 C CA . ALA A 1 325 ? -24.426 4.340 71.307 1.00 37.53 325 ALA A CA 1
ATOM 2580 C C . ALA A 1 325 ? -24.593 2.825 70.919 1.00 37.53 325 ALA A C 1
ATOM 2582 O O . ALA A 1 325 ? -25.645 2.463 70.401 1.00 37.53 325 ALA A O 1
ATOM 2583 N N . THR A 1 326 ? -23.614 1.947 71.250 1.00 34.75 326 THR A N 1
ATOM 2584 C CA . THR A 1 326 ? -23.525 0.455 71.046 1.00 34.75 326 THR A CA 1
ATOM 2585 C C . THR A 1 326 ? -23.076 -0.026 69.646 1.00 34.75 326 THR A C 1
ATOM 2587 O O . THR A 1 326 ? -23.360 0.651 68.668 1.00 34.75 326 THR A O 1
ATOM 2590 N N . SER A 1 327 ? -22.356 -1.148 69.426 1.00 32.78 327 SER A N 1
ATOM 2591 C CA . SER A 1 327 ? -21.651 -2.170 70.258 1.00 32.78 327 SER A CA 1
ATOM 2592 C C . SER A 1 327 ? -20.638 -2.908 69.330 1.00 32.78 327 SER A C 1
ATOM 2594 O O . SER A 1 327 ? -21.028 -3.289 68.234 1.00 32.78 327 SER A O 1
ATOM 2596 N N . ASN A 1 328 ? -19.316 -2.892 69.576 1.00 33.78 328 ASN A N 1
ATOM 2597 C CA . ASN A 1 328 ? -18.476 -3.887 70.296 1.00 33.78 328 ASN A CA 1
ATOM 2598 C C . ASN A 1 328 ? -17.840 -5.001 69.408 1.00 33.78 328 ASN A C 1
ATOM 2600 O O . ASN A 1 328 ? -18.294 -5.263 68.301 1.00 33.78 328 ASN A O 1
ATOM 2604 N N . ASN A 1 329 ? -16.805 -5.659 69.953 1.00 37.94 329 ASN A N 1
ATOM 2605 C CA . ASN A 1 329 ? -15.931 -6.728 69.426 1.00 37.94 329 ASN A CA 1
ATOM 2606 C C . ASN A 1 329 ? -14.826 -6.264 68.442 1.00 37.94 329 ASN A C 1
ATOM 2608 O O . ASN A 1 329 ? -15.121 -5.868 67.323 1.00 37.94 329 ASN A O 1
ATOM 2612 N N . ASN A 1 330 ? -13.532 -6.165 68.792 1.00 35.34 330 ASN A N 1
ATOM 2613 C CA . ASN A 1 330 ? -12.590 -7.030 69.545 1.00 35.34 330 ASN A CA 1
ATOM 2614 C C . ASN A 1 330 ? -11.918 -8.118 68.680 1.00 35.34 330 ASN A C 1
ATOM 2616 O O . ASN A 1 330 ? -12.516 -9.156 68.418 1.00 35.34 330 ASN A O 1
ATOM 2620 N N . SER A 1 331 ? -10.637 -7.917 68.339 1.00 35.38 331 SER A N 1
ATOM 2621 C CA . SER A 1 331 ? -9.637 -8.994 68.369 1.00 35.38 331 SER A CA 1
ATOM 2622 C C . SER A 1 331 ? -8.214 -8.433 68.457 1.00 35.38 331 SER A C 1
ATOM 2624 O O . SER A 1 331 ? -7.842 -7.504 67.742 1.00 35.38 331 SER A O 1
ATOM 2626 N N . ASN A 1 332 ? -7.406 -9.044 69.320 1.00 34.47 332 ASN A N 1
ATOM 2627 C CA . ASN A 1 332 ? -5.988 -8.745 69.508 1.00 34.47 332 ASN A CA 1
ATOM 2628 C C . ASN A 1 332 ? -5.133 -9.262 68.339 1.00 34.47 332 ASN A C 1
ATOM 2630 O O . ASN A 1 332 ? -5.405 -10.350 67.832 1.00 34.47 332 ASN A O 1
ATOM 2634 N N . ASN A 1 333 ? -3.996 -8.611 68.056 1.00 33.34 333 ASN A N 1
ATOM 2635 C CA . ASN A 1 333 ? -2.717 -9.327 68.164 1.00 33.34 333 ASN A CA 1
ATOM 2636 C C . ASN A 1 333 ? -1.512 -8.399 68.421 1.00 33.34 333 ASN A C 1
ATOM 2638 O O . ASN A 1 333 ? -1.609 -7.178 68.328 1.00 33.34 333 ASN A O 1
ATOM 2642 N N . SER A 1 334 ? -0.400 -8.999 68.842 1.00 37.25 334 SER A N 1
ATOM 2643 C CA . SER A 1 334 ? 0.589 -8.388 69.734 1.00 37.25 334 SER A CA 1
ATOM 2644 C C . SER A 1 334 ? 1.910 -7.926 69.096 1.00 37.25 334 SER A C 1
ATOM 2646 O O . SER A 1 334 ? 2.394 -8.452 68.097 1.00 37.25 334 SER A O 1
ATOM 2648 N N . ASN A 1 335 ? 2.513 -6.942 69.772 1.00 36.25 335 ASN A N 1
ATOM 2649 C CA . ASN A 1 335 ? 3.880 -6.431 69.634 1.00 36.25 335 ASN A CA 1
ATOM 2650 C C . ASN A 1 335 ? 4.981 -7.466 69.325 1.00 36.25 335 ASN A C 1
ATOM 2652 O O . ASN A 1 335 ? 5.083 -8.486 70.008 1.00 36.25 335 ASN A O 1
ATOM 2656 N N . LYS A 1 336 ? 5.995 -7.024 68.558 1.00 40.19 336 LYS A N 1
ATOM 2657 C CA . LYS A 1 336 ? 7.391 -7.051 69.049 1.00 40.19 336 LYS A CA 1
ATOM 2658 C C . LYS A 1 336 ? 8.320 -6.066 68.324 1.00 40.19 336 LYS A C 1
ATOM 2660 O O . LYS A 1 336 ? 8.746 -6.299 67.199 1.00 40.19 336 LYS A O 1
ATOM 2665 N N . ASN A 1 337 ? 8.710 -5.005 69.030 1.00 36.94 337 ASN A N 1
ATOM 2666 C CA . ASN A 1 337 ? 9.908 -4.227 68.707 1.00 36.94 337 ASN A CA 1
ATOM 2667 C C . ASN A 1 337 ? 11.166 -5.037 69.051 1.00 36.94 337 ASN A C 1
ATOM 2669 O O . ASN A 1 337 ? 11.217 -5.663 70.112 1.00 36.94 337 ASN A O 1
ATOM 2673 N N . ARG A 1 338 ? 12.232 -4.915 68.248 1.00 35.75 338 ARG A N 1
ATOM 2674 C CA . ARG A 1 338 ? 13.598 -5.046 68.775 1.00 35.75 338 ARG A CA 1
ATOM 2675 C C . ARG A 1 338 ? 14.588 -4.183 67.996 1.00 35.75 338 ARG A C 1
ATOM 2677 O O . ARG A 1 338 ? 14.780 -4.347 66.798 1.00 35.75 338 ARG A O 1
ATOM 2684 N N . THR A 1 339 ? 15.201 -3.253 68.712 1.00 35.44 339 THR A N 1
ATOM 2685 C CA . THR A 1 339 ? 16.290 -2.385 68.261 1.00 35.44 339 THR A CA 1
ATOM 2686 C C . THR A 1 339 ? 17.641 -3.094 68.387 1.00 35.44 339 THR A C 1
ATOM 2688 O O . THR A 1 339 ? 17.823 -3.907 69.294 1.00 35.44 339 THR A O 1
ATOM 2691 N N . GLY A 1 340 ? 18.628 -2.710 67.566 1.00 34.22 340 GLY A N 1
ATOM 2692 C CA . GLY A 1 340 ? 20.026 -2.755 68.016 1.00 34.22 340 GLY A CA 1
ATOM 2693 C C . GLY A 1 340 ? 21.116 -3.154 67.015 1.00 34.22 340 GLY A C 1
ATOM 2694 O O . GLY A 1 340 ? 21.247 -4.319 66.665 1.00 34.22 340 GLY A O 1
ATOM 2695 N N . LYS A 1 341 ? 22.018 -2.186 66.801 1.00 36.03 341 LYS A N 1
ATOM 2696 C CA . LYS A 1 341 ? 23.451 -2.300 66.461 1.00 36.03 341 LYS A CA 1
ATOM 2697 C C . LYS A 1 341 ? 23.905 -2.546 65.015 1.00 36.03 341 LYS A C 1
ATOM 2699 O O . LYS A 1 341 ? 23.260 -3.157 64.177 1.00 36.03 341 LYS A O 1
ATOM 2704 N N . SER A 1 342 ? 25.069 -1.947 64.784 1.00 36.72 342 SER A N 1
ATOM 2705 C CA . SER A 1 342 ? 25.785 -1.712 63.540 1.00 36.72 342 SER A CA 1
ATOM 2706 C C . SER A 1 342 ? 26.891 -2.735 63.295 1.00 36.72 342 SER A C 1
ATOM 2708 O O . SER A 1 342 ? 27.432 -3.316 64.235 1.00 36.72 342 SER A O 1
ATOM 2710 N N . THR A 1 343 ? 27.336 -2.837 62.043 1.00 34.34 343 THR A N 1
ATOM 2711 C CA . THR A 1 343 ? 28.770 -2.924 61.706 1.00 34.34 343 THR A CA 1
ATOM 2712 C C . THR A 1 343 ? 28.980 -2.588 60.229 1.00 34.34 343 THR A C 1
ATOM 2714 O O . THR A 1 343 ? 28.181 -2.978 59.382 1.00 34.34 343 THR A O 1
ATOM 2717 N N . LEU A 1 344 ? 30.045 -1.843 59.914 1.00 37.16 344 LEU A N 1
ATOM 2718 C CA . LEU A 1 344 ? 30.545 -1.726 58.543 1.00 37.16 344 LEU A CA 1
ATOM 2719 C C . LEU A 1 344 ? 31.426 -2.944 58.247 1.00 37.16 344 LEU A C 1
ATOM 2721 O O . LEU A 1 344 ? 32.359 -3.185 59.008 1.00 37.16 344 LEU A O 1
ATOM 2725 N N . ALA A 1 345 ? 31.204 -3.622 57.120 1.00 32.72 345 ALA A N 1
ATOM 2726 C CA . ALA A 1 345 ? 32.264 -4.285 56.358 1.00 32.72 345 ALA A CA 1
ATOM 2727 C C . ALA A 1 345 ? 31.792 -4.640 54.935 1.00 32.72 345 ALA A C 1
ATOM 2729 O O . ALA A 1 345 ? 30.751 -5.256 54.732 1.00 32.72 345 ALA A O 1
ATOM 2730 N N . THR A 1 346 ? 32.602 -4.215 53.971 1.00 37.09 346 THR A N 1
ATOM 2731 C CA . THR A 1 346 ? 32.914 -4.817 52.665 1.00 37.09 346 THR A CA 1
ATOM 2732 C C . THR A 1 346 ? 32.264 -6.167 52.308 1.00 37.09 346 THR A C 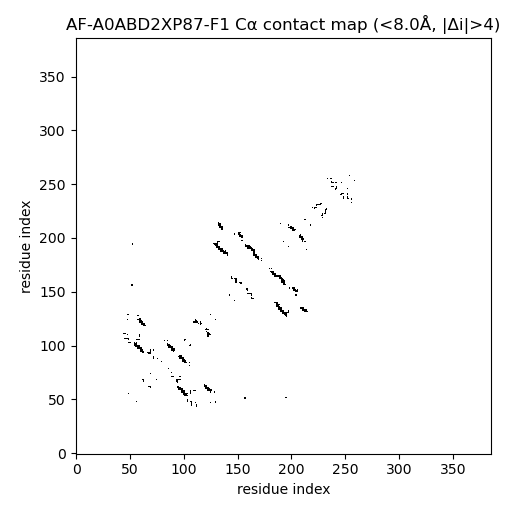1
ATOM 2734 O O . THR A 1 346 ? 32.407 -7.136 53.046 1.00 37.09 346 THR A O 1
ATOM 2737 N N . ASN A 1 347 ? 31.735 -6.294 51.079 1.00 37.47 347 ASN A N 1
ATOM 2738 C CA . ASN A 1 347 ? 32.368 -7.148 50.052 1.00 37.47 347 ASN A CA 1
ATOM 2739 C C . ASN A 1 347 ? 31.711 -7.039 48.664 1.00 37.47 347 ASN A C 1
ATOM 2741 O O . ASN A 1 347 ? 30.497 -7.142 48.505 1.00 37.47 347 ASN A O 1
ATOM 2745 N N . ASN A 1 348 ? 32.552 -6.862 47.642 1.00 45.81 348 ASN A N 1
ATOM 2746 C CA . ASN A 1 348 ? 32.164 -6.599 46.256 1.00 45.81 348 ASN A CA 1
ATOM 2747 C C . ASN A 1 348 ? 32.591 -7.776 45.353 1.00 45.81 348 ASN A C 1
ATOM 2749 O O . ASN A 1 348 ? 33.588 -7.689 44.644 1.00 45.81 348 ASN A O 1
ATOM 2753 N N . THR A 1 349 ? 31.892 -8.917 45.443 1.00 46.16 349 THR A N 1
ATOM 2754 C CA . THR A 1 349 ? 32.318 -10.187 44.797 1.00 46.16 349 THR A CA 1
ATOM 2755 C C . THR A 1 349 ? 31.208 -10.980 44.085 1.00 46.16 349 THR A C 1
ATOM 2757 O O . THR A 1 349 ? 31.485 -12.008 43.468 1.00 46.16 349 THR A O 1
ATOM 2760 N N . ASN A 1 350 ? 29.954 -10.511 44.086 1.00 47.88 350 ASN A N 1
ATOM 2761 C CA . ASN A 1 350 ? 28.809 -11.294 43.583 1.00 47.88 350 ASN A CA 1
ATOM 2762 C C . ASN A 1 350 ? 28.566 -11.249 42.059 1.00 47.88 350 ASN A C 1
ATOM 2764 O O . ASN A 1 350 ? 27.688 -11.957 41.564 1.00 47.88 350 ASN A O 1
ATOM 2768 N N . LEU A 1 351 ? 29.343 -10.476 41.289 1.00 42.75 351 LEU A N 1
ATOM 2769 C CA . LEU A 1 351 ? 29.170 -10.421 39.830 1.00 42.75 351 LEU A CA 1
ATOM 2770 C C . LEU A 1 351 ? 29.904 -11.561 39.094 1.00 42.75 351 LEU A C 1
ATOM 2772 O O . LEU A 1 351 ? 29.396 -12.070 38.100 1.00 42.75 351 LEU A O 1
ATOM 2776 N N . ALA A 1 352 ? 31.045 -12.031 39.614 1.00 46.12 352 ALA A N 1
ATOM 2777 C CA . ALA A 1 352 ? 31.849 -13.089 38.984 1.00 46.12 352 ALA A CA 1
ATOM 2778 C C . ALA A 1 352 ? 31.269 -14.511 39.160 1.00 46.12 352 ALA A C 1
ATOM 2780 O O . ALA A 1 352 ? 31.511 -15.399 38.339 1.00 46.12 352 ALA A O 1
ATOM 2781 N N . SER A 1 353 ? 30.484 -14.748 40.216 1.00 48.09 353 SER A N 1
ATOM 2782 C CA . SER A 1 353 ? 29.878 -16.059 40.499 1.00 48.09 353 SER A CA 1
ATOM 2783 C C . SER A 1 353 ? 28.697 -16.387 39.574 1.00 48.09 353 SER A C 1
ATOM 2785 O O . SER A 1 353 ? 28.443 -17.559 39.287 1.00 48.09 353 SER A O 1
ATOM 2787 N N . THR A 1 354 ? 28.006 -15.366 39.060 1.00 51.69 354 THR A N 1
ATOM 2788 C CA . THR A 1 354 ? 26.847 -15.526 38.168 1.00 51.69 354 THR A CA 1
ATOM 2789 C C . THR A 1 354 ? 27.278 -15.920 36.752 1.00 51.69 354 THR A C 1
ATOM 2791 O O . THR A 1 354 ? 26.715 -16.849 36.171 1.00 51.69 354 THR A O 1
ATOM 2794 N N . THR A 1 355 ? 28.343 -15.311 36.221 1.00 52.97 355 THR A N 1
ATOM 2795 C CA . THR A 1 355 ? 28.906 -15.645 34.899 1.00 52.97 355 THR A CA 1
ATOM 2796 C C . THR A 1 355 ? 29.463 -17.070 34.854 1.00 52.97 355 THR A C 1
ATOM 2798 O O . THR A 1 355 ? 29.254 -17.784 33.875 1.00 52.97 355 THR A O 1
ATOM 2801 N N . ARG A 1 356 ? 30.100 -17.533 35.942 1.00 51.62 356 ARG A N 1
ATOM 2802 C CA . ARG A 1 356 ? 30.643 -18.901 36.039 1.00 51.62 356 ARG A CA 1
ATOM 2803 C C . ARG A 1 356 ? 29.547 -19.976 36.062 1.00 51.62 356 ARG A C 1
ATOM 2805 O O . ARG A 1 356 ? 29.725 -21.042 35.483 1.00 51.62 356 ARG A O 1
ATOM 2812 N N . LYS A 1 357 ? 28.386 -19.683 36.667 1.00 55.66 357 LYS A N 1
ATOM 2813 C CA . LYS A 1 357 ? 27.209 -20.576 36.645 1.00 55.66 357 LYS A CA 1
ATOM 2814 C C . LYS A 1 357 ? 26.565 -20.684 35.257 1.00 55.66 357 LYS A C 1
ATOM 2816 O O . LYS A 1 357 ? 26.082 -21.758 34.910 1.00 55.66 357 LYS A O 1
ATOM 2821 N N . LEU A 1 358 ? 26.584 -19.614 34.457 1.00 54.56 358 LEU A N 1
ATOM 2822 C CA . LEU A 1 358 ? 26.114 -19.649 33.064 1.00 54.56 358 LEU A CA 1
ATOM 2823 C C . LEU A 1 358 ? 27.068 -20.427 32.146 1.00 54.56 358 LEU A C 1
ATOM 2825 O O . LEU A 1 358 ? 26.606 -21.253 31.363 1.00 54.56 358 LEU A O 1
ATOM 2829 N N . TYR A 1 359 ? 28.381 -20.224 32.290 1.00 55.91 359 TYR A N 1
ATOM 2830 C CA . TYR A 1 359 ? 29.398 -20.942 31.512 1.00 55.91 359 TYR A CA 1
ATOM 2831 C C . TYR A 1 359 ? 29.317 -22.467 31.704 1.00 55.91 359 TYR A C 1
ATOM 2833 O O . TYR A 1 359 ? 29.282 -23.218 30.730 1.00 55.91 359 TYR A O 1
ATOM 2841 N N . ASN A 1 360 ? 29.178 -22.927 32.953 1.00 60.34 360 ASN A N 1
ATOM 2842 C CA . ASN A 1 360 ? 29.084 -24.359 33.250 1.00 60.34 360 ASN A CA 1
ATOM 2843 C C . ASN A 1 360 ? 27.784 -25.001 32.729 1.00 60.34 360 ASN A C 1
ATOM 2845 O O . ASN A 1 360 ? 27.811 -26.160 32.326 1.00 60.34 360 ASN A O 1
ATOM 2849 N N . ARG A 1 361 ? 26.658 -24.267 32.693 1.00 58.03 361 ARG A N 1
ATOM 2850 C CA . ARG A 1 361 ? 25.399 -24.785 32.124 1.00 58.03 361 ARG A CA 1
ATOM 2851 C C . ARG A 1 361 ? 25.503 -24.986 30.607 1.00 58.03 361 ARG A C 1
ATOM 2853 O O . ARG A 1 361 ? 25.039 -26.006 30.115 1.00 58.03 361 ARG A O 1
ATOM 2860 N N . LEU A 1 362 ? 26.162 -24.072 29.887 1.00 54.97 362 LEU A N 1
ATOM 2861 C CA . LEU A 1 362 ? 26.313 -24.176 28.429 1.00 54.97 362 LEU A CA 1
ATOM 2862 C C . LEU A 1 362 ? 27.175 -25.378 27.999 1.00 54.97 362 LEU A C 1
ATOM 2864 O O . LEU A 1 362 ? 26.864 -26.039 27.012 1.00 54.97 362 LEU A O 1
ATOM 2868 N N . HIS A 1 363 ? 28.240 -25.686 28.746 1.00 54.53 363 HIS A N 1
ATOM 2869 C CA . HIS A 1 363 ? 29.096 -26.839 28.443 1.00 54.53 363 HIS A CA 1
ATOM 2870 C C . HIS A 1 363 ? 28.468 -28.192 28.813 1.00 54.53 363 HIS A C 1
ATOM 2872 O O . HIS A 1 363 ? 28.835 -29.203 28.220 1.00 54.53 363 HIS A O 1
ATOM 2878 N N . GLN A 1 364 ? 27.499 -28.226 29.733 1.00 54.22 364 GLN A N 1
ATOM 2879 C CA . GLN A 1 364 ? 26.813 -29.462 30.131 1.00 54.22 364 GLN A CA 1
ATOM 2880 C C . GLN A 1 364 ? 25.687 -29.877 29.161 1.00 54.22 364 GLN A C 1
ATOM 2882 O O . GLN A 1 364 ? 25.273 -31.033 29.157 1.00 54.22 364 GLN A O 1
ATOM 2887 N N . GLU A 1 365 ? 25.211 -28.964 28.308 1.00 53.97 365 GLU A N 1
ATOM 2888 C CA . GLU A 1 365 ? 24.240 -29.271 27.244 1.00 53.97 365 GLU A CA 1
ATOM 2889 C C . GLU A 1 365 ? 24.913 -29.830 25.974 1.00 53.97 365 GLU A C 1
ATOM 2891 O O . GLU A 1 365 ? 24.293 -30.591 25.234 1.00 53.97 365 GLU A O 1
ATOM 2896 N N . GLN A 1 366 ? 26.196 -29.528 25.739 1.00 52.16 366 GLN A N 1
ATOM 2897 C CA . GLN A 1 366 ? 26.936 -30.016 24.564 1.00 52.16 366 GLN A CA 1
ATOM 2898 C C . GLN A 1 366 ? 27.411 -31.473 24.695 1.00 52.16 366 GLN A C 1
ATOM 2900 O O . GLN A 1 366 ? 27.514 -32.172 23.690 1.00 52.16 366 GLN A O 1
ATOM 2905 N N . SER A 1 367 ? 27.664 -31.960 25.913 1.00 46.56 367 SER A N 1
ATOM 2906 C CA . SER A 1 367 ? 28.116 -33.338 26.160 1.00 46.56 367 SER A CA 1
ATOM 2907 C C . SER A 1 367 ? 26.997 -34.388 26.133 1.00 46.56 367 SER A C 1
ATOM 2909 O O . SER A 1 367 ? 27.285 -35.571 25.974 1.00 46.56 367 SER A O 1
ATOM 2911 N N . ASN A 1 368 ? 25.727 -33.982 26.228 1.00 47.09 368 ASN A N 1
ATOM 2912 C CA . ASN A 1 368 ? 24.578 -34.899 26.249 1.00 47.09 368 ASN A CA 1
ATOM 2913 C C . ASN A 1 368 ? 24.002 -35.229 24.858 1.00 47.09 368 ASN A C 1
ATOM 2915 O O . ASN A 1 368 ? 23.026 -35.969 24.774 1.00 47.09 368 ASN A O 1
ATOM 2919 N N . ASN A 1 369 ? 24.580 -34.702 23.771 1.00 46.75 369 ASN A N 1
ATOM 2920 C CA . ASN A 1 369 ? 24.047 -34.863 22.410 1.00 46.75 369 ASN A CA 1
ATOM 2921 C C . ASN A 1 369 ? 24.902 -35.782 21.508 1.00 46.75 369 ASN A C 1
ATOM 2923 O O . ASN A 1 369 ? 24.774 -35.761 20.287 1.00 46.75 369 ASN A O 1
ATOM 2927 N N . ILE A 1 370 ? 25.788 -36.588 22.107 1.00 44.62 370 ILE A N 1
ATOM 2928 C CA . ILE A 1 370 ? 26.627 -37.584 21.421 1.00 44.62 370 ILE A CA 1
ATOM 2929 C C . ILE A 1 370 ? 26.349 -38.966 22.027 1.00 44.62 370 ILE A C 1
ATOM 2931 O O . ILE A 1 370 ? 27.178 -39.509 22.746 1.00 44.62 370 ILE A O 1
ATOM 2935 N N . ASN A 1 371 ? 25.146 -39.500 21.785 1.00 45.47 371 ASN A N 1
ATOM 2936 C CA . ASN A 1 371 ? 24.811 -40.932 21.869 1.00 45.47 371 ASN A CA 1
ATOM 2937 C C . ASN A 1 371 ? 23.382 -41.157 21.340 1.00 45.47 371 ASN A C 1
ATOM 2939 O O . ASN A 1 371 ? 22.419 -41.239 22.097 1.00 45.47 371 ASN A O 1
ATOM 2943 N N . GLY A 1 372 ? 23.252 -41.222 20.013 1.00 35.97 372 GLY A N 1
ATOM 2944 C CA . GLY A 1 372 ? 21.974 -41.350 19.301 1.00 35.97 372 GLY A CA 1
ATOM 2945 C C . GLY A 1 372 ? 22.096 -42.172 18.018 1.00 35.97 372 GLY A C 1
ATOM 2946 O O . GLY A 1 372 ? 21.592 -41.775 16.975 1.00 35.97 372 GLY A O 1
ATOM 2947 N N . SER A 1 373 ? 22.828 -43.288 18.075 1.00 43.50 373 SER A N 1
ATOM 2948 C CA . SER A 1 373 ? 22.946 -44.232 16.959 1.00 43.50 373 SER A CA 1
ATOM 2949 C C . SER A 1 373 ? 21.767 -45.202 16.953 1.00 43.50 373 SER A C 1
ATOM 2951 O O . SER A 1 373 ? 21.603 -45.943 17.922 1.00 43.50 373 SER A O 1
ATOM 2953 N N . THR A 1 374 ? 20.979 -45.251 15.871 1.00 38.31 374 THR A N 1
ATOM 2954 C CA . THR A 1 374 ? 20.380 -46.508 15.371 1.00 38.31 374 THR A CA 1
ATOM 2955 C C . THR A 1 374 ? 19.747 -46.379 13.973 1.00 38.31 374 THR A C 1
ATOM 2957 O O . THR A 1 374 ? 18.686 -45.791 13.819 1.00 38.31 374 THR A O 1
ATOM 2960 N N . ARG A 1 375 ? 20.369 -47.084 13.015 1.00 36.31 375 ARG A N 1
ATOM 2961 C CA . ARG A 1 375 ? 19.770 -47.864 11.906 1.00 36.31 375 ARG A CA 1
ATOM 2962 C C . ARG A 1 375 ? 18.982 -47.162 10.785 1.00 36.31 375 ARG A C 1
ATOM 2964 O O . ARG A 1 375 ? 17.826 -46.784 10.942 1.00 36.31 375 ARG A O 1
ATOM 2971 N N . ASP A 1 376 ? 19.580 -47.231 9.595 1.00 41.03 376 ASP A N 1
ATOM 2972 C CA . ASP A 1 376 ? 18.894 -47.274 8.299 1.00 41.03 376 ASP A CA 1
ATOM 2973 C C . ASP A 1 376 ? 17.887 -48.435 8.201 1.00 41.03 376 ASP A C 1
ATOM 2975 O O . ASP A 1 376 ? 18.035 -49.470 8.865 1.00 41.03 376 ASP A O 1
ATOM 2979 N N . PRO A 1 377 ? 16.945 -48.322 7.254 1.00 52.50 377 PRO A N 1
ATOM 2980 C CA . PRO A 1 377 ? 16.713 -49.431 6.337 1.00 52.50 377 PRO A CA 1
ATOM 2981 C C . PRO A 1 377 ? 16.829 -49.012 4.860 1.00 52.50 377 PRO A C 1
ATOM 2983 O O . PRO A 1 377 ? 16.258 -48.013 4.423 1.00 52.50 377 PRO A O 1
ATOM 2986 N N . LEU A 1 378 ? 17.511 -49.852 4.072 1.00 41.69 378 LEU A N 1
ATOM 2987 C CA . LEU A 1 378 ? 17.271 -49.985 2.628 1.00 41.69 378 LEU A CA 1
ATOM 2988 C C . LEU A 1 378 ? 15.768 -50.214 2.368 1.00 41.69 378 LEU A C 1
ATOM 2990 O O . LEU A 1 378 ? 15.145 -50.911 3.164 1.00 41.69 378 LEU A O 1
ATOM 2994 N N . PHE A 1 379 ? 15.230 -49.737 1.236 1.00 38.91 379 PHE A N 1
ATOM 2995 C CA . PHE A 1 379 ? 14.641 -50.608 0.196 1.00 38.91 379 PHE A CA 1
ATOM 2996 C C . PHE A 1 379 ? 14.181 -49.832 -1.067 1.00 38.91 379 PHE A C 1
ATOM 2998 O O . PHE A 1 379 ? 13.536 -48.793 -0.980 1.00 38.91 379 PHE A O 1
ATOM 3005 N N . ASP A 1 380 ? 14.561 -50.383 -2.222 1.00 35.94 380 ASP A N 1
ATOM 3006 C CA . ASP A 1 380 ? 14.006 -50.356 -3.591 1.00 35.94 380 ASP A CA 1
ATOM 3007 C C . ASP A 1 380 ? 13.269 -49.147 -4.215 1.00 35.94 380 ASP A C 1
ATOM 3009 O O . ASP A 1 380 ? 12.110 -48.833 -3.957 1.00 35.94 380 ASP A O 1
ATOM 3013 N N . VAL A 1 381 ? 13.945 -48.599 -5.234 1.00 47.50 381 VAL A N 1
ATOM 3014 C CA . VAL A 1 381 ? 13.532 -48.562 -6.658 1.00 47.50 381 VAL A CA 1
ATOM 3015 C C . VAL A 1 381 ? 12.082 -48.969 -6.997 1.00 47.50 381 VAL A C 1
ATOM 3017 O O . VAL A 1 381 ? 11.722 -50.139 -6.911 1.00 47.50 381 VAL A O 1
ATOM 3020 N N . CYS A 1 382 ? 11.333 -48.052 -7.628 1.00 41.03 382 CYS A N 1
ATOM 3021 C CA . CYS A 1 382 ? 10.348 -48.382 -8.672 1.00 41.03 382 CYS A CA 1
ATOM 3022 C C . CYS A 1 382 ? 10.162 -47.220 -9.672 1.00 41.03 382 CYS A C 1
ATOM 3024 O O . CYS A 1 382 ? 10.170 -46.051 -9.291 1.00 41.03 382 CYS A O 1
ATOM 3026 N N . ASN A 1 383 ? 10.001 -47.559 -10.956 1.00 41.88 383 ASN A N 1
ATOM 3027 C CA . ASN A 1 383 ? 9.788 -46.622 -12.070 1.00 41.88 383 ASN A CA 1
ATOM 3028 C C . ASN A 1 383 ? 8.348 -46.061 -12.114 1.00 41.88 383 ASN A C 1
ATOM 3030 O O . ASN A 1 383 ? 7.427 -46.716 -11.623 1.00 41.88 383 ASN A O 1
ATOM 3034 N N . PRO A 1 384 ? 8.118 -44.911 -12.780 1.00 50.75 384 PRO A N 1
ATOM 3035 C CA . PRO A 1 384 ? 6.778 -44.463 -13.149 1.00 50.75 384 PRO A CA 1
ATOM 3036 C C . PRO A 1 384 ? 6.254 -45.202 -14.402 1.00 50.75 384 PRO A C 1
ATOM 3038 O O . PRO A 1 384 ? 7.050 -45.535 -15.286 1.00 50.75 384 PRO A O 1
ATOM 3041 N N . PRO A 1 385 ? 4.933 -45.430 -14.524 1.00 63.84 385 PRO A N 1
ATOM 3042 C CA . PRO A 1 385 ? 4.299 -45.819 -15.780 1.00 63.84 385 PRO A CA 1
ATOM 3043 C C . PRO A 1 385 ? 4.013 -44.605 -16.686 1.00 63.84 385 PRO A C 1
ATOM 3045 O O . PRO A 1 385 ? 4.124 -43.452 -16.263 1.00 63.84 385 PRO A O 1
ATOM 3048 N N . ILE A 1 386 ? 3.671 -44.929 -17.937 1.00 56.69 386 ILE A N 1
ATOM 3049 C CA . ILE A 1 386 ? 3.392 -44.049 -19.090 1.00 56.69 386 ILE A CA 1
ATOM 3050 C C . ILE A 1 386 ? 2.105 -43.233 -18.899 1.00 56.69 386 ILE A C 1
ATOM 3052 O O . ILE A 1 386 ? 1.118 -43.828 -18.412 1.00 56.69 386 ILE A O 1
#

Mean predicted aligned error: 21.18 Å

Nearest PDB structures (foldseek):
  2cpd-assembly1_A  TM=6.619E-01  e=4.927E-02  Homo sapiens
  5ifm-assembly5_J  TM=3.444E-01  e=6.676E-04  Homo sapiens
  7lmx-assembly1_A  TM=6.442E-01  e=7.526E-01  synthetic construct

Radius of gyration: 40.72 Å; Cα contacts (8 Å, |Δi|>4): 350; chains: 1; bounding box: 87×88×146 Å

Organism: NCBI:txid54128